Protein AF-A0A7H0K205-F1 (afdb_monomer_lite)

pLDDT: mean 85.15, std 19.37, range [22.88, 98.81]

Structure (mmCIF, N/CA/C/O backbone):
data_AF-A0A7H0K205-F1
#
_entry.id   AF-A0A7H0K205-F1
#
loop_
_atom_site.group_PDB
_atom_site.id
_atom_site.type_symbol
_atom_site.label_atom_id
_atom_site.label_alt_id
_atom_site.label_comp_id
_atom_site.label_asym_id
_atom_site.label_entity_id
_atom_site.label_seq_id
_atom_site.pdbx_PDB_ins_code
_atom_site.Cartn_x
_atom_site.Cartn_y
_atom_site.Cartn_z
_atom_site.occupancy
_atom_site.B_iso_or_equiv
_atom_site.auth_seq_id
_atom_site.auth_comp_id
_atom_site.auth_asym_id
_atom_site.auth_atom_id
_atom_site.pdbx_PDB_model_num
ATOM 1 N N . MET A 1 1 ? 5.383 70.609 30.234 1.00 31.00 1 MET A N 1
ATOM 2 C CA . MET A 1 1 ? 5.704 71.966 30.725 1.00 31.00 1 MET A CA 1
ATOM 3 C C . MET A 1 1 ? 6.898 72.506 29.946 1.00 31.00 1 MET A C 1
ATOM 5 O O . MET A 1 1 ? 7.881 71.790 29.865 1.00 31.00 1 MET A O 1
ATOM 9 N N . ALA A 1 2 ? 6.727 73.705 29.364 1.00 25.27 2 ALA A N 1
ATOM 10 C CA . ALA A 1 2 ? 7.704 74.736 28.944 1.00 25.27 2 ALA A CA 1
ATOM 11 C C . ALA A 1 2 ? 8.981 74.319 28.163 1.00 25.27 2 ALA A C 1
ATOM 13 O O . ALA A 1 2 ? 9.799 73.559 28.653 1.00 25.27 2 ALA A O 1
ATOM 14 N N . HIS A 1 3 ? 9.130 74.701 26.884 1.00 22.88 3 HIS A N 1
ATOM 15 C CA . HIS A 1 3 ? 9.681 75.979 26.354 1.00 22.88 3 HIS A CA 1
ATOM 16 C C . HIS A 1 3 ? 11.215 76.125 26.492 1.00 22.88 3 HIS A C 1
ATOM 18 O O . HIS A 1 3 ? 11.739 76.021 27.587 1.00 22.88 3 HIS A O 1
ATOM 24 N N . ARG A 1 4 ? 11.956 76.183 25.360 1.00 24.59 4 ARG A N 1
ATOM 25 C CA . ARG A 1 4 ? 12.512 77.397 24.676 1.00 24.59 4 ARG A CA 1
ATOM 26 C C . ARG A 1 4 ? 13.567 78.126 25.541 1.00 24.59 4 ARG A C 1
ATOM 28 O O . ARG A 1 4 ? 13.317 78.345 26.707 1.00 24.59 4 ARG A O 1
ATOM 35 N N . ALA A 1 5 ? 14.711 78.628 25.070 1.00 27.34 5 ALA A N 1
ATOM 36 C CA . ALA A 1 5 ? 15.261 78.869 23.738 1.00 27.34 5 ALA A CA 1
ATOM 37 C C . ALA A 1 5 ? 16.717 79.399 23.864 1.00 27.34 5 ALA A C 1
ATOM 39 O O . ALA A 1 5 ? 17.088 79.887 24.927 1.00 27.34 5 ALA A O 1
ATOM 40 N N . THR A 1 6 ? 17.421 79.483 22.717 1.00 27.11 6 THR A N 1
ATOM 41 C CA . THR A 1 6 ? 18.475 80.479 22.352 1.00 27.11 6 THR A CA 1
ATOM 42 C C . THR A 1 6 ? 19.825 80.425 23.105 1.00 27.11 6 THR A C 1
ATOM 44 O O . THR A 1 6 ? 19.856 80.122 24.281 1.00 27.11 6 THR A O 1
ATOM 47 N N . ARG A 1 7 ? 21.008 80.720 22.534 1.00 27.50 7 ARG A N 1
ATOM 48 C CA . ARG A 1 7 ? 21.400 81.690 21.490 1.00 27.50 7 ARG A CA 1
ATOM 49 C C . ARG A 1 7 ? 22.877 81.465 21.064 1.00 27.50 7 ARG A C 1
ATOM 51 O O . ARG A 1 7 ? 23.662 80.964 21.853 1.00 27.50 7 ARG A O 1
ATOM 58 N N . ALA A 1 8 ? 23.205 81.997 19.878 1.00 27.36 8 ALA A N 1
ATOM 59 C CA . ALA A 1 8 ? 24.456 82.670 19.464 1.00 27.36 8 ALA A CA 1
ATOM 60 C C . ALA A 1 8 ? 25.789 81.895 19.259 1.00 27.36 8 ALA A C 1
ATOM 62 O O . ALA A 1 8 ? 26.460 81.520 20.206 1.00 27.36 8 ALA A O 1
ATOM 63 N N . GLY A 1 9 ? 26.234 81.840 17.990 1.00 24.59 9 GLY A N 1
ATOM 64 C CA . GLY A 1 9 ? 27.295 82.729 17.471 1.00 24.59 9 GLY A CA 1
ATOM 65 C C . GLY A 1 9 ? 28.778 82.333 17.622 1.00 24.59 9 GLY A C 1
ATOM 66 O O . GLY A 1 9 ? 29.315 82.375 18.717 1.00 24.59 9 GLY A O 1
ATOM 67 N N . GLY A 1 10 ? 29.468 82.164 16.480 1.00 25.58 10 GLY A N 1
ATOM 68 C CA . GLY A 1 10 ? 30.888 82.538 16.314 1.00 25.58 10 GLY A CA 1
ATOM 69 C C . GLY A 1 10 ? 31.918 81.405 16.175 1.00 25.58 10 GLY A C 1
ATOM 70 O O . GLY A 1 10 ? 32.102 80.609 17.080 1.00 25.58 10 GLY A O 1
ATOM 71 N N . ALA A 1 11 ? 32.613 81.383 15.029 1.00 24.55 11 ALA A N 1
ATOM 72 C CA . ALA A 1 11 ? 33.748 80.528 14.616 1.00 24.55 11 ALA A CA 1
ATOM 73 C C . ALA A 1 11 ? 35.008 80.689 15.529 1.00 24.55 11 ALA A C 1
ATOM 75 O O . ALA A 1 11 ? 34.927 81.516 16.435 1.00 24.55 11 ALA A O 1
ATOM 76 N N . PRO A 1 12 ? 36.202 80.056 15.309 1.00 39.25 12 PRO A N 1
ATOM 77 C CA . PRO A 1 12 ? 36.698 79.307 14.130 1.00 39.25 12 PRO A CA 1
ATOM 78 C C . PRO A 1 12 ? 37.604 78.069 14.420 1.00 39.25 12 PRO A C 1
ATOM 80 O O . PRO A 1 12 ? 38.065 77.884 15.539 1.00 39.25 12 PRO A O 1
ATOM 83 N N . ARG A 1 13 ? 37.955 77.265 13.392 1.00 28.44 13 ARG A N 1
ATOM 84 C CA . ARG A 1 13 ? 39.332 76.777 13.064 1.00 28.44 13 ARG A CA 1
ATOM 85 C C . ARG A 1 13 ? 39.370 75.563 12.109 1.00 28.44 13 ARG A C 1
ATOM 87 O O . ARG A 1 13 ? 38.405 74.847 11.897 1.00 28.44 13 ARG A O 1
ATOM 94 N N . ARG A 1 14 ? 40.559 75.428 11.514 1.00 29.14 14 ARG A N 1
ATOM 95 C CA . ARG A 1 14 ? 41.078 74.562 10.440 1.00 29.14 14 ARG A CA 1
ATOM 96 C C . ARG A 1 14 ? 40.995 73.024 10.618 1.00 29.14 14 ARG A C 1
ATOM 98 O O . ARG A 1 14 ? 41.239 72.514 11.699 1.00 29.14 14 ARG A O 1
ATOM 105 N N . ARG A 1 15 ? 40.950 72.378 9.435 1.00 28.77 15 ARG A N 1
ATOM 106 C CA . ARG A 1 15 ? 41.541 71.097 8.946 1.00 28.77 15 ARG A CA 1
ATOM 107 C C . ARG A 1 15 ? 40.988 69.717 9.385 1.00 28.77 15 ARG A C 1
ATOM 109 O O . ARG A 1 15 ? 41.144 69.299 10.520 1.00 28.77 15 ARG A O 1
ATOM 116 N N . ALA A 1 16 ? 40.594 68.984 8.327 1.00 34.00 16 ALA A N 1
ATOM 117 C CA . ALA A 1 16 ? 40.727 67.549 8.011 1.00 34.00 16 ALA A CA 1
ATOM 118 C C . ALA A 1 16 ? 39.996 66.489 8.862 1.00 34.00 16 ALA A C 1
ATOM 120 O O . ALA A 1 16 ? 40.245 66.385 10.056 1.00 34.00 16 ALA A O 1
ATOM 121 N N . ARG A 1 17 ? 39.215 65.619 8.188 1.00 30.89 17 ARG A N 1
ATOM 122 C CA . ARG A 1 17 ? 39.112 64.146 8.372 1.00 30.89 17 ARG A CA 1
ATOM 123 C C . ARG A 1 17 ? 37.973 63.566 7.517 1.00 30.89 17 ARG A C 1
ATOM 125 O O . ARG A 1 17 ? 36.906 64.163 7.430 1.00 30.89 17 ARG A O 1
ATOM 132 N N . GLY A 1 18 ? 38.210 62.406 6.904 1.00 31.91 18 GLY A N 1
ATOM 133 C CA . GLY A 1 18 ? 37.165 61.548 6.340 1.00 31.91 18 GLY A CA 1
ATOM 134 C C . GLY A 1 18 ? 36.639 60.542 7.366 1.00 31.91 18 GLY A C 1
ATOM 135 O O . GLY A 1 18 ? 37.301 60.315 8.376 1.00 31.91 18 GLY A O 1
ATOM 136 N N . ALA A 1 19 ? 35.472 59.953 7.078 1.00 28.02 19 ALA A N 1
ATOM 137 C CA . ALA A 1 19 ? 35.035 58.613 7.493 1.00 28.02 19 ALA A CA 1
ATOM 138 C C . ALA A 1 19 ? 33.616 58.314 6.942 1.00 28.02 19 ALA A C 1
ATOM 140 O O . ALA A 1 19 ? 32.691 59.099 7.138 1.00 28.02 19 ALA A O 1
ATOM 141 N N . GLN A 1 20 ? 33.449 57.160 6.284 1.00 34.19 20 GLN A N 1
ATOM 142 C CA . GLN A 1 20 ? 32.201 56.361 6.265 1.00 34.19 20 GLN A CA 1
ATOM 143 C C . GLN A 1 20 ? 31.821 55.960 7.717 1.00 34.19 20 GLN A C 1
ATOM 145 O O . GLN A 1 20 ? 32.730 56.018 8.547 1.00 34.19 20 GLN A O 1
ATOM 150 N N . PRO A 1 21 ? 30.589 55.503 8.085 1.00 42.19 21 PRO A N 1
ATOM 151 C CA . PRO A 1 21 ? 29.745 54.528 7.356 1.00 42.19 21 PRO A CA 1
ATOM 152 C C . PRO A 1 21 ? 28.211 54.645 7.586 1.00 42.19 21 PRO A C 1
ATOM 154 O O . PRO A 1 21 ? 27.751 55.512 8.324 1.00 42.19 21 PRO A O 1
ATOM 157 N N . ARG A 1 22 ? 27.406 53.726 7.015 1.00 26.64 22 ARG A N 1
ATOM 158 C CA . ARG A 1 22 ? 26.206 53.155 7.680 1.00 26.64 22 ARG A CA 1
ATOM 159 C C . ARG A 1 22 ? 25.623 51.923 6.950 1.00 26.64 22 ARG A C 1
ATOM 161 O O . ARG A 1 22 ? 25.545 51.960 5.724 1.00 26.64 22 ARG A O 1
ATOM 168 N N . PRO A 1 23 ? 25.169 50.881 7.683 1.00 41.97 23 PRO A N 1
ATOM 169 C CA . PRO A 1 23 ? 24.489 49.709 7.120 1.00 41.97 23 PRO A CA 1
ATOM 170 C C . PRO A 1 23 ? 23.021 49.503 7.597 1.00 41.97 23 PRO A C 1
ATOM 172 O O . PRO A 1 23 ? 22.573 50.132 8.552 1.00 41.97 23 PRO A O 1
ATOM 175 N N . VAL A 1 24 ? 22.371 48.519 6.946 1.00 32.59 24 VAL A N 1
ATOM 176 C CA . VAL A 1 24 ? 21.216 47.649 7.320 1.00 32.59 24 VAL A CA 1
ATOM 177 C C . VAL A 1 24 ? 19.762 48.146 7.158 1.00 32.59 24 VAL A C 1
ATOM 179 O O . VAL A 1 24 ? 19.327 49.052 7.859 1.00 32.59 24 VAL A O 1
ATOM 182 N N . LEU A 1 25 ? 18.984 47.418 6.323 1.00 23.67 25 LEU A N 1
ATOM 183 C CA . LEU A 1 25 ? 17.699 46.740 6.652 1.00 23.67 25 LEU A CA 1
ATOM 184 C C . LEU A 1 25 ? 17.193 45.841 5.483 1.00 23.67 25 LEU A C 1
ATOM 186 O O . LEU A 1 25 ? 17.202 46.257 4.329 1.00 23.67 25 LEU A O 1
ATOM 190 N N . GLN A 1 26 ? 16.751 44.610 5.794 1.00 30.89 26 GLN A N 1
ATOM 191 C CA . GLN A 1 26 ? 15.925 43.698 4.955 1.00 30.89 26 GLN A CA 1
ATOM 192 C C . GLN A 1 26 ? 14.400 43.978 5.185 1.00 30.89 26 GLN A C 1
ATOM 194 O O . GLN A 1 26 ? 14.090 44.784 6.061 1.00 30.89 26 GLN A O 1
ATOM 199 N N . PRO A 1 27 ? 13.417 43.202 4.651 1.00 48.78 27 PRO A N 1
ATOM 200 C CA . PRO A 1 27 ? 13.060 42.882 3.248 1.00 48.78 27 PRO A CA 1
ATOM 201 C C . PRO A 1 27 ? 11.530 43.035 2.963 1.00 48.78 27 PRO A C 1
ATOM 203 O O . PRO A 1 27 ? 10.739 42.909 3.891 1.00 48.78 27 PRO A O 1
ATOM 206 N N . ARG A 1 28 ? 11.064 43.161 1.699 1.00 28.88 28 ARG A N 1
ATOM 207 C CA . ARG A 1 28 ? 9.721 42.682 1.235 1.00 28.88 28 ARG A CA 1
ATOM 208 C C . ARG A 1 28 ? 9.616 42.537 -0.302 1.00 28.88 28 ARG A C 1
ATOM 210 O O . ARG A 1 28 ? 9.891 43.493 -1.013 1.00 28.88 28 ARG A O 1
ATOM 217 N N . GLY A 1 29 ? 9.071 41.395 -0.757 1.00 28.36 29 GLY A N 1
ATOM 218 C CA . GLY A 1 29 ? 8.181 41.263 -1.934 1.00 28.36 29 GLY A CA 1
ATOM 219 C C . GLY A 1 29 ? 8.787 40.913 -3.309 1.00 28.36 29 GLY A C 1
ATOM 220 O O . GLY A 1 29 ? 9.472 41.729 -3.910 1.00 28.36 29 GLY A O 1
ATOM 221 N N . LEU A 1 30 ? 8.431 39.741 -3.856 1.00 36.94 30 LEU A N 1
ATOM 222 C CA . LEU A 1 30 ? 8.627 39.340 -5.265 1.00 36.94 30 LEU A CA 1
ATOM 223 C C . LEU A 1 30 ? 7.372 39.649 -6.117 1.00 36.94 30 LEU A C 1
ATOM 225 O O . LEU A 1 30 ? 6.274 39.295 -5.678 1.00 36.94 30 LEU A O 1
ATOM 229 N N . PRO A 1 31 ? 7.503 40.197 -7.348 1.00 33.19 31 PRO A N 1
ATOM 230 C CA . PRO A 1 31 ? 6.440 40.198 -8.362 1.00 33.19 31 PRO A CA 1
ATOM 231 C C . PRO A 1 31 ? 6.787 39.443 -9.675 1.00 33.19 31 PRO A C 1
ATOM 233 O O . PRO A 1 31 ? 7.948 39.213 -9.999 1.00 33.19 31 PRO A O 1
ATOM 236 N N . ARG A 1 32 ? 5.725 39.070 -10.420 1.00 34.16 32 ARG A N 1
ATOM 237 C CA . ARG A 1 32 ? 5.664 38.363 -11.731 1.00 34.16 32 ARG A CA 1
ATOM 238 C C . ARG A 1 32 ? 6.345 39.112 -12.910 1.00 34.16 32 ARG A C 1
ATOM 240 O O . ARG A 1 32 ? 6.443 40.336 -12.846 1.00 34.16 32 ARG A O 1
ATOM 247 N N . PRO A 1 33 ? 6.719 38.419 -14.016 1.00 35.59 33 PRO A N 1
ATOM 248 C CA . PRO A 1 33 ? 7.497 39.000 -15.117 1.00 35.59 33 PRO A CA 1
ATOM 249 C C . PRO A 1 33 ? 6.641 39.816 -16.107 1.00 35.59 33 PRO A C 1
ATOM 251 O O . PRO A 1 33 ? 5.503 39.457 -16.416 1.00 35.59 33 PRO A O 1
ATOM 254 N N . GLN A 1 34 ? 7.206 40.916 -16.622 1.00 35.16 34 GLN A N 1
ATOM 255 C CA . GLN A 1 34 ? 6.629 41.776 -17.666 1.00 35.16 34 GLN A CA 1
ATOM 256 C C . GLN A 1 34 ? 7.487 41.758 -18.944 1.00 35.16 34 GLN A C 1
ATOM 258 O O . GLN A 1 34 ? 8.685 41.500 -18.902 1.00 35.16 34 GLN A O 1
ATOM 263 N N . ARG A 1 35 ? 6.834 42.086 -20.070 1.00 39.31 35 ARG A N 1
ATOM 264 C CA . ARG A 1 35 ? 7.201 42.012 -21.507 1.00 39.31 35 ARG A CA 1
ATOM 265 C C . ARG A 1 35 ? 8.558 42.604 -21.979 1.00 39.31 35 ARG A C 1
ATOM 267 O O . ARG A 1 35 ? 8.748 42.785 -23.176 1.00 39.31 35 ARG A O 1
ATOM 274 N N . GLY A 1 36 ? 9.512 42.886 -21.093 1.00 36.38 36 GLY A N 1
ATOM 275 C CA . GLY A 1 36 ? 10.894 43.260 -21.438 1.00 36.38 36 GLY A CA 1
ATOM 276 C C . GLY A 1 36 ? 11.868 42.076 -21.550 1.00 36.38 36 GLY A C 1
ATOM 277 O O . GLY A 1 36 ? 12.950 42.231 -22.123 1.00 36.38 36 GLY A O 1
ATOM 278 N N . ASP A 1 37 ? 11.494 40.898 -21.037 1.00 37.09 37 ASP A N 1
ATOM 279 C CA . ASP A 1 37 ? 12.397 39.743 -20.949 1.00 37.09 37 ASP A CA 1
ATOM 280 C C . ASP A 1 37 ? 12.667 39.055 -22.295 1.00 37.09 37 ASP A C 1
ATOM 282 O O . ASP A 1 37 ? 13.781 38.593 -22.505 1.00 37.09 37 ASP A O 1
ATOM 286 N N . GLU A 1 38 ? 11.757 39.093 -23.276 1.00 38.19 38 GLU A N 1
ATOM 287 C CA . GLU A 1 38 ? 11.985 38.458 -24.592 1.00 38.19 38 GLU A CA 1
ATOM 288 C C . GLU A 1 38 ? 13.127 39.111 -25.399 1.00 38.19 38 GLU A C 1
ATOM 290 O O . GLU A 1 38 ? 13.866 38.442 -26.130 1.00 38.19 38 GLU A O 1
ATOM 295 N N . ALA A 1 39 ? 13.328 40.427 -25.256 1.00 36.97 39 ALA A N 1
ATOM 296 C CA . ALA A 1 39 ? 14.446 41.131 -25.887 1.00 36.97 39 ALA A CA 1
ATOM 297 C C . ALA A 1 39 ? 15.772 40.861 -25.156 1.00 36.97 39 ALA A C 1
ATOM 299 O O . ALA A 1 39 ? 16.835 40.817 -25.787 1.00 36.97 39 ALA A O 1
ATOM 300 N N . ARG A 1 40 ? 15.715 40.638 -23.836 1.00 38.09 40 ARG A N 1
ATOM 301 C CA . ARG A 1 40 ? 16.862 40.231 -23.020 1.00 38.09 40 ARG A CA 1
ATOM 302 C C . ARG A 1 40 ? 17.246 38.782 -23.310 1.00 38.09 40 ARG A C 1
ATOM 304 O O . ARG A 1 40 ? 18.437 38.525 -23.456 1.00 38.09 40 ARG A O 1
ATOM 311 N N . ASP A 1 41 ? 16.273 37.904 -23.538 1.00 45.28 41 ASP A N 1
ATOM 312 C CA . ASP A 1 41 ? 16.463 36.496 -23.891 1.00 45.28 41 ASP A CA 1
ATOM 313 C C . ASP A 1 41 ? 17.027 36.314 -25.295 1.00 45.28 41 ASP A C 1
ATOM 315 O O . ASP A 1 41 ? 17.966 35.550 -25.486 1.00 45.28 41 ASP A O 1
ATOM 319 N N . ARG A 1 42 ? 16.590 37.096 -26.291 1.00 41.94 42 ARG A N 1
ATOM 320 C CA . ARG A 1 42 ? 17.245 37.082 -27.615 1.00 41.94 42 ARG A CA 1
ATOM 321 C C . ARG A 1 42 ? 18.681 37.615 -27.558 1.00 41.94 42 ARG A C 1
ATOM 323 O O . ARG A 1 42 ? 19.533 37.171 -28.331 1.00 41.94 42 ARG A O 1
ATOM 330 N N . ARG A 1 43 ? 18.986 38.548 -26.646 1.00 44.47 43 ARG A N 1
ATOM 331 C CA . ARG A 1 43 ? 20.353 39.057 -26.407 1.00 44.47 43 ARG A CA 1
ATOM 332 C C . ARG A 1 43 ? 21.195 38.072 -25.590 1.00 44.47 43 ARG A C 1
ATOM 334 O O . ARG A 1 43 ? 22.394 37.978 -25.845 1.00 44.47 43 ARG A O 1
ATOM 341 N N . ALA A 1 44 ? 20.581 37.326 -24.672 1.00 47.03 44 ALA A N 1
ATOM 342 C CA . ALA A 1 44 ? 21.184 36.250 -23.893 1.00 47.03 44 ALA A CA 1
ATOM 343 C C . ALA A 1 44 ? 21.457 35.024 -24.768 1.00 47.03 44 ALA A C 1
ATOM 345 O O . ALA A 1 44 ? 22.568 34.527 -24.733 1.00 47.03 44 ALA A O 1
ATOM 346 N N . ALA A 1 45 ? 20.542 34.637 -25.657 1.00 42.00 45 ALA A N 1
ATOM 347 C CA . ALA A 1 45 ? 20.724 33.580 -26.650 1.00 42.00 45 ALA A CA 1
ATOM 348 C C . ALA A 1 45 ? 21.775 33.950 -27.709 1.00 42.00 45 ALA A C 1
ATOM 350 O O . ALA A 1 45 ? 22.580 33.112 -28.097 1.00 42.00 45 ALA A O 1
ATOM 351 N N . ARG A 1 46 ? 21.863 35.222 -28.135 1.00 47.75 46 ARG A N 1
ATOM 352 C CA . ARG A 1 46 ? 22.982 35.698 -28.978 1.00 47.75 46 ARG A CA 1
ATOM 353 C C . ARG A 1 46 ? 24.305 35.790 -28.212 1.00 47.75 46 ARG A C 1
ATOM 355 O O . ARG A 1 46 ? 25.348 35.591 -28.825 1.00 47.75 46 ARG A O 1
ATOM 362 N N . ARG A 1 47 ? 24.289 36.090 -26.905 1.00 48.56 47 ARG A N 1
ATOM 363 C CA . ARG A 1 47 ? 25.470 36.016 -26.021 1.00 48.56 47 ARG A CA 1
ATOM 364 C C . ARG A 1 47 ? 25.886 34.574 -25.758 1.00 48.56 47 ARG A C 1
ATOM 366 O O . ARG A 1 47 ? 27.077 34.322 -25.776 1.00 48.56 47 ARG A O 1
ATOM 373 N N . PHE A 1 48 ? 24.947 33.649 -25.601 1.00 46.47 48 PHE A N 1
ATOM 374 C CA . PHE A 1 48 ? 25.182 32.223 -25.415 1.00 46.47 48 PHE A CA 1
ATOM 375 C C . PHE A 1 48 ? 25.667 31.591 -26.717 1.00 46.47 48 PHE A C 1
ATOM 377 O O . PHE A 1 48 ? 26.680 30.926 -26.706 1.00 46.47 48 PHE A O 1
ATOM 384 N N . GLY A 1 49 ? 25.076 31.936 -27.863 1.00 46.09 49 GLY A N 1
ATOM 385 C CA . GLY A 1 49 ? 25.553 31.559 -29.200 1.00 46.09 49 GLY A CA 1
ATOM 386 C C . GLY A 1 49 ? 26.885 32.204 -29.620 1.00 46.09 49 GLY A C 1
ATOM 387 O O . GLY A 1 49 ? 27.481 31.821 -30.628 1.00 46.09 49 GLY A O 1
ATOM 388 N N . ARG A 1 50 ? 27.341 33.236 -28.898 1.00 47.78 50 ARG A N 1
ATOM 389 C CA . ARG A 1 50 ? 28.675 33.838 -29.049 1.00 47.78 50 ARG A CA 1
ATOM 390 C C . ARG A 1 50 ? 29.647 33.238 -28.031 1.00 47.78 50 ARG A C 1
ATOM 392 O O . ARG A 1 50 ? 30.777 32.984 -28.402 1.00 47.78 50 ARG A O 1
ATOM 399 N N . LEU A 1 51 ? 29.181 32.921 -26.821 1.00 51.22 51 LEU A N 1
ATOM 400 C CA . LEU A 1 51 ? 29.888 32.144 -25.807 1.00 51.22 51 LEU A CA 1
ATOM 401 C C . LEU A 1 51 ? 30.173 30.728 -26.307 1.00 51.22 51 LEU A C 1
ATOM 403 O O . LEU A 1 51 ? 31.297 30.297 -26.169 1.00 51.22 51 LEU A O 1
ATOM 407 N N . THR A 1 52 ? 29.238 30.038 -26.957 1.00 45.97 52 THR A N 1
ATOM 408 C CA . THR A 1 52 ? 29.468 28.715 -27.547 1.00 45.97 52 THR A CA 1
ATOM 409 C C . THR A 1 52 ? 30.448 28.784 -28.708 1.00 45.97 52 THR A C 1
ATOM 411 O O . THR A 1 52 ? 31.352 27.974 -28.729 1.00 45.97 52 THR A O 1
ATOM 414 N N . ARG A 1 53 ? 30.386 29.797 -29.588 1.00 44.56 53 ARG A N 1
ATOM 415 C CA . ARG A 1 53 ? 31.426 30.035 -30.619 1.00 44.56 53 ARG A CA 1
ATOM 416 C C . ARG A 1 53 ? 32.788 30.455 -30.046 1.00 44.56 53 ARG A C 1
ATOM 418 O O . ARG A 1 53 ? 33.820 30.206 -30.659 1.00 44.56 53 ARG A O 1
ATOM 425 N N . THR A 1 54 ? 32.810 31.103 -28.881 1.00 47.38 54 THR A N 1
ATOM 426 C CA . THR A 1 54 ? 34.032 31.380 -28.111 1.00 47.38 54 THR A CA 1
ATOM 427 C C . THR A 1 54 ? 34.554 30.105 -27.445 1.00 47.38 54 THR A C 1
ATOM 429 O O . THR A 1 54 ? 35.752 29.864 -27.486 1.00 47.38 54 THR A O 1
ATOM 432 N N . LEU A 1 55 ? 33.676 29.259 -26.908 1.00 41.47 55 LEU A N 1
ATOM 433 C CA . LEU A 1 55 ? 34.013 27.973 -26.302 1.00 41.47 55 LEU A CA 1
ATOM 434 C C . LEU A 1 55 ? 34.434 26.943 -27.356 1.00 41.47 55 LEU A C 1
ATOM 436 O O . LEU A 1 55 ? 35.302 26.137 -27.081 1.00 41.47 55 LEU A O 1
ATOM 440 N N . GLU A 1 56 ? 33.918 27.026 -28.581 1.00 38.88 56 GLU A N 1
ATOM 441 C CA . GLU A 1 56 ? 34.292 26.198 -29.736 1.00 38.88 56 GLU A CA 1
ATOM 442 C C . GLU A 1 56 ? 35.725 26.501 -30.218 1.00 38.88 56 GLU A C 1
ATOM 444 O O . GLU A 1 56 ? 36.420 25.606 -30.678 1.00 38.88 56 GLU A O 1
ATOM 449 N N . ARG A 1 57 ? 36.225 27.733 -30.016 1.00 40.00 57 ARG A N 1
ATOM 450 C CA . ARG A 1 57 ? 37.645 28.099 -30.223 1.00 40.00 57 ARG A CA 1
ATOM 451 C C . ARG A 1 57 ? 38.554 27.749 -29.039 1.00 40.00 57 ARG A C 1
ATOM 453 O O . ARG A 1 57 ? 39.760 27.663 -29.219 1.00 40.00 57 ARG A O 1
ATOM 460 N N . VAL A 1 58 ? 37.977 27.576 -27.849 1.00 41.16 58 VAL A N 1
ATOM 461 C CA . VAL A 1 58 ? 38.648 27.104 -26.621 1.00 41.16 58 VAL A CA 1
ATOM 462 C C . VAL A 1 58 ? 38.644 25.567 -26.537 1.00 41.16 58 VAL A C 1
ATOM 464 O O . VAL A 1 58 ? 39.444 24.988 -25.815 1.00 41.16 58 VAL A O 1
ATOM 467 N N . ALA A 1 59 ? 37.769 24.890 -27.286 1.00 39.56 59 ALA A N 1
ATOM 468 C CA . ALA A 1 59 ? 37.613 23.437 -27.267 1.00 39.56 59 ALA A CA 1
ATOM 469 C C . ALA A 1 59 ? 38.645 22.689 -28.132 1.00 39.56 59 ALA A C 1
ATOM 471 O O . ALA A 1 59 ? 38.839 21.500 -27.931 1.00 39.56 59 ALA A O 1
ATOM 472 N N . PHE A 1 60 ? 39.327 23.351 -29.071 1.00 52.31 60 PHE A N 1
ATOM 473 C CA . PHE A 1 60 ? 40.230 22.676 -30.022 1.00 52.31 60 PHE A CA 1
ATOM 474 C C . PHE A 1 60 ? 41.593 23.379 -30.169 1.00 52.31 60 PHE A C 1
ATOM 476 O O . PHE A 1 60 ? 42.258 23.293 -31.197 1.00 52.31 60 PHE A O 1
ATOM 483 N N . GLY A 1 61 ? 42.006 24.082 -29.111 1.00 48.81 61 GLY A N 1
ATOM 484 C CA . GLY A 1 61 ? 43.307 24.726 -28.928 1.00 48.81 61 GLY A CA 1
ATOM 485 C C . GLY A 1 61 ? 43.344 25.453 -27.576 1.00 48.81 61 GLY A C 1
ATOM 486 O O . GLY A 1 61 ? 42.278 25.764 -27.035 1.00 48.81 61 GLY A O 1
ATOM 487 N N . PRO A 1 62 ? 44.530 25.715 -26.990 1.00 45.22 62 PRO A N 1
ATOM 488 C CA . PRO A 1 62 ? 44.615 26.382 -25.693 1.00 45.22 62 PRO A CA 1
ATOM 489 C C . PRO A 1 62 ? 43.929 27.766 -25.741 1.00 45.22 62 PRO A C 1
ATOM 491 O O . PRO A 1 62 ? 43.964 28.424 -26.785 1.00 45.22 62 PRO A O 1
ATOM 494 N N . PRO A 1 63 ? 43.308 28.239 -24.638 1.00 47.53 63 PRO A N 1
ATOM 495 C CA . PRO A 1 63 ? 42.657 29.551 -24.575 1.00 47.53 63 PRO A CA 1
ATOM 496 C C . PRO A 1 63 ? 43.548 30.666 -25.135 1.00 47.53 63 PRO A C 1
ATOM 498 O O . PRO A 1 63 ? 44.756 30.614 -24.955 1.00 47.53 63 PRO A O 1
ATOM 501 N N . ALA A 1 64 ? 42.988 31.710 -25.756 1.00 50.22 64 ALA A N 1
ATOM 502 C CA . ALA A 1 64 ? 43.785 32.747 -26.431 1.00 50.22 64 ALA A CA 1
ATOM 503 C C . ALA A 1 64 ? 44.839 33.434 -25.537 1.00 50.22 64 ALA A C 1
ATOM 505 O O . ALA A 1 64 ? 45.832 33.933 -26.057 1.00 50.22 64 ALA A O 1
ATOM 506 N N . ASP A 1 65 ? 44.634 33.470 -24.220 1.00 50.28 65 ASP A N 1
ATOM 507 C CA . ASP A 1 65 ? 45.624 33.981 -23.268 1.00 50.28 65 ASP A CA 1
ATOM 508 C C . ASP A 1 65 ? 46.706 32.933 -22.961 1.00 50.28 65 ASP A C 1
ATOM 510 O O . ASP A 1 65 ? 47.881 33.265 -23.016 1.00 50.28 65 ASP A O 1
ATOM 514 N N . THR A 1 66 ? 46.345 31.657 -22.792 1.00 50.41 66 THR A N 1
ATOM 515 C CA . THR A 1 66 ? 47.295 30.535 -22.672 1.00 50.41 66 THR A CA 1
ATOM 516 C C . THR A 1 66 ? 48.110 30.334 -23.948 1.00 50.41 66 THR A C 1
ATOM 518 O O . THR A 1 66 ? 49.313 30.134 -23.882 1.00 50.41 66 THR A O 1
ATOM 521 N N . ALA A 1 67 ? 47.493 30.431 -25.127 1.00 56.72 67 ALA A N 1
ATOM 522 C CA . ALA A 1 67 ? 48.187 30.400 -26.407 1.00 56.72 67 ALA A CA 1
ATOM 523 C C . ALA A 1 67 ? 49.141 31.592 -26.533 1.00 56.72 67 ALA A C 1
ATOM 525 O O . ALA A 1 67 ? 50.261 31.422 -26.992 1.00 56.72 67 ALA A O 1
ATOM 526 N N . ARG A 1 68 ? 48.735 32.786 -26.077 1.00 67.19 68 ARG A N 1
ATOM 527 C CA . ARG A 1 68 ? 49.603 33.971 -26.050 1.00 67.19 68 ARG A CA 1
ATOM 528 C C . ARG A 1 68 ? 50.748 33.820 -25.053 1.00 67.19 68 ARG A C 1
ATOM 530 O O . ARG A 1 68 ? 51.838 34.279 -25.348 1.00 67.19 68 ARG A O 1
ATOM 537 N N . GLU A 1 69 ? 50.530 33.171 -23.916 1.00 65.31 69 GLU A N 1
ATOM 538 C CA . GLU A 1 69 ? 51.576 32.844 -22.944 1.00 65.31 69 GLU A CA 1
ATOM 539 C C . GLU A 1 69 ? 52.537 31.788 -23.487 1.00 65.31 69 GLU A C 1
ATOM 541 O O . GLU A 1 69 ? 53.740 31.995 -23.426 1.00 65.31 69 GLU A O 1
ATOM 546 N N . VAL A 1 70 ? 52.039 30.703 -24.084 1.00 65.44 70 VAL A N 1
ATOM 547 C CA . VAL A 1 70 ? 52.873 29.675 -24.727 1.00 65.44 70 VAL A CA 1
ATOM 548 C C . VAL A 1 70 ? 53.661 30.277 -25.887 1.00 65.44 70 VAL A C 1
ATOM 550 O O . VAL A 1 70 ? 54.865 30.063 -25.966 1.00 65.44 70 VAL A O 1
ATOM 553 N N . LEU A 1 71 ? 53.031 31.094 -26.735 1.00 76.69 71 LEU A N 1
ATOM 554 C CA . LEU A 1 71 ? 53.717 31.832 -27.797 1.00 76.69 71 LEU A CA 1
ATOM 555 C C . LEU A 1 71 ? 54.731 32.823 -27.220 1.00 76.69 71 LEU A C 1
ATOM 557 O O . LEU A 1 71 ? 55.852 32.850 -27.692 1.00 76.69 71 LEU A O 1
ATOM 561 N N . ALA A 1 72 ? 54.423 33.550 -26.142 1.00 80.69 72 ALA A N 1
ATOM 562 C CA . ALA A 1 72 ? 55.394 34.422 -25.479 1.00 80.69 72 ALA A CA 1
ATOM 563 C C . ALA A 1 72 ? 56.550 33.638 -24.831 1.00 80.69 72 ALA A C 1
ATOM 565 O O . ALA A 1 72 ? 57.675 34.132 -24.751 1.00 80.69 72 ALA A O 1
ATOM 566 N N . LEU A 1 73 ? 56.312 32.411 -24.365 1.00 73.75 73 LEU A N 1
ATOM 567 C CA . LEU A 1 73 ? 57.348 31.504 -23.874 1.00 73.75 73 LEU A CA 1
ATOM 568 C C . LEU A 1 73 ? 58.213 30.971 -25.027 1.00 73.75 73 LEU A C 1
ATOM 570 O O . LEU A 1 73 ? 59.427 30.884 -24.855 1.00 73.75 73 LEU A O 1
ATOM 574 N N . ILE A 1 74 ? 57.626 30.691 -26.195 1.00 78.12 74 ILE A N 1
ATOM 575 C CA . ILE A 1 74 ? 58.348 30.335 -27.428 1.00 78.12 74 ILE A CA 1
ATOM 576 C C . ILE A 1 74 ? 59.177 31.526 -27.926 1.00 78.12 74 ILE A C 1
ATOM 578 O O . ILE A 1 74 ? 60.391 31.413 -28.079 1.00 78.12 74 ILE A O 1
ATOM 582 N N . ASP A 1 75 ? 58.555 32.694 -28.075 1.00 83.00 75 ASP A N 1
ATOM 583 C CA . ASP A 1 75 ? 59.181 33.932 -28.549 1.00 83.00 75 ASP A CA 1
ATOM 584 C C . ASP A 1 75 ? 60.281 34.419 -27.595 1.00 83.00 75 ASP A C 1
ATOM 586 O O . ASP A 1 75 ? 61.279 34.996 -28.025 1.00 83.00 75 ASP A O 1
ATOM 590 N N . SER A 1 76 ? 60.138 34.163 -26.288 1.00 81.19 76 SER A N 1
ATOM 591 C CA . SER A 1 76 ? 61.180 34.455 -25.294 1.00 81.19 76 SER A CA 1
ATOM 592 C C . SER A 1 76 ? 62.258 33.373 -25.178 1.00 81.19 76 SER A C 1
ATOM 594 O O . SER A 1 76 ? 63.146 33.495 -24.334 1.00 81.19 76 SER A O 1
ATOM 596 N N . GLY A 1 77 ? 62.191 32.317 -25.995 1.00 77.50 77 GLY A N 1
ATOM 597 C CA . GLY A 1 77 ? 63.163 31.223 -26.033 1.00 77.50 77 GLY A CA 1
ATOM 598 C C . GLY A 1 77 ? 63.099 30.261 -24.843 1.00 77.50 77 GLY A C 1
ATOM 599 O O . GLY A 1 77 ? 63.977 29.413 -24.701 1.00 77.50 77 GLY A O 1
ATOM 600 N N . ARG A 1 78 ? 62.077 30.378 -23.984 1.00 75.69 78 ARG A N 1
ATOM 601 C CA . ARG A 1 78 ? 61.843 29.487 -22.833 1.00 75.69 78 ARG A CA 1
ATOM 602 C C . ARG A 1 78 ? 61.219 28.152 -23.236 1.00 75.69 78 ARG A C 1
ATOM 604 O O . ARG A 1 78 ? 61.371 27.179 -22.506 1.00 75.69 78 ARG A O 1
ATOM 611 N N . ILE A 1 79 ? 60.541 28.103 -24.382 1.00 73.94 79 ILE A N 1
ATOM 612 C CA . ILE A 1 79 ? 60.100 26.873 -25.048 1.00 73.94 79 ILE A CA 1
ATOM 613 C C . ILE A 1 79 ? 60.764 26.836 -26.427 1.00 73.94 79 ILE A C 1
ATOM 615 O O . ILE A 1 79 ? 60.586 27.746 -27.230 1.00 73.94 79 ILE A O 1
ATOM 619 N N . ARG A 1 80 ? 61.547 25.792 -26.700 1.00 73.62 80 ARG A N 1
ATOM 620 C CA . ARG A 1 80 ? 62.292 25.619 -27.955 1.00 73.62 80 ARG A CA 1
ATOM 621 C C . ARG A 1 80 ? 61.548 24.642 -28.860 1.00 73.62 80 ARG A C 1
ATOM 623 O O . ARG A 1 80 ? 61.458 23.461 -28.543 1.00 73.62 80 ARG A O 1
ATOM 630 N N . THR A 1 81 ? 60.986 25.132 -29.963 1.00 72.19 81 THR A N 1
ATOM 631 C CA . THR A 1 81 ? 60.220 24.314 -30.925 1.00 72.19 81 THR A CA 1
ATOM 632 C C . THR A 1 81 ? 61.056 23.829 -32.109 1.00 72.19 81 THR A C 1
ATOM 634 O O . THR A 1 81 ? 60.634 22.933 -32.833 1.00 72.19 81 THR A O 1
ATOM 637 N N . ASP A 1 82 ? 62.266 24.358 -32.283 1.00 76.94 82 ASP A N 1
ATOM 638 C CA . ASP A 1 82 ? 63.230 23.955 -33.314 1.00 76.94 82 ASP A CA 1
ATOM 639 C C . ASP A 1 82 ? 63.773 22.528 -33.126 1.00 76.94 82 ASP A C 1
ATOM 641 O O . ASP A 1 82 ? 64.408 21.980 -34.023 1.00 76.94 82 ASP A O 1
ATOM 645 N N . LEU A 1 83 ? 63.491 21.912 -31.976 1.00 73.38 83 LEU A N 1
ATOM 646 C CA . LEU A 1 83 ? 63.967 20.584 -31.589 1.00 73.38 83 LEU A CA 1
ATOM 647 C C . LEU A 1 83 ? 62.888 19.494 -31.683 1.00 73.38 83 LEU A C 1
ATOM 649 O O . LEU A 1 83 ? 63.176 18.335 -31.403 1.00 73.38 83 LEU A O 1
ATOM 653 N N . LEU A 1 84 ? 61.659 19.836 -32.094 1.00 65.56 84 LEU A N 1
ATOM 654 C CA . LEU A 1 84 ? 60.516 18.908 -32.116 1.00 65.56 84 LEU A CA 1
ATOM 655 C C . LEU A 1 84 ? 60.739 17.653 -32.987 1.00 65.56 84 LEU A C 1
ATOM 657 O O . LEU A 1 84 ? 60.064 16.654 -32.779 1.00 65.56 84 LEU A O 1
ATOM 661 N N . GLY A 1 85 ? 61.684 17.679 -33.935 1.00 66.56 85 GLY A N 1
ATOM 662 C CA . GLY A 1 85 ? 62.026 16.535 -34.794 1.00 66.56 85 GLY A CA 1
ATOM 663 C C . GLY A 1 85 ? 63.102 15.589 -34.244 1.00 66.56 85 GLY A C 1
ATOM 664 O O . GLY A 1 85 ? 63.463 14.644 -34.932 1.00 66.56 85 GLY A O 1
ATOM 665 N N . ARG A 1 86 ? 63.639 15.845 -33.044 1.00 77.62 86 ARG A N 1
ATOM 666 C CA . ARG A 1 86 ? 64.727 15.060 -32.421 1.00 77.62 86 ARG A CA 1
ATOM 667 C C . ARG A 1 86 ? 64.233 14.152 -31.284 1.00 77.62 86 ARG A C 1
ATOM 669 O O . ARG A 1 86 ? 65.014 13.753 -30.427 1.00 77.62 86 ARG A O 1
ATOM 676 N N . GLY A 1 87 ? 62.931 13.858 -31.251 1.00 67.56 87 GLY A N 1
ATOM 677 C CA . GLY A 1 87 ? 62.283 13.102 -30.169 1.00 67.56 87 GLY A CA 1
ATOM 678 C C . GLY A 1 87 ? 62.771 11.657 -30.009 1.00 67.56 87 GLY A C 1
ATOM 679 O O . GLY A 1 87 ? 62.668 11.111 -28.918 1.00 67.56 87 GLY A O 1
ATOM 680 N N . ASP A 1 88 ? 63.348 11.075 -31.064 1.00 66.19 88 ASP A N 1
ATOM 681 C CA . ASP A 1 88 ? 63.864 9.697 -31.071 1.00 66.19 88 ASP A CA 1
ATOM 682 C C . ASP A 1 88 ? 65.314 9.580 -30.550 1.00 66.19 88 ASP A C 1
ATOM 684 O O . ASP A 1 88 ? 65.882 8.487 -30.492 1.00 66.19 88 ASP A O 1
ATOM 688 N N . GLU A 1 89 ? 65.946 10.701 -30.195 1.00 81.12 89 GLU A N 1
ATOM 689 C CA . GLU A 1 89 ? 67.280 10.729 -29.593 1.00 81.12 89 GLU A CA 1
ATOM 690 C C . GLU A 1 89 ? 67.222 10.501 -28.071 1.00 81.12 89 GLU A C 1
ATOM 692 O O . GLU A 1 89 ? 66.165 10.582 -27.447 1.00 81.12 89 GLU A O 1
ATOM 697 N N . ASP A 1 90 ? 68.371 10.261 -27.428 1.00 80.44 90 ASP A N 1
ATOM 698 C CA . ASP A 1 90 ? 68.437 10.242 -25.960 1.00 80.44 90 ASP A CA 1
ATOM 699 C C . ASP A 1 90 ? 68.089 11.635 -25.414 1.00 80.44 90 ASP A C 1
ATOM 701 O O . ASP A 1 90 ? 68.914 12.554 -25.384 1.00 80.44 90 ASP A O 1
ATOM 705 N N . LEU A 1 91 ? 66.849 11.773 -24.950 1.00 72.62 91 LEU A N 1
ATOM 706 C CA . LEU A 1 91 ? 66.279 13.029 -24.479 1.00 72.62 91 LEU A CA 1
ATOM 707 C C . LEU A 1 91 ? 67.049 13.628 -23.295 1.00 72.62 91 LEU A C 1
ATOM 709 O O . LEU A 1 91 ? 67.089 14.850 -23.151 1.00 72.62 91 LEU A O 1
ATOM 713 N N . ALA A 1 92 ? 67.703 12.810 -22.463 1.00 72.38 92 ALA A N 1
ATOM 714 C CA . ALA A 1 92 ? 68.508 13.304 -21.350 1.00 72.38 92 ALA A CA 1
ATOM 715 C C . ALA A 1 92 ? 69.840 13.887 -21.840 1.00 72.38 92 ALA A C 1
ATOM 717 O O . ALA A 1 92 ? 70.337 14.869 -21.280 1.00 72.38 92 ALA A O 1
ATOM 718 N N . GLN A 1 93 ? 70.431 13.297 -22.879 1.00 79.44 93 GLN A N 1
ATOM 719 C CA . GLN A 1 93 ? 71.610 13.847 -23.542 1.00 79.44 93 GLN A CA 1
ATOM 720 C C . GLN A 1 93 ? 71.271 15.105 -24.343 1.00 79.44 93 GLN A C 1
ATOM 722 O O . GLN A 1 93 ? 71.971 16.107 -24.199 1.00 79.44 93 GLN A O 1
ATOM 727 N N . LEU A 1 94 ? 70.171 15.083 -25.094 1.00 80.75 94 LEU A N 1
ATOM 728 C CA . LEU A 1 94 ? 69.671 16.223 -25.855 1.00 80.75 94 LEU A CA 1
ATOM 729 C C . LEU A 1 94 ? 69.361 17.413 -24.937 1.00 80.75 94 LEU A C 1
ATOM 731 O O . LEU A 1 94 ? 69.764 18.537 -25.227 1.00 80.75 94 LEU A O 1
ATOM 735 N N . ALA A 1 95 ? 68.741 17.168 -23.777 1.00 77.88 95 ALA A N 1
ATOM 736 C CA . ALA A 1 95 ? 68.503 18.196 -22.763 1.00 77.88 95 ALA A CA 1
ATOM 737 C C . ALA A 1 95 ? 69.797 18.865 -22.288 1.00 77.88 95 ALA A C 1
ATOM 739 O O . ALA A 1 95 ? 69.840 20.086 -22.145 1.00 77.88 95 ALA A O 1
ATOM 740 N N . ARG A 1 96 ? 70.862 18.079 -22.059 1.00 83.88 96 ARG A N 1
ATOM 741 C CA . ARG A 1 96 ? 72.181 18.603 -21.669 1.00 83.88 96 ARG A CA 1
ATOM 742 C C . ARG A 1 96 ? 72.841 19.385 -22.803 1.00 83.88 96 ARG A C 1
ATOM 744 O O . ARG A 1 96 ? 73.406 20.439 -22.535 1.00 83.88 96 ARG A O 1
ATOM 751 N N . GLU A 1 97 ? 72.753 18.887 -24.037 1.00 83.06 97 GLU A N 1
ATOM 752 C CA . GLU A 1 97 ? 73.293 19.530 -25.245 1.00 83.06 97 GLU A CA 1
ATOM 753 C C . GLU A 1 97 ? 72.718 20.938 -25.433 1.00 83.06 97 GLU A C 1
ATOM 755 O O . GLU A 1 97 ? 73.462 21.892 -25.658 1.00 83.06 97 GLU A O 1
ATOM 760 N N . VAL A 1 98 ? 71.399 21.082 -25.288 1.00 79.56 98 VAL A N 1
ATOM 761 C CA . VAL A 1 98 ? 70.696 22.353 -25.530 1.00 79.56 98 VAL A CA 1
ATOM 762 C C . VAL A 1 98 ? 70.484 23.178 -24.256 1.00 79.56 98 VAL A C 1
ATOM 764 O O . VAL A 1 98 ? 69.882 24.250 -24.305 1.00 79.56 98 VAL A O 1
ATOM 767 N N . GLY A 1 99 ? 70.972 22.685 -23.113 1.00 80.31 99 GLY A N 1
ATOM 768 C CA . GLY A 1 99 ? 70.862 23.343 -21.811 1.00 80.31 99 GLY A CA 1
ATOM 769 C C . GLY A 1 99 ? 69.429 23.467 -21.278 1.00 80.31 99 GLY A C 1
ATOM 770 O O . GLY A 1 99 ? 69.130 24.413 -20.550 1.00 80.31 99 GLY A O 1
ATOM 771 N N . ALA A 1 100 ? 68.528 22.549 -21.639 1.00 76.94 100 ALA A N 1
ATOM 772 C CA . ALA A 1 100 ? 67.144 22.548 -21.173 1.00 76.94 100 ALA A CA 1
ATOM 773 C C . ALA A 1 100 ? 67.045 22.136 -19.694 1.00 76.94 100 ALA A C 1
ATOM 775 O O . ALA A 1 100 ? 67.658 21.163 -19.258 1.00 76.94 100 ALA A O 1
ATOM 776 N N . SER A 1 101 ? 66.234 22.856 -18.913 1.00 75.31 101 SER A N 1
ATOM 777 C CA . SER A 1 101 ? 66.047 22.567 -17.481 1.00 75.31 101 SER A CA 1
ATOM 778 C C . SER A 1 101 ? 65.106 21.386 -17.205 1.00 75.31 101 SER A C 1
ATOM 780 O O . SER A 1 101 ? 65.178 20.794 -16.132 1.00 75.31 101 SER A O 1
ATOM 782 N N . ALA A 1 102 ? 64.220 21.054 -18.147 1.00 62.81 102 ALA A N 1
ATOM 783 C CA . ALA A 1 102 ? 63.322 19.900 -18.102 1.00 62.81 102 ALA A CA 1
ATOM 784 C C . ALA A 1 102 ? 62.889 19.521 -19.529 1.00 62.81 102 ALA A C 1
ATOM 786 O O . ALA A 1 102 ? 62.761 20.402 -20.381 1.00 62.81 102 ALA A O 1
ATOM 787 N N . VAL A 1 103 ? 62.635 18.232 -19.769 1.00 66.69 103 VAL A N 1
ATOM 788 C CA . VAL A 1 103 ? 62.064 17.713 -21.024 1.00 66.69 103 VAL A CA 1
ATOM 789 C C . VAL A 1 103 ? 60.690 17.127 -20.734 1.00 66.69 103 VAL A C 1
ATOM 791 O O . VAL A 1 103 ? 60.525 16.393 -19.760 1.00 66.69 103 VAL A O 1
ATOM 794 N N . ILE A 1 104 ? 59.709 17.469 -21.568 1.00 58.19 104 ILE A N 1
ATOM 795 C CA . ILE A 1 104 ? 58.360 16.905 -21.523 1.00 58.19 104 ILE A CA 1
ATOM 796 C C . ILE A 1 104 ? 58.191 16.072 -22.788 1.00 58.19 104 ILE A C 1
ATOM 798 O O . ILE A 1 104 ? 58.102 16.629 -23.880 1.00 58.19 104 ILE A O 1
ATOM 802 N N . ASP A 1 105 ? 58.156 14.755 -22.619 1.00 60.25 105 ASP A N 1
ATOM 803 C CA . ASP A 1 105 ? 57.805 13.808 -23.672 1.00 60.25 105 ASP A CA 1
ATOM 804 C C . ASP A 1 105 ? 56.297 13.532 -23.591 1.00 60.25 105 ASP A C 1
ATOM 806 O O . ASP A 1 105 ? 55.803 12.997 -22.597 1.00 60.25 105 ASP A O 1
ATOM 810 N N . ALA A 1 106 ? 55.542 14.000 -24.582 1.00 54.56 106 ALA A N 1
ATOM 811 C CA . ALA A 1 106 ? 54.085 13.924 -24.595 1.00 54.56 106 ALA A CA 1
ATOM 812 C C . ALA A 1 106 ? 53.614 13.177 -25.845 1.00 54.56 106 ALA A C 1
ATOM 814 O O . ALA A 1 106 ? 53.242 13.787 -26.847 1.00 54.56 106 ALA A O 1
ATOM 815 N N . VAL A 1 107 ? 53.607 11.846 -25.776 1.00 55.88 107 VAL A N 1
ATOM 816 C CA . VAL A 1 107 ? 53.080 10.996 -26.848 1.00 55.88 107 VAL A CA 1
ATOM 817 C C . VAL A 1 107 ? 51.591 10.744 -26.610 1.00 55.88 107 VAL A C 1
ATOM 819 O O . VAL A 1 107 ? 51.208 9.851 -25.858 1.00 55.88 107 VAL A O 1
ATOM 822 N N . ASN A 1 108 ? 50.720 11.499 -27.279 1.00 54.84 108 ASN A N 1
ATOM 823 C CA . ASN A 1 108 ? 49.416 10.939 -27.631 1.00 54.84 108 ASN A CA 1
ATOM 824 C C . ASN A 1 108 ? 49.638 10.098 -28.891 1.00 54.84 108 ASN A C 1
ATOM 826 O O . ASN A 1 108 ? 49.955 10.661 -29.939 1.00 54.84 108 ASN A O 1
ATOM 830 N N . ALA A 1 109 ? 49.493 8.772 -28.792 1.00 55.91 109 ALA A N 1
ATOM 831 C CA . ALA A 1 109 ? 49.615 7.876 -29.944 1.00 55.91 109 ALA A CA 1
ATOM 832 C C . ALA A 1 109 ? 48.719 8.365 -31.101 1.00 55.91 109 ALA A C 1
ATOM 834 O O . ALA A 1 109 ? 47.595 8.809 -30.828 1.00 55.91 109 ALA A O 1
ATOM 835 N N . PRO A 1 110 ? 49.197 8.344 -32.361 1.00 61.25 110 PRO A N 1
ATOM 836 C CA . PRO A 1 110 ? 48.392 8.732 -33.517 1.00 61.25 110 PRO A CA 1
ATOM 837 C C . PRO A 1 110 ? 47.127 7.859 -33.626 1.00 61.25 110 PRO A C 1
ATOM 839 O O . PRO A 1 110 ? 47.104 6.751 -33.091 1.00 61.25 110 PRO A O 1
ATOM 842 N N . PRO A 1 111 ? 46.055 8.347 -34.277 1.00 62.84 111 PRO A N 1
ATOM 843 C CA . PRO A 1 111 ? 44.855 7.541 -34.487 1.00 62.84 111 PRO A CA 1
ATOM 844 C C . PRO A 1 111 ? 45.189 6.317 -35.355 1.00 62.84 111 PRO A C 1
ATOM 846 O O . PRO A 1 111 ? 45.936 6.443 -36.326 1.00 62.84 111 PRO A O 1
ATOM 849 N N . GLY A 1 112 ? 44.623 5.155 -35.019 1.00 70.31 112 GLY A N 1
ATOM 850 C CA . GLY A 1 112 ? 44.848 3.897 -35.743 1.00 70.31 112 GLY A CA 1
ATOM 851 C C . GLY A 1 112 ? 45.781 2.899 -35.044 1.00 70.31 112 GLY A C 1
ATOM 852 O O . GLY A 1 112 ? 46.122 3.061 -33.873 1.00 70.31 112 GLY A O 1
ATOM 853 N N . LEU A 1 113 ? 46.143 1.821 -35.748 1.00 78.69 113 LEU A N 1
ATOM 854 C CA . LEU A 1 113 ? 47.054 0.784 -35.254 1.00 78.69 113 LEU A CA 1
ATOM 855 C C . LEU A 1 113 ? 48.509 1.254 -35.332 1.00 78.69 113 LEU A C 1
ATOM 857 O O . LEU A 1 113 ? 48.998 1.627 -36.397 1.00 78.69 113 LEU A O 1
ATOM 861 N N . VAL A 1 114 ? 49.218 1.192 -34.206 1.00 81.25 114 VAL A N 1
ATOM 862 C CA . VAL A 1 114 ? 50.627 1.592 -34.113 1.00 81.25 114 VAL A CA 1
ATOM 863 C C . VAL A 1 114 ? 51.484 0.370 -33.803 1.00 81.25 114 VAL A C 1
ATOM 865 O O . VAL A 1 114 ? 51.238 -0.327 -32.821 1.00 81.25 114 VAL A O 1
ATOM 868 N N . GLU A 1 115 ? 52.498 0.095 -34.622 1.00 80.50 115 GLU A N 1
ATOM 869 C CA . GLU A 1 115 ? 53.426 -1.023 -34.398 1.00 80.50 115 GLU A CA 1
ATOM 870 C C . GLU A 1 115 ? 54.053 -0.983 -32.993 1.00 80.50 115 GLU A C 1
ATOM 872 O O . GLU A 1 115 ? 54.433 0.073 -32.488 1.00 80.50 115 GLU A O 1
ATOM 877 N N . GLY A 1 116 ? 54.139 -2.147 -32.344 1.00 77.56 116 GLY A N 1
ATOM 878 C CA . GLY A 1 116 ? 54.613 -2.280 -30.959 1.00 77.56 116 GLY A CA 1
ATOM 879 C C . GLY A 1 116 ? 53.563 -2.035 -29.864 1.00 77.56 116 GLY A C 1
ATOM 880 O O . GLY A 1 116 ? 53.870 -2.222 -28.686 1.00 77.56 116 GLY A O 1
ATOM 881 N N . THR A 1 117 ? 52.328 -1.665 -30.216 1.00 80.19 117 THR A N 1
ATOM 882 C CA . THR A 1 117 ? 51.209 -1.558 -29.262 1.00 80.19 117 THR A CA 1
ATOM 883 C C . THR A 1 117 ? 50.441 -2.874 -29.103 1.00 80.19 117 THR A C 1
ATOM 885 O O . THR A 1 117 ? 50.537 -3.787 -29.928 1.00 80.19 117 THR A O 1
ATOM 888 N N . LEU A 1 118 ? 49.640 -2.974 -28.034 1.00 80.50 118 LEU A N 1
ATOM 889 C CA . LEU A 1 118 ? 48.798 -4.145 -27.771 1.00 80.50 118 LEU A CA 1
ATOM 890 C C . LEU A 1 118 ? 47.783 -4.375 -28.903 1.00 80.50 118 LEU A C 1
ATOM 892 O O . LEU A 1 118 ? 47.514 -5.509 -29.279 1.00 80.50 118 LEU A O 1
ATOM 896 N N . GLU A 1 119 ? 47.219 -3.310 -29.458 1.00 83.56 119 GLU A N 1
ATOM 897 C CA . GLU A 1 119 ? 46.240 -3.360 -30.537 1.00 83.56 119 GLU A CA 1
ATOM 898 C C . GLU A 1 119 ? 46.825 -3.854 -31.865 1.00 83.56 119 GLU A C 1
ATOM 900 O O . GLU A 1 119 ? 46.181 -4.666 -32.535 1.00 83.56 119 GLU A O 1
ATOM 905 N N . ALA A 1 120 ? 48.052 -3.452 -32.216 1.00 86.06 120 ALA A N 1
ATOM 906 C CA . ALA A 1 120 ? 48.758 -3.997 -33.376 1.00 86.06 120 ALA A CA 1
ATOM 907 C C . ALA A 1 120 ? 49.077 -5.488 -33.179 1.00 86.06 120 ALA A C 1
ATOM 909 O O . ALA A 1 120 ? 48.889 -6.297 -34.092 1.00 86.06 120 ALA A O 1
ATOM 910 N N . GLU A 1 121 ? 49.451 -5.883 -31.958 1.00 88.31 121 GLU A N 1
ATOM 911 C CA . GLU A 1 121 ? 49.661 -7.289 -31.608 1.00 88.31 121 GLU A CA 1
ATOM 912 C C . GLU A 1 121 ? 48.382 -8.123 -31.764 1.00 88.31 121 GLU A C 1
ATOM 914 O O . GLU A 1 121 ? 48.417 -9.227 -32.309 1.00 88.31 121 GLU A O 1
ATOM 919 N N . LEU A 1 122 ? 47.230 -7.590 -31.340 1.00 88.69 122 LEU A N 1
ATOM 920 C CA . LEU A 1 122 ? 45.941 -8.270 -31.484 1.00 88.69 122 LEU A CA 1
ATOM 921 C C . LEU A 1 122 ? 45.622 -8.570 -32.952 1.00 88.69 122 LEU A C 1
ATOM 923 O O . LEU A 1 122 ? 45.122 -9.658 -33.251 1.00 88.69 122 LEU A O 1
ATOM 927 N N . VAL A 1 123 ? 45.917 -7.648 -33.872 1.00 90.31 123 VAL A N 1
ATOM 928 C CA . VAL A 1 123 ? 45.746 -7.885 -35.314 1.00 90.31 123 VAL A CA 1
ATOM 929 C C . VAL A 1 123 ? 46.762 -8.903 -35.830 1.00 90.31 123 VAL A C 1
ATOM 931 O O . VAL A 1 123 ? 46.375 -9.847 -36.519 1.00 90.31 123 VAL A O 1
ATOM 934 N N . ARG A 1 124 ? 48.036 -8.791 -35.434 1.00 92.38 124 ARG A N 1
ATOM 935 C CA . ARG A 1 124 ? 49.104 -9.725 -35.832 1.00 92.38 124 ARG A CA 1
ATOM 936 C C . ARG A 1 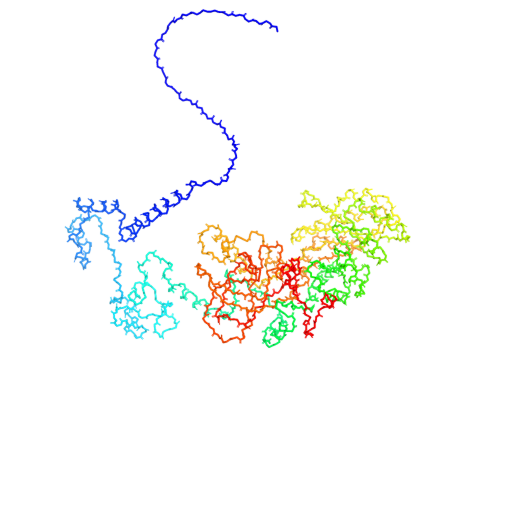124 ? 48.822 -11.169 -35.412 1.00 92.38 124 ARG A C 1
ATOM 938 O O . ARG A 1 124 ? 49.066 -12.096 -36.181 1.00 92.38 124 ARG A O 1
ATOM 945 N N . CYS A 1 125 ? 48.269 -11.368 -34.218 1.00 91.56 125 CYS A N 1
ATOM 946 C CA . CYS A 1 125 ? 47.859 -12.680 -33.717 1.00 91.56 125 CYS A CA 1
ATOM 947 C C . CYS A 1 125 ? 46.542 -13.197 -34.328 1.00 91.56 125 CYS A C 1
ATOM 949 O O . CYS A 1 125 ? 46.082 -14.274 -33.949 1.00 91.56 125 CYS A O 1
ATOM 951 N N . GLY A 1 126 ? 45.906 -12.449 -35.236 1.00 90.50 126 GLY A N 1
ATOM 952 C CA . GLY A 1 126 ? 44.635 -12.819 -35.865 1.00 90.50 126 GLY A CA 1
ATOM 953 C C . GLY A 1 126 ? 43.411 -12.701 -34.948 1.00 90.50 126 GLY A C 1
ATOM 954 O O . GLY A 1 126 ? 42.348 -13.234 -35.268 1.00 90.50 126 GLY A O 1
ATOM 955 N N . ILE A 1 127 ? 43.546 -12.028 -33.802 1.00 89.06 127 ILE A N 1
ATOM 956 C CA . ILE A 1 127 ? 42.464 -11.811 -32.832 1.00 89.06 127 ILE A CA 1
ATOM 957 C C . ILE A 1 127 ? 41.632 -10.582 -33.223 1.00 89.06 127 ILE A C 1
ATOM 959 O O . ILE A 1 127 ? 40.403 -10.618 -33.129 1.00 89.06 127 ILE A O 1
ATOM 963 N N . GLY A 1 128 ? 42.295 -9.511 -33.663 1.00 88.44 128 GLY A N 1
ATOM 964 C CA . GLY A 1 128 ? 41.696 -8.290 -34.198 1.00 88.44 128 GLY A CA 1
ATOM 965 C C . GLY A 1 128 ? 41.793 -8.207 -35.720 1.00 88.44 128 GLY A C 1
ATOM 966 O O . GLY A 1 128 ? 42.433 -9.033 -36.369 1.00 88.44 128 GLY A O 1
ATOM 967 N N . ARG A 1 129 ? 41.157 -7.186 -36.299 1.00 91.50 129 ARG A N 1
ATOM 968 C CA . ARG A 1 129 ? 41.258 -6.866 -37.728 1.00 91.50 129 ARG A CA 1
ATOM 969 C C . ARG A 1 129 ? 41.507 -5.380 -37.902 1.00 91.50 129 ARG A C 1
ATOM 971 O O . ARG A 1 129 ? 40.928 -4.579 -37.175 1.00 91.50 129 ARG A O 1
ATOM 978 N N . GLU A 1 130 ? 42.338 -5.030 -38.866 1.00 91.69 130 GLU A N 1
ATOM 979 C CA . GLU A 1 130 ? 42.548 -3.649 -39.285 1.00 91.69 130 GLU A CA 1
ATOM 980 C C . GLU A 1 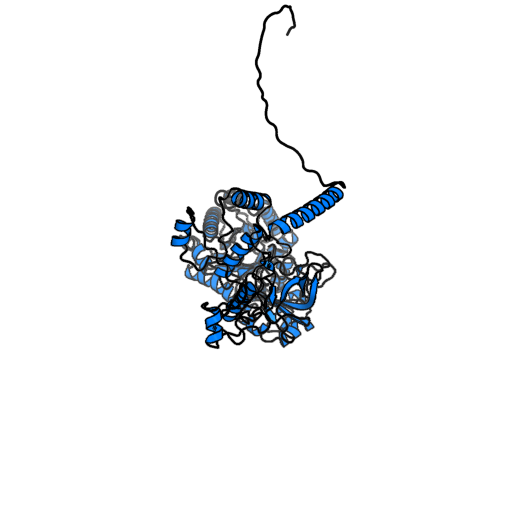130 ? 41.467 -3.225 -40.282 1.00 91.69 130 GLU A C 1
ATOM 982 O O . GLU A 1 130 ? 41.071 -3.999 -41.157 1.00 91.69 130 GLU A O 1
ATOM 987 N N . HIS A 1 131 ? 40.970 -2.000 -40.138 1.00 88.12 131 HIS A N 1
ATOM 988 C CA . HIS A 1 131 ? 40.009 -1.423 -41.058 1.00 88.12 131 HIS A CA 1
ATOM 989 C C . HIS A 1 131 ? 40.741 -0.932 -42.317 1.00 88.12 131 HIS A C 1
ATOM 991 O O . HIS A 1 131 ? 41.614 -0.068 -42.213 1.00 88.12 131 HIS A O 1
ATOM 997 N N . PRO A 1 132 ? 40.380 -1.426 -43.513 1.00 83.81 132 PRO A N 1
ATOM 998 C CA . PRO A 1 132 ? 41.191 -1.267 -44.721 1.00 83.81 132 PRO A CA 1
ATOM 999 C C . PRO A 1 132 ? 41.316 0.178 -45.217 1.00 83.81 132 PRO A C 1
ATOM 1001 O O . PRO A 1 132 ? 42.264 0.495 -45.927 1.00 83.81 132 PRO A O 1
ATOM 1004 N N . GLU A 1 133 ? 40.371 1.053 -44.869 1.00 82.38 133 GLU A N 1
ATOM 1005 C CA . GLU A 1 133 ? 40.381 2.451 -45.326 1.00 82.38 133 GLU A CA 1
ATOM 1006 C C . GLU A 1 133 ? 41.003 3.414 -44.310 1.00 82.38 133 GLU A C 1
ATOM 1008 O O . GLU A 1 133 ? 41.457 4.492 -44.683 1.00 82.38 133 GLU A O 1
ATOM 1013 N N . THR A 1 134 ? 41.004 3.055 -43.025 1.00 82.44 134 THR A N 1
ATOM 1014 C CA . THR A 1 134 ? 41.322 3.991 -41.930 1.00 82.44 134 THR A CA 1
ATOM 1015 C C . THR A 1 134 ? 42.510 3.546 -41.087 1.00 82.44 134 THR A C 1
ATOM 1017 O O . THR A 1 134 ? 42.972 4.326 -40.263 1.00 82.44 134 THR A O 1
ATOM 1020 N N . GLY A 1 135 ? 42.991 2.308 -41.248 1.00 86.00 135 GLY A N 1
ATOM 1021 C CA . GLY A 1 135 ? 44.084 1.744 -40.448 1.00 86.00 135 GLY A CA 1
ATOM 1022 C C . GLY A 1 135 ? 43.739 1.544 -38.968 1.00 86.00 135 GLY A C 1
ATOM 1023 O O . GLY A 1 135 ? 44.610 1.290 -38.142 1.00 86.00 135 GLY A O 1
ATOM 1024 N N . SER A 1 136 ? 42.465 1.694 -38.599 1.00 87.44 136 SER A N 1
ATOM 1025 C CA . SER A 1 136 ? 41.986 1.571 -37.223 1.00 87.44 136 SER A CA 1
ATOM 1026 C C . SER A 1 136 ? 41.586 0.142 -36.892 1.00 87.44 136 SER A C 1
ATOM 1028 O O . SER A 1 136 ? 41.206 -0.626 -37.773 1.00 87.44 136 SER A O 1
ATOM 1030 N N . LEU A 1 137 ? 41.572 -0.215 -35.612 1.00 89.38 137 LEU A N 1
ATOM 1031 C CA . LEU A 1 137 ? 41.052 -1.507 -35.181 1.00 89.38 137 LEU A CA 1
ATOM 1032 C C . LEU A 1 137 ? 39.547 -1.609 -35.486 1.00 89.38 137 LEU A C 1
ATOM 1034 O O . LEU A 1 137 ? 38.755 -0.752 -35.087 1.00 89.38 137 LEU A O 1
ATOM 1038 N N . MET A 1 138 ? 39.144 -2.674 -36.180 1.00 90.19 138 MET A N 1
ATOM 1039 C CA . MET A 1 138 ? 37.743 -2.963 -36.474 1.00 90.19 138 MET A CA 1
ATOM 1040 C C . MET A 1 138 ? 37.013 -3.420 -35.214 1.00 90.19 138 MET A C 1
ATOM 1042 O O . MET A 1 138 ? 37.312 -4.469 -34.631 1.00 90.19 138 MET A O 1
ATOM 1046 N N . VAL A 1 139 ? 35.999 -2.653 -34.842 1.00 88.50 139 VAL A N 1
ATOM 1047 C CA . VAL A 1 139 ? 35.137 -2.910 -33.689 1.00 88.50 139 VAL A CA 1
ATOM 1048 C C . VAL A 1 139 ? 33.665 -2.791 -34.085 1.00 88.50 139 VAL A C 1
ATOM 1050 O O . VAL A 1 139 ? 33.320 -2.102 -35.035 1.00 88.50 139 VAL A O 1
ATOM 1053 N N . GLU A 1 140 ? 32.767 -3.440 -33.367 1.00 88.00 140 GLU A N 1
ATOM 1054 C CA . GLU A 1 140 ? 31.330 -3.195 -33.457 1.00 88.00 140 GLU A CA 1
ATOM 1055 C C . GLU A 1 140 ? 30.983 -1.839 -32.817 1.00 88.00 140 GLU A C 1
ATOM 1057 O O . GLU A 1 140 ? 31.802 -1.238 -32.120 1.00 88.00 140 GLU A O 1
ATOM 1062 N N . ARG A 1 141 ? 29.746 -1.347 -32.989 1.00 82.94 141 ARG A N 1
ATOM 1063 C CA . ARG A 1 141 ? 29.303 -0.063 -32.393 1.00 82.94 141 ARG A CA 1
ATOM 1064 C C . ARG A 1 141 ? 29.424 0.009 -30.866 1.00 82.94 141 ARG A C 1
ATOM 1066 O O . ARG A 1 141 ? 29.418 1.099 -30.305 1.00 82.94 141 ARG A O 1
ATOM 1073 N N . ASP A 1 142 ? 29.518 -1.133 -30.197 1.00 81.31 142 ASP A N 1
ATOM 1074 C CA . ASP A 1 142 ? 29.741 -1.238 -28.756 1.00 81.31 142 ASP A CA 1
ATOM 1075 C C . ASP A 1 142 ? 31.215 -1.454 -28.377 1.00 81.31 142 ASP A C 1
ATOM 1077 O O . ASP A 1 142 ? 31.516 -1.820 -27.245 1.00 81.31 142 ASP A O 1
ATOM 1081 N N . GLY A 1 143 ? 32.140 -1.265 -29.321 1.00 85.12 143 GLY A N 1
ATOM 1082 C CA . GLY A 1 143 ? 33.578 -1.400 -29.108 1.00 85.12 143 GLY A CA 1
ATOM 1083 C C . GLY A 1 143 ? 34.076 -2.842 -29.101 1.00 85.12 143 GLY A C 1
ATOM 1084 O O . GLY A 1 143 ? 35.277 -3.061 -28.986 1.00 85.12 143 GLY A O 1
ATOM 1085 N N . THR A 1 144 ? 33.211 -3.851 -29.217 1.00 88.31 144 THR A N 1
ATOM 1086 C CA . THR A 1 144 ? 33.648 -5.255 -29.285 1.00 88.31 144 THR A CA 1
ATOM 1087 C C . THR A 1 144 ? 34.473 -5.485 -30.546 1.00 88.31 144 THR A C 1
ATOM 1089 O O . THR A 1 144 ? 34.049 -5.086 -31.621 1.00 88.31 144 THR A O 1
ATOM 1092 N N . LEU A 1 145 ? 35.636 -6.135 -30.456 1.00 90.31 145 LEU A N 1
ATOM 1093 C CA . LEU A 1 145 ? 36.427 -6.451 -31.653 1.00 90.31 145 LEU A CA 1
ATOM 1094 C C . LEU A 1 145 ? 35.593 -7.287 -32.634 1.00 90.31 145 LEU A C 1
ATOM 1096 O O . LEU A 1 145 ? 34.930 -8.243 -32.224 1.00 90.31 145 LEU A O 1
ATOM 1100 N N . ALA A 1 146 ? 35.647 -6.949 -33.924 1.00 85.94 146 ALA A N 1
ATOM 1101 C CA . ALA A 1 146 ? 34.863 -7.630 -34.951 1.00 85.94 146 ALA A CA 1
ATOM 1102 C C . ALA A 1 146 ? 35.128 -9.150 -34.940 1.00 85.94 146 ALA A C 1
ATOM 1104 O O . ALA A 1 146 ? 36.261 -9.607 -35.105 1.00 85.94 146 ALA A O 1
ATOM 1105 N N . GLY A 1 147 ? 34.074 -9.948 -34.739 1.00 82.69 147 GLY A N 1
ATOM 1106 C CA . GLY A 1 147 ? 34.161 -11.412 -34.642 1.00 82.69 147 GLY A CA 1
ATOM 1107 C C . GLY A 1 147 ? 34.580 -11.968 -33.272 1.00 82.69 147 GLY A C 1
ATOM 1108 O O . GLY A 1 147 ? 34.655 -13.187 -33.120 1.00 82.69 147 GLY A O 1
ATOM 1109 N N . GLN A 1 148 ? 34.807 -11.118 -32.267 1.00 84.00 148 GLN A N 1
ATOM 1110 C CA . GLN A 1 148 ? 35.129 -11.517 -30.894 1.00 84.00 148 GLN A CA 1
ATOM 1111 C C . GLN A 1 148 ? 33.936 -11.324 -29.950 1.00 84.00 148 GLN A C 1
ATOM 1113 O O . GLN A 1 148 ? 32.981 -10.612 -30.244 1.00 84.00 148 GLN A O 1
ATOM 1118 N N . ARG A 1 149 ? 33.978 -11.977 -28.780 1.00 77.25 149 ARG A N 1
ATOM 1119 C CA . ARG A 1 149 ? 32.928 -11.857 -27.741 1.00 77.25 149 ARG A CA 1
ATOM 1120 C C . ARG A 1 149 ? 33.418 -11.262 -26.423 1.00 77.25 149 ARG A C 1
ATOM 1122 O O . ARG A 1 149 ? 32.615 -10.734 -25.653 1.00 77.25 149 ARG A O 1
ATOM 1129 N N . HIS A 1 150 ? 34.721 -11.338 -26.159 1.00 79.88 150 HIS A N 1
ATOM 1130 C CA . HIS A 1 150 ? 35.298 -11.053 -24.840 1.00 79.88 150 HIS A CA 1
ATOM 1131 C C . HIS A 1 150 ? 36.301 -9.900 -24.834 1.00 79.88 150 HIS A C 1
ATOM 1133 O O . HIS A 1 150 ? 36.740 -9.494 -23.764 1.00 79.88 150 HIS A O 1
ATOM 1139 N N . ILE A 1 151 ? 36.637 -9.355 -26.003 1.00 85.00 151 ILE A N 1
ATOM 1140 C CA . ILE A 1 151 ? 37.609 -8.273 -26.142 1.00 85.00 151 ILE A CA 1
ATOM 1141 C C . ILE A 1 151 ? 36.884 -7.080 -26.753 1.00 85.00 151 ILE A C 1
ATOM 1143 O O . ILE A 1 151 ? 36.178 -7.227 -27.752 1.00 85.00 151 ILE A O 1
ATOM 1147 N N . ALA A 1 152 ? 37.032 -5.919 -26.126 1.00 85.88 152 ALA A N 1
ATOM 1148 C CA . ALA A 1 152 ? 36.514 -4.656 -26.621 1.00 85.88 152 ALA A CA 1
ATOM 1149 C C . ALA A 1 152 ? 37.607 -3.591 -26.546 1.00 85.88 152 ALA A C 1
ATOM 1151 O O . ALA A 1 152 ? 38.442 -3.623 -25.643 1.00 85.88 152 ALA A O 1
ATOM 1152 N N . ALA A 1 153 ? 37.578 -2.660 -27.488 1.00 83.75 153 ALA A N 1
ATOM 1153 C CA . ALA A 1 153 ? 38.458 -1.513 -27.568 1.00 83.75 153 ALA A CA 1
ATOM 1154 C C . ALA A 1 153 ? 37.619 -0.257 -27.827 1.00 83.75 153 ALA A C 1
ATOM 1156 O O . ALA A 1 153 ? 36.645 -0.278 -28.578 1.00 83.75 153 ALA A O 1
ATOM 1157 N N . ALA A 1 154 ? 37.991 0.836 -27.172 1.00 79.19 154 ALA A N 1
ATOM 1158 C CA . ALA A 1 154 ? 37.362 2.140 -27.320 1.00 79.19 154 ALA A CA 1
ATOM 1159 C C . ALA A 1 154 ? 38.441 3.215 -27.198 1.00 79.19 154 ALA A C 1
ATOM 1161 O O . ALA A 1 154 ? 39.380 3.056 -26.417 1.00 79.19 154 ALA A O 1
ATOM 1162 N N . GLY A 1 155 ? 38.302 4.312 -27.938 1.00 75.81 155 GLY A N 1
ATOM 1163 C CA . GLY A 1 155 ? 39.291 5.388 -27.951 1.00 75.81 155 GLY A CA 1
ATOM 1164 C C . GLY A 1 155 ? 39.977 5.533 -29.311 1.00 75.81 155 GLY A C 1
ATOM 1165 O O . GLY A 1 155 ? 39.433 5.136 -30.338 1.00 75.81 155 GLY A O 1
ATOM 1166 N N . ARG A 1 156 ? 41.187 6.103 -29.318 1.00 74.75 156 ARG A N 1
ATOM 1167 C CA . ARG A 1 156 ? 41.934 6.430 -30.551 1.00 74.75 156 ARG A CA 1
ATOM 1168 C C . ARG A 1 156 ? 42.261 5.229 -31.444 1.00 74.75 156 ARG A C 1
ATOM 1170 O O . ARG A 1 156 ? 42.403 5.365 -32.652 1.00 74.75 156 ARG A O 1
ATOM 1177 N N . VAL A 1 157 ? 42.326 4.041 -30.854 1.00 78.88 157 VAL A N 1
ATOM 1178 C CA . VAL A 1 157 ? 42.568 2.773 -31.554 1.00 78.88 157 VAL A CA 1
ATOM 1179 C C . VAL A 1 157 ? 41.470 2.419 -32.574 1.00 78.88 157 VAL A C 1
ATOM 1181 O O . VAL A 1 157 ? 41.751 1.772 -33.579 1.00 78.88 157 VAL A O 1
ATOM 1184 N N . SER A 1 158 ? 40.227 2.862 -32.356 1.00 81.81 158 SER A N 1
ATOM 1185 C CA . SER A 1 158 ? 39.083 2.675 -33.267 1.00 81.81 158 SER A CA 1
ATOM 1186 C C . SER A 1 158 ? 38.704 3.953 -34.030 1.00 81.81 158 SER A C 1
ATOM 1188 O O . SER A 1 158 ? 37.677 3.996 -34.713 1.00 81.81 158 SER A O 1
ATOM 1190 N N . GLU A 1 159 ? 39.511 5.008 -33.905 1.00 76.50 159 GLU A N 1
ATOM 1191 C CA . GLU A 1 159 ? 39.262 6.318 -34.499 1.00 76.50 159 GLU A CA 1
ATOM 1192 C C . GLU A 1 159 ? 39.445 6.278 -36.023 1.00 76.50 159 GLU A C 1
ATOM 1194 O O . GLU A 1 159 ? 40.410 5.719 -36.532 1.00 76.50 159 GLU A O 1
ATOM 1199 N N . GLY A 1 160 ? 38.479 6.836 -36.756 1.00 73.94 160 GLY A N 1
ATOM 1200 C CA . GLY A 1 160 ? 38.362 6.704 -38.214 1.00 73.94 160 GLY A CA 1
ATOM 1201 C C . GLY A 1 160 ? 37.276 5.708 -38.630 1.00 73.94 160 GLY A C 1
ATOM 1202 O O . GLY A 1 160 ? 36.527 5.993 -39.559 1.00 73.94 160 GLY A O 1
ATOM 1203 N N . TRP A 1 161 ? 37.112 4.607 -37.890 1.00 79.44 161 TRP A N 1
ATOM 1204 C CA . TRP A 1 161 ? 35.994 3.670 -38.065 1.00 79.44 161 TRP A CA 1
ATOM 1205 C C . TRP A 1 161 ? 34.779 4.054 -37.210 1.00 79.44 161 TRP A C 1
ATOM 1207 O O . TRP A 1 161 ? 33.663 4.172 -37.717 1.00 79.44 161 TRP A O 1
ATOM 1217 N N . ILE A 1 162 ? 34.999 4.318 -35.919 1.00 72.62 162 ILE A N 1
ATOM 1218 C CA . ILE A 1 162 ? 34.004 4.940 -35.043 1.00 72.62 162 ILE A CA 1
ATOM 1219 C C . ILE A 1 162 ? 34.430 6.383 -34.792 1.00 72.62 162 ILE A C 1
ATOM 1221 O O . ILE A 1 162 ? 35.427 6.662 -34.124 1.00 72.62 162 ILE A O 1
ATOM 1225 N N . LEU A 1 163 ? 33.661 7.316 -35.351 1.00 64.12 163 LEU A N 1
ATOM 1226 C CA . LEU A 1 163 ? 33.844 8.744 -35.119 1.00 64.12 163 LEU A CA 1
ATOM 1227 C C . LEU A 1 163 ? 33.509 9.084 -33.666 1.00 64.12 163 LEU A C 1
ATOM 1229 O O . LEU A 1 163 ? 32.509 8.613 -33.129 1.00 64.12 163 LEU A O 1
ATOM 1233 N N . GLY A 1 164 ? 34.318 9.947 -33.055 1.00 59.25 164 GLY A N 1
ATOM 1234 C CA . GLY A 1 164 ? 33.976 10.557 -31.775 1.00 59.25 164 GLY A CA 1
ATOM 1235 C C . GLY A 1 164 ? 35.059 10.461 -30.716 1.00 59.25 164 GLY A C 1
ATOM 1236 O O . GLY A 1 164 ? 35.084 11.336 -29.870 1.00 59.25 164 GLY A O 1
ATOM 1237 N N . HIS A 1 165 ? 35.981 9.498 -30.764 1.00 59.59 165 HIS A N 1
ATOM 1238 C CA . HIS A 1 165 ? 36.856 9.169 -29.629 1.00 59.59 165 HIS A CA 1
ATOM 1239 C C . HIS A 1 165 ? 37.812 10.271 -29.128 1.00 59.59 165 HIS A C 1
ATOM 1241 O O . HIS A 1 165 ? 38.101 10.294 -27.932 1.00 59.59 165 HIS A O 1
ATOM 1247 N N . ASP A 1 166 ? 38.210 11.217 -29.980 1.00 55.91 166 ASP A N 1
ATOM 1248 C CA . ASP A 1 166 ? 38.984 12.418 -29.611 1.00 55.91 166 ASP A CA 1
ATOM 1249 C C . ASP A 1 166 ? 38.108 13.695 -29.541 1.00 55.91 166 ASP A C 1
ATOM 1251 O O . ASP A 1 166 ? 38.580 14.830 -29.503 1.00 55.91 166 ASP A O 1
ATOM 1255 N N . THR A 1 167 ? 36.777 13.545 -29.530 1.00 50.47 167 THR A N 1
ATOM 1256 C CA . THR A 1 167 ? 35.839 14.674 -29.424 1.00 50.47 167 THR A CA 1
ATOM 1257 C C . THR A 1 167 ? 35.512 14.982 -27.959 1.00 50.47 167 THR A C 1
ATOM 1259 O O . THR A 1 167 ? 35.131 14.107 -27.176 1.00 50.47 167 THR A O 1
ATOM 1262 N N . LEU A 1 168 ? 35.575 16.263 -27.572 1.00 45.38 168 LEU A N 1
ATOM 1263 C CA . LEU A 1 168 ? 35.213 16.730 -26.220 1.00 45.38 168 LEU A CA 1
ATOM 1264 C C . LEU A 1 168 ? 33.714 16.591 -25.878 1.00 45.38 168 LEU A C 1
ATOM 1266 O O . LEU A 1 168 ? 33.297 16.939 -24.771 1.00 45.38 168 LEU A O 1
ATOM 1270 N N . ARG A 1 169 ? 32.878 16.075 -26.786 1.00 48.41 169 ARG A N 1
ATOM 1271 C CA . ARG A 1 169 ? 31.467 15.780 -26.515 1.00 48.41 169 ARG A CA 1
ATOM 1272 C C . ARG A 1 169 ? 31.307 14.330 -26.091 1.00 48.41 169 ARG A C 1
ATOM 1274 O O . ARG A 1 169 ? 30.898 13.504 -26.888 1.00 48.41 169 ARG A O 1
ATOM 1281 N N . ARG A 1 170 ? 31.544 14.032 -24.808 1.00 47.53 170 ARG A N 1
ATOM 1282 C CA . ARG A 1 170 ? 31.363 12.681 -24.223 1.00 47.53 170 ARG A CA 1
ATOM 1283 C C . ARG A 1 170 ? 30.009 12.027 -24.558 1.00 47.53 170 ARG A C 1
ATOM 1285 O O . ARG A 1 170 ? 29.942 10.810 -24.629 1.00 47.53 170 ARG A O 1
ATOM 1292 N N . GLY A 1 171 ? 28.961 12.824 -24.795 1.00 51.22 171 GLY A N 1
ATOM 1293 C CA . GLY A 1 171 ? 27.628 12.349 -25.190 1.00 51.22 171 GLY A CA 1
ATOM 1294 C C . GLY A 1 171 ? 27.495 11.848 -26.636 1.00 51.22 171 GLY A C 1
ATOM 1295 O O . GLY A 1 171 ? 26.482 11.245 -26.957 1.00 51.22 171 GLY A O 1
ATOM 1296 N N . GLU A 1 172 ? 28.491 12.062 -27.500 1.00 54.38 172 GLU A N 1
ATOM 1297 C CA . GLU A 1 172 ? 28.534 11.497 -28.863 1.00 54.38 172 GLU A CA 1
ATOM 1298 C C . GLU A 1 172 ? 29.291 10.149 -28.901 1.00 54.38 172 GLU A C 1
ATOM 1300 O O . GLU A 1 172 ? 29.368 9.501 -29.941 1.00 54.38 172 GLU A O 1
ATOM 1305 N N . HIS A 1 173 ? 29.816 9.686 -27.756 1.00 67.81 173 HIS A N 1
ATOM 1306 C CA . HIS A 1 173 ? 30.534 8.413 -27.628 1.00 67.81 173 HIS A CA 1
ATOM 1307 C C . HIS A 1 173 ? 29.603 7.332 -27.094 1.00 67.81 173 HIS A C 1
ATOM 1309 O O . HIS A 1 173 ? 29.587 7.031 -25.900 1.00 67.81 173 HIS A O 1
ATOM 1315 N N . GLU A 1 174 ? 28.842 6.699 -27.979 1.00 70.81 174 GLU A N 1
ATOM 1316 C CA . GLU A 1 174 ? 27.943 5.618 -27.564 1.00 70.81 174 GLU A CA 1
ATOM 1317 C C . GLU A 1 174 ? 28.675 4.312 -27.240 1.00 70.81 174 GLU A C 1
ATOM 1319 O O . GLU A 1 174 ? 28.088 3.450 -26.594 1.00 70.81 174 GLU A O 1
ATOM 1324 N N . VAL A 1 175 ? 29.953 4.176 -27.614 1.00 77.00 175 VAL A N 1
ATOM 1325 C CA . VAL A 1 175 ? 30.736 2.938 -27.465 1.00 77.00 175 VAL A CA 1
ATOM 1326 C C . VAL A 1 175 ? 30.832 2.474 -26.014 1.00 77.00 175 VAL A C 1
ATOM 1328 O O . VAL A 1 175 ? 30.510 1.328 -25.730 1.00 77.00 175 VAL A O 1
ATOM 1331 N N . ILE A 1 176 ? 31.238 3.340 -25.077 1.00 71.38 176 ILE A N 1
ATOM 1332 C CA . ILE A 1 176 ? 31.376 2.952 -23.660 1.00 71.38 176 ILE A CA 1
ATOM 1333 C C . ILE A 1 176 ? 30.002 2.640 -23.038 1.00 71.38 176 ILE A C 1
ATOM 1335 O O . ILE A 1 176 ? 29.866 1.580 -22.425 1.00 71.38 176 ILE A O 1
ATOM 1339 N N . PRO A 1 177 ? 28.959 3.478 -23.215 1.00 68.44 177 PRO A N 1
ATOM 1340 C CA . PRO A 1 177 ? 27.602 3.131 -22.799 1.00 68.44 177 PRO A CA 1
ATOM 1341 C C . PRO A 1 177 ? 27.076 1.835 -23.433 1.00 68.44 177 PRO A C 1
ATOM 1343 O O . PRO A 1 177 ? 26.440 1.039 -22.749 1.00 68.44 177 PRO A O 1
ATOM 1346 N N . ALA A 1 178 ? 27.337 1.587 -24.717 1.00 75.94 178 ALA A N 1
ATOM 1347 C CA . ALA A 1 178 ? 26.899 0.388 -25.427 1.00 75.94 178 ALA A CA 1
ATOM 1348 C C . ALA A 1 178 ? 27.654 -0.864 -24.961 1.00 75.94 178 ALA A C 1
ATOM 1350 O O . ALA A 1 178 ? 27.018 -1.884 -24.691 1.00 75.94 178 ALA A O 1
ATOM 1351 N N . TRP A 1 179 ? 28.971 -0.767 -24.764 1.00 79.56 179 TRP A N 1
ATOM 1352 C CA . TRP A 1 179 ? 29.796 -1.807 -24.155 1.00 79.56 179 TRP A CA 1
ATOM 1353 C C . TRP A 1 179 ? 29.296 -2.149 -22.754 1.00 79.56 179 TRP A C 1
ATOM 1355 O O . TRP A 1 179 ? 29.038 -3.314 -22.455 1.00 79.56 179 TRP A O 1
ATOM 1365 N N . ALA A 1 180 ? 29.103 -1.132 -21.909 1.00 69.38 180 ALA A N 1
ATOM 1366 C CA . ALA A 1 180 ? 28.600 -1.305 -20.555 1.00 69.38 180 ALA A CA 1
ATOM 1367 C C . ALA A 1 180 ? 27.221 -1.973 -20.583 1.00 69.38 180 ALA A C 1
ATOM 1369 O O . ALA A 1 180 ? 27.022 -2.980 -19.909 1.00 69.38 180 ALA A O 1
ATOM 1370 N N . ARG A 1 181 ? 26.300 -1.510 -21.444 1.00 70.75 181 ARG A N 1
ATOM 1371 C CA . ARG A 1 181 ? 24.996 -2.157 -21.661 1.00 70.75 181 ARG A CA 1
ATOM 1372 C C . ARG A 1 181 ? 25.145 -3.624 -22.059 1.00 70.75 181 ARG A C 1
ATOM 1374 O O . ARG A 1 181 ? 24.415 -4.445 -21.511 1.00 70.75 181 ARG A O 1
ATOM 1381 N N . ARG A 1 182 ? 26.068 -3.971 -22.962 1.00 73.69 182 ARG A N 1
ATOM 1382 C CA . ARG A 1 182 ? 26.323 -5.360 -23.377 1.00 73.69 182 ARG A CA 1
ATOM 1383 C C . ARG A 1 182 ? 26.862 -6.207 -22.229 1.00 73.69 182 ARG A C 1
ATOM 1385 O O . ARG A 1 182 ? 26.334 -7.289 -21.991 1.00 73.69 182 ARG A O 1
ATOM 1392 N N . VAL A 1 183 ? 27.894 -5.739 -21.530 1.00 66.81 183 VAL A N 1
ATOM 1393 C CA . VAL A 1 183 ? 28.514 -6.463 -20.409 1.00 66.81 183 VAL A CA 1
ATOM 1394 C C . VAL A 1 183 ? 27.505 -6.659 -19.285 1.00 66.81 183 VAL A C 1
ATOM 1396 O O . VAL A 1 183 ? 27.346 -7.775 -18.795 1.00 66.81 183 VAL A O 1
ATOM 1399 N N . THR A 1 184 ? 26.754 -5.613 -18.935 1.00 67.81 184 THR A N 1
ATOM 1400 C CA . THR A 1 184 ? 25.651 -5.712 -17.979 1.00 67.81 184 THR A CA 1
ATOM 1401 C C . THR A 1 184 ? 24.606 -6.706 -18.470 1.00 67.81 184 THR A C 1
ATOM 1403 O O . THR A 1 184 ? 24.246 -7.597 -17.714 1.00 67.81 184 THR A O 1
ATOM 1406 N N . ARG A 1 185 ? 24.165 -6.638 -19.735 1.00 67.56 185 ARG A N 1
ATOM 1407 C CA . ARG A 1 185 ? 23.200 -7.593 -20.306 1.00 67.56 185 ARG A CA 1
ATOM 1408 C C . ARG A 1 185 ? 23.702 -9.037 -20.206 1.00 67.56 185 ARG A C 1
ATOM 1410 O O . ARG A 1 185 ? 22.953 -9.898 -19.771 1.00 67.56 185 ARG A O 1
ATOM 1417 N N . ALA A 1 186 ? 24.964 -9.297 -20.533 1.00 60.50 186 ALA A N 1
ATOM 1418 C CA . ALA A 1 186 ? 25.562 -10.627 -20.426 1.00 60.50 186 ALA A CA 1
ATOM 1419 C C . ALA A 1 186 ? 25.674 -11.129 -18.973 1.00 60.50 186 ALA A C 1
ATOM 1421 O O . ALA A 1 186 ? 25.626 -12.334 -18.740 1.00 60.50 186 ALA A O 1
ATOM 1422 N N . ALA A 1 187 ? 25.814 -10.219 -18.005 1.00 60.59 187 ALA A N 1
ATOM 1423 C CA . ALA A 1 187 ? 25.868 -10.535 -16.578 1.00 60.59 187 ALA A CA 1
ATOM 1424 C C . ALA A 1 187 ? 24.478 -10.618 -15.912 1.00 60.59 187 ALA A C 1
ATOM 1426 O O . ALA A 1 187 ? 24.350 -11.156 -14.811 1.00 60.59 187 ALA A O 1
ATOM 1427 N N . LEU A 1 188 ? 23.431 -10.082 -16.548 1.00 68.75 188 LEU A N 1
ATOM 1428 C CA . LEU A 1 188 ? 22.068 -10.129 -16.034 1.00 68.75 188 LEU A CA 1
ATOM 1429 C C . LEU A 1 188 ? 21.503 -11.545 -16.155 1.00 68.75 188 LEU A C 1
ATOM 1431 O O . LEU A 1 188 ? 21.501 -12.148 -17.222 1.00 68.75 188 LEU A O 1
ATOM 1435 N N . ALA A 1 189 ? 20.911 -12.036 -15.066 1.00 71.12 189 ALA A N 1
ATOM 1436 C CA . ALA A 1 189 ? 20.190 -13.310 -15.067 1.00 71.12 189 ALA A CA 1
ATOM 1437 C C . ALA A 1 189 ? 18.952 -13.311 -15.989 1.00 71.12 189 ALA A C 1
ATOM 1439 O O . ALA A 1 189 ? 18.444 -14.373 -16.331 1.00 71.12 189 ALA A O 1
ATOM 1440 N N . ASP A 1 190 ? 18.438 -12.127 -16.338 1.00 79.19 190 ASP A N 1
ATOM 1441 C CA . ASP A 1 190 ? 17.256 -11.938 -17.183 1.00 79.19 190 ASP A CA 1
ATOM 1442 C C . ASP A 1 190 ? 17.446 -10.677 -18.056 1.00 79.19 190 ASP A C 1
ATOM 1444 O O . ASP A 1 190 ? 16.969 -9.594 -17.699 1.00 79.19 190 ASP A O 1
ATOM 1448 N N . PRO A 1 191 ? 18.246 -10.775 -19.138 1.00 77.88 191 PRO A N 1
ATOM 1449 C CA . PRO A 1 191 ? 18.640 -9.631 -19.964 1.00 77.88 191 PRO A CA 1
ATOM 1450 C C . PRO A 1 191 ? 17.485 -9.002 -20.743 1.00 77.88 191 PRO A C 1
ATOM 1452 O O . PRO A 1 191 ? 17.533 -7.811 -21.046 1.00 77.88 191 PRO A O 1
ATOM 1455 N N . GLU A 1 192 ? 16.453 -9.792 -21.039 1.00 84.12 192 GLU A N 1
ATOM 1456 C CA . GLU A 1 192 ? 15.277 -9.371 -21.806 1.00 84.12 192 GLU A CA 1
ATOM 1457 C C . GLU A 1 192 ? 14.183 -8.751 -20.921 1.00 84.12 192 GLU A C 1
ATOM 1459 O O . GLU A 1 192 ? 13.154 -8.274 -21.406 1.00 84.12 192 GLU A O 1
ATOM 1464 N N . ARG A 1 193 ? 14.400 -8.726 -19.601 1.00 90.44 193 ARG A N 1
ATOM 1465 C CA . ARG A 1 193 ? 13.433 -8.217 -18.633 1.00 90.44 193 ARG A CA 1
ATOM 1466 C C . ARG A 1 193 ? 13.164 -6.733 -18.835 1.00 90.44 193 ARG A C 1
ATOM 1468 O O . ARG A 1 193 ? 14.072 -5.904 -18.757 1.00 90.44 193 ARG A O 1
ATOM 1475 N N . VAL A 1 194 ? 11.886 -6.383 -18.923 1.00 95.12 194 VAL A N 1
ATOM 1476 C CA . VAL A 1 194 ? 11.442 -4.991 -18.814 1.00 95.12 194 VAL A CA 1
ATOM 1477 C C . VAL A 1 194 ? 11.714 -4.457 -17.409 1.00 95.12 194 VAL A C 1
ATOM 1479 O O . VAL A 1 194 ? 11.429 -5.104 -16.397 1.00 95.12 194 VAL A O 1
ATOM 1482 N N . HIS A 1 195 ? 12.323 -3.280 -17.349 1.00 94.75 195 HIS A N 1
ATOM 1483 C CA . HIS A 1 195 ? 12.698 -2.629 -16.101 1.00 94.75 195 HIS A CA 1
ATOM 1484 C C . HIS A 1 195 ? 12.748 -1.124 -16.286 1.00 94.75 195 HIS A C 1
ATOM 1486 O O . HIS A 1 195 ? 13.039 -0.648 -17.376 1.00 94.75 195 HIS A O 1
ATOM 1492 N N . GLY A 1 196 ? 12.474 -0.359 -15.237 1.00 93.94 196 GLY A N 1
ATOM 1493 C CA . GLY A 1 196 ? 12.770 1.067 -15.291 1.00 93.94 196 GLY A CA 1
ATOM 1494 C C . GLY A 1 196 ? 14.225 1.371 -14.970 1.00 93.94 196 GLY A C 1
ATOM 1495 O O . GLY A 1 196 ? 14.999 0.491 -14.603 1.00 93.94 196 GLY A O 1
ATOM 1496 N N . LEU A 1 197 ? 14.587 2.639 -15.099 1.00 89.38 197 LEU A N 1
ATOM 1497 C CA . LEU A 1 197 ? 15.951 3.118 -14.915 1.00 89.38 197 LEU A CA 1
ATOM 1498 C C . LEU A 1 197 ? 15.997 4.035 -13.688 1.00 89.38 197 LEU A C 1
ATOM 1500 O O . LEU A 1 197 ? 15.318 5.056 -13.726 1.00 89.38 197 LEU A O 1
ATOM 1504 N N . PRO A 1 198 ? 16.722 3.695 -12.603 1.00 90.12 198 PRO A N 1
ATOM 1505 C CA . PRO A 1 198 ? 17.400 2.415 -12.328 1.00 90.12 198 PRO A CA 1
ATOM 1506 C C . PRO A 1 198 ? 16.406 1.289 -11.980 1.00 90.12 198 PRO A C 1
ATOM 1508 O O . PRO A 1 198 ? 15.303 1.612 -11.548 1.00 90.12 198 PRO A O 1
ATOM 1511 N N . PRO A 1 199 ? 16.749 -0.007 -12.140 1.00 92.19 199 PRO A N 1
ATOM 1512 C CA . PRO A 1 199 ? 15.813 -1.130 -11.987 1.00 92.19 199 PRO A CA 1
ATOM 1513 C C . PRO A 1 199 ? 15.297 -1.301 -10.555 1.00 92.19 199 PRO A C 1
ATOM 1515 O O . PRO A 1 199 ? 16.063 -1.216 -9.603 1.00 92.19 199 PRO A O 1
ATOM 1518 N N . LEU A 1 200 ? 14.005 -1.616 -10.427 1.00 95.12 200 LEU A N 1
ATOM 1519 C CA . LEU A 1 200 ? 13.299 -1.834 -9.161 1.00 95.12 200 LEU A CA 1
ATOM 1520 C C . LEU A 1 200 ? 12.416 -3.082 -9.277 1.00 95.12 200 LEU A C 1
ATOM 1522 O O . LEU A 1 200 ? 11.216 -3.016 -9.563 1.00 95.12 200 LEU A O 1
ATOM 1526 N N . ARG A 1 201 ? 13.033 -4.251 -9.109 1.00 94.62 201 ARG A N 1
ATOM 1527 C CA . ARG A 1 201 ? 12.412 -5.550 -9.363 1.00 94.62 201 ARG A CA 1
ATOM 1528 C C . ARG A 1 201 ? 11.363 -5.871 -8.287 1.00 94.62 201 ARG A C 1
ATOM 1530 O O . ARG A 1 201 ? 11.716 -5.947 -7.106 1.00 94.62 201 ARG A O 1
ATOM 1537 N N . PRO A 1 202 ? 10.104 -6.155 -8.670 1.00 95.44 202 PRO A N 1
ATOM 1538 C CA . PRO A 1 202 ? 9.086 -6.615 -7.726 1.00 95.44 202 PRO A CA 1
ATOM 1539 C C . PRO A 1 202 ? 9.479 -7.923 -7.035 1.00 95.44 202 PRO A C 1
ATOM 1541 O O . PRO A 1 202 ? 10.156 -8.777 -7.623 1.00 95.44 202 PRO A O 1
ATOM 1544 N N . ARG A 1 203 ? 8.959 -8.138 -5.820 1.00 94.44 203 ARG A N 1
ATOM 1545 C CA . ARG A 1 203 ? 8.937 -9.471 -5.200 1.00 94.44 203 ARG A CA 1
ATOM 1546 C C . ARG A 1 203 ? 8.235 -10.479 -6.108 1.00 94.44 203 ARG A C 1
ATOM 1548 O O . ARG A 1 203 ? 7.312 -10.155 -6.850 1.00 94.44 203 ARG A O 1
ATOM 1555 N N . LYS A 1 204 ? 8.664 -11.736 -6.025 1.00 90.06 204 LYS A N 1
ATOM 1556 C CA . LYS A 1 204 ? 8.058 -12.831 -6.787 1.00 90.06 204 LYS A CA 1
ATOM 1557 C C . LYS A 1 204 ? 6.767 -13.283 -6.109 1.00 90.06 204 LYS A C 1
ATOM 1559 O O . LYS A 1 204 ? 6.782 -13.623 -4.930 1.00 90.06 204 LYS A O 1
ATOM 1564 N N . VAL A 1 205 ? 5.688 -13.357 -6.880 1.00 95.44 205 VAL A N 1
ATOM 1565 C CA . VAL A 1 205 ? 4.421 -13.972 -6.471 1.00 95.44 205 VAL A CA 1
ATOM 1566 C C . VAL A 1 205 ? 4.038 -14.998 -7.530 1.00 95.44 205 VAL A C 1
ATOM 1568 O O . VAL A 1 205 ? 4.080 -14.714 -8.728 1.00 95.44 205 VAL A O 1
ATOM 1571 N N . SER A 1 206 ? 3.725 -16.216 -7.089 1.00 95.00 206 SER A N 1
ATOM 1572 C CA . SER A 1 206 ? 3.546 -17.384 -7.961 1.00 95.00 206 SER A CA 1
ATOM 1573 C C . SER A 1 206 ? 2.452 -17.174 -9.005 1.00 95.00 206 SER A C 1
ATOM 1575 O O . SER A 1 206 ? 2.712 -17.363 -10.193 1.00 95.00 206 SER A O 1
ATOM 1577 N N . TRP A 1 207 ? 1.274 -16.715 -8.577 1.00 96.62 207 TRP A N 1
ATOM 1578 C CA . TRP A 1 207 ? 0.121 -16.559 -9.464 1.00 96.62 207 TRP A CA 1
ATOM 1579 C C . TRP A 1 207 ? 0.311 -15.446 -10.504 1.00 96.62 207 TRP A C 1
ATOM 1581 O O . TRP A 1 207 ? -0.232 -15.553 -11.597 1.00 96.62 207 TRP A O 1
ATOM 1591 N N . TRP A 1 208 ? 1.119 -14.410 -10.223 1.00 96.38 208 TRP A N 1
ATOM 1592 C CA . TRP A 1 208 ? 1.479 -13.413 -11.242 1.00 96.38 208 TRP A CA 1
ATOM 1593 C C . TRP A 1 208 ? 2.244 -14.069 -12.379 1.00 96.38 208 TRP A C 1
ATOM 1595 O O . TRP A 1 208 ? 1.934 -13.850 -13.540 1.00 96.38 208 TRP A O 1
ATOM 1605 N N . ARG A 1 209 ? 3.239 -14.894 -12.043 1.00 93.31 209 ARG A N 1
ATOM 1606 C CA . ARG A 1 209 ? 4.065 -15.573 -13.041 1.00 93.31 209 ARG A CA 1
ATOM 1607 C C . ARG A 1 209 ? 3.252 -16.584 -13.847 1.00 93.31 209 ARG A C 1
ATOM 1609 O O . ARG A 1 209 ? 3.463 -16.689 -15.044 1.00 93.31 209 ARG A O 1
ATOM 1616 N N . GLU A 1 210 ? 2.349 -17.307 -13.191 1.00 95.38 210 GLU A N 1
ATOM 1617 C CA . GLU A 1 210 ? 1.416 -18.232 -13.842 1.00 95.38 210 GLU A CA 1
ATOM 1618 C C . GLU A 1 210 ? 0.501 -17.498 -14.829 1.00 95.38 210 GLU A C 1
ATOM 1620 O O . GLU A 1 210 ? 0.492 -17.826 -16.010 1.00 95.38 210 GLU A O 1
ATOM 1625 N N . MET A 1 211 ? -0.192 -16.451 -14.375 1.00 95.69 211 MET A N 1
ATOM 1626 C CA . MET A 1 211 ? -1.120 -15.686 -15.209 1.00 95.69 211 MET A CA 1
ATOM 1627 C C . MET A 1 211 ? -0.403 -14.974 -16.367 1.00 95.69 211 MET A C 1
ATOM 1629 O O . MET A 1 211 ? -0.866 -15.020 -17.499 1.00 95.69 211 MET A O 1
ATOM 1633 N N . LEU A 1 212 ? 0.744 -14.333 -16.108 1.00 96.62 212 LEU A N 1
ATOM 1634 C CA . LEU A 1 212 ? 1.499 -13.592 -17.128 1.00 96.62 212 LEU A CA 1
ATOM 1635 C C . LEU A 1 212 ? 2.205 -14.501 -18.144 1.00 96.62 212 LEU A C 1
ATOM 1637 O O . LEU A 1 212 ? 2.576 -14.020 -19.213 1.00 96.62 212 LEU A O 1
ATOM 1641 N N . ALA A 1 213 ? 2.403 -15.786 -17.829 1.00 95.12 213 ALA A N 1
ATOM 1642 C CA . ALA A 1 213 ? 2.908 -16.763 -18.790 1.00 95.12 213 ALA A CA 1
ATOM 1643 C C . ALA A 1 213 ? 1.849 -17.137 -19.842 1.00 95.12 213 ALA A C 1
ATOM 1645 O O . ALA A 1 213 ? 2.210 -17.494 -20.963 1.00 95.12 213 ALA A O 1
ATOM 1646 N N . ASP A 1 214 ? 0.560 -17.012 -19.513 1.00 95.75 214 ASP A N 1
ATOM 1647 C CA . ASP A 1 214 ? -0.541 -17.192 -20.457 1.00 95.75 214 ASP A CA 1
ATOM 1648 C C . ASP A 1 214 ? -0.944 -15.847 -21.084 1.00 95.75 214 ASP A C 1
ATOM 1650 O O . ASP A 1 214 ? -1.856 -15.135 -20.647 1.00 95.75 214 ASP A O 1
ATOM 1654 N N . GLY A 1 215 ? -0.227 -15.479 -22.148 1.00 95.69 215 GLY A N 1
ATOM 1655 C CA . GLY A 1 215 ? -0.496 -14.247 -22.885 1.00 95.69 215 GLY A CA 1
ATOM 1656 C C . GLY A 1 215 ? -1.877 -14.210 -23.551 1.00 95.69 215 GLY A C 1
ATOM 1657 O O . GLY A 1 215 ? -2.417 -13.119 -23.758 1.00 95.69 215 GLY A O 1
ATOM 1658 N N . GLN A 1 216 ? -2.465 -15.372 -23.859 1.00 96.38 216 GLN A N 1
ATOM 1659 C CA . GLN A 1 216 ? -3.795 -15.458 -24.459 1.00 96.38 216 GLN A CA 1
ATOM 1660 C C . GLN A 1 216 ? -4.877 -15.169 -23.420 1.00 96.38 216 GLN A C 1
ATOM 1662 O O . GLN A 1 216 ? -5.807 -14.414 -23.703 1.00 96.38 216 GLN A O 1
ATOM 1667 N N . GLU A 1 217 ? -4.730 -15.695 -22.208 1.00 96.62 217 GLU A N 1
ATOM 1668 C CA . GLU A 1 217 ? -5.629 -15.385 -21.101 1.00 96.62 217 GLU A CA 1
ATOM 1669 C C . GLU A 1 217 ? -5.538 -13.908 -20.695 1.00 96.62 217 GLU A C 1
ATOM 1671 O O . GLU A 1 217 ? -6.564 -13.242 -20.543 1.00 96.62 217 GLU A O 1
ATOM 1676 N N . CYS A 1 218 ? -4.328 -13.342 -20.625 1.00 97.94 218 CYS A N 1
ATOM 1677 C CA . CYS A 1 218 ? -4.150 -11.906 -20.389 1.00 97.94 218 CYS A CA 1
ATOM 1678 C C . CYS A 1 218 ? -4.884 -11.055 -21.441 1.00 97.94 218 CYS A C 1
ATOM 1680 O O . CYS A 1 218 ? -5.551 -10.075 -21.100 1.00 97.94 218 CYS A O 1
ATOM 1682 N N . ALA A 1 219 ? -4.783 -11.434 -22.720 1.00 97.38 219 ALA A N 1
ATOM 1683 C CA . ALA A 1 219 ? -5.491 -10.762 -23.804 1.00 97.38 219 ALA A CA 1
ATOM 1684 C C . ALA A 1 219 ? -7.010 -10.900 -23.663 1.00 97.38 219 ALA A C 1
ATOM 1686 O O . ALA A 1 219 ? -7.717 -9.897 -23.748 1.00 97.38 219 ALA A O 1
ATOM 1687 N N . ARG A 1 220 ? -7.502 -12.107 -23.360 1.00 97.56 220 ARG A N 1
ATOM 1688 C CA . ARG A 1 220 ? -8.928 -12.378 -23.149 1.00 97.56 220 ARG A CA 1
ATOM 1689 C C . ARG A 1 220 ? -9.508 -11.506 -22.037 1.00 97.56 220 ARG A C 1
ATOM 1691 O O . ARG A 1 220 ? -10.598 -10.961 -22.208 1.00 97.56 220 ARG A O 1
ATOM 1698 N N . LEU A 1 221 ? -8.799 -11.342 -20.918 1.00 97.94 221 LEU A N 1
ATOM 1699 C CA . LEU A 1 221 ? -9.232 -10.483 -19.810 1.00 97.94 221 LEU A CA 1
ATOM 1700 C C . LEU A 1 221 ? -9.389 -9.023 -20.248 1.00 97.94 221 LEU A C 1
ATOM 1702 O O . LEU A 1 221 ? -10.420 -8.408 -19.975 1.00 97.94 221 LEU A O 1
ATOM 1706 N N . VAL A 1 222 ? -8.401 -8.485 -20.965 1.00 97.94 222 VAL A N 1
ATOM 1707 C CA . VAL A 1 222 ? -8.431 -7.105 -21.473 1.00 97.94 222 VAL A CA 1
ATOM 1708 C C . VAL A 1 222 ? -9.521 -6.915 -22.535 1.00 97.94 222 VAL A C 1
ATOM 1710 O O . VAL A 1 222 ? -10.198 -5.890 -22.545 1.00 97.94 222 VAL A O 1
ATOM 1713 N N . GLU A 1 223 ? -9.725 -7.892 -23.419 1.00 97.12 223 GLU A N 1
ATOM 1714 C CA . GLU A 1 223 ? -10.764 -7.853 -24.458 1.00 97.12 223 GLU A CA 1
ATOM 1715 C C . GLU A 1 223 ? -12.177 -7.960 -23.866 1.00 97.12 223 GLU A C 1
ATOM 1717 O O . GLU A 1 223 ? -13.090 -7.280 -24.328 1.00 97.12 223 GLU A O 1
ATOM 1722 N N . THR A 1 224 ? -12.352 -8.766 -22.815 1.00 97.50 224 THR A N 1
ATOM 1723 C CA . THR A 1 224 ? -13.656 -8.993 -22.172 1.00 97.50 224 THR A CA 1
ATOM 1724 C C . THR A 1 224 ? -14.058 -7.837 -21.256 1.00 97.50 224 THR A C 1
ATOM 1726 O O . THR A 1 224 ? -15.215 -7.422 -21.255 1.00 97.50 224 THR A O 1
ATOM 1729 N N . PHE A 1 225 ? -13.123 -7.326 -20.449 1.00 97.38 225 PHE A N 1
ATOM 1730 C CA . PHE A 1 225 ? -13.425 -6.380 -19.364 1.00 97.38 225 PHE A CA 1
ATOM 1731 C C . PHE A 1 225 ? -12.914 -4.956 -19.612 1.00 97.38 225 PHE A C 1
ATOM 1733 O O . PHE A 1 225 ? -13.226 -4.053 -18.834 1.00 97.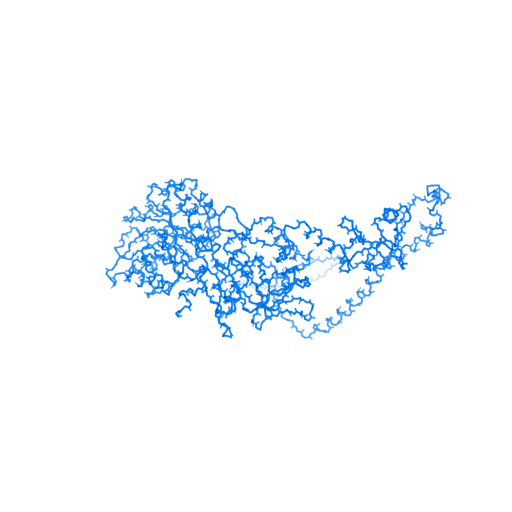38 225 PHE A O 1
ATOM 1740 N N . GLY A 1 226 ? -12.181 -4.745 -20.706 1.00 96.50 226 GLY A N 1
ATOM 1741 C CA . GLY A 1 226 ? -11.608 -3.461 -21.088 1.00 96.50 226 GLY A CA 1
ATOM 1742 C C . GLY A 1 226 ? -10.174 -3.261 -20.599 1.00 96.50 226 GLY A C 1
ATOM 1743 O O . GLY A 1 226 ? -9.637 -4.023 -19.797 1.00 96.50 226 GLY A O 1
ATOM 1744 N N . SER A 1 227 ? -9.546 -2.199 -21.108 1.00 97.25 227 SER A N 1
ATOM 1745 C CA . SER A 1 227 ? -8.227 -1.747 -20.669 1.00 97.25 227 SER A CA 1
ATOM 1746 C C . SER A 1 227 ? -8.361 -0.439 -19.872 1.00 97.25 227 SER A C 1
ATOM 1748 O O . SER A 1 227 ? -9.055 0.471 -20.337 1.00 97.25 227 SER A O 1
ATOM 1750 N N . PRO A 1 228 ? -7.696 -0.314 -18.712 1.00 97.75 228 PRO A N 1
ATOM 1751 C CA . PRO A 1 228 ? -7.020 -1.386 -17.999 1.00 97.75 228 PRO A CA 1
ATOM 1752 C C . PRO A 1 228 ? -8.038 -2.295 -17.287 1.00 97.75 228 PRO A C 1
ATOM 1754 O O . PRO A 1 228 ? -9.156 -1.876 -16.976 1.00 97.75 228 PRO A O 1
ATOM 1757 N N . VAL A 1 229 ? -7.614 -3.513 -16.957 1.00 98.00 229 VAL A N 1
ATOM 1758 C CA . VAL A 1 229 ? -8.342 -4.431 -16.073 1.00 98.00 229 VAL A CA 1
ATOM 1759 C C . VAL A 1 229 ? -7.502 -4.715 -14.832 1.00 98.00 229 VAL A C 1
ATOM 1761 O O . VAL A 1 229 ? -6.306 -4.998 -14.909 1.00 98.00 229 VAL A O 1
ATOM 1764 N N . ASN A 1 230 ? -8.129 -4.623 -13.665 1.00 98.25 230 ASN A N 1
ATOM 1765 C CA . ASN A 1 230 ? -7.525 -4.998 -12.397 1.00 98.25 230 ASN A CA 1
ATOM 1766 C C . ASN A 1 230 ? -7.755 -6.489 -12.176 1.00 98.25 230 ASN A C 1
ATOM 1768 O O . ASN A 1 230 ? -8.897 -6.935 -12.115 1.00 98.25 230 ASN A O 1
ATOM 1772 N N . VAL A 1 231 ? -6.689 -7.264 -12.025 1.00 98.38 231 VAL A N 1
ATOM 1773 C CA . VAL A 1 231 ? -6.788 -8.683 -11.682 1.00 98.38 231 VAL A CA 1
ATOM 1774 C C . VAL A 1 231 ? -6.437 -8.846 -10.213 1.00 98.38 231 VAL A C 1
ATOM 1776 O O . VAL A 1 231 ? -5.372 -8.405 -9.774 1.00 98.38 231 VAL A O 1
ATOM 1779 N N . VAL A 1 232 ? -7.336 -9.457 -9.445 1.00 98.31 232 VAL A N 1
ATOM 1780 C CA . VAL A 1 232 ? -7.183 -9.672 -8.004 1.00 98.31 232 VAL A CA 1
ATOM 1781 C C . VAL A 1 232 ? -7.216 -11.156 -7.665 1.00 98.31 232 VAL A C 1
ATOM 1783 O O . VAL A 1 232 ? -7.976 -11.927 -8.245 1.00 98.31 232 VAL A O 1
ATOM 1786 N N . ASN A 1 233 ? -6.399 -11.557 -6.698 1.00 98.25 233 ASN A N 1
ATOM 1787 C CA . ASN A 1 233 ? -6.375 -12.902 -6.142 1.00 98.25 233 ASN A CA 1
ATOM 1788 C C . ASN A 1 233 ? -6.271 -12.790 -4.613 1.00 98.25 233 ASN A C 1
ATOM 1790 O O . ASN A 1 233 ? -5.263 -12.274 -4.126 1.00 98.25 233 ASN A O 1
ATOM 1794 N N . PRO A 1 234 ? -7.273 -13.251 -3.842 1.00 97.69 234 PRO A N 1
ATOM 1795 C CA . PRO A 1 234 ? -7.245 -13.183 -2.382 1.00 97.69 234 PRO A CA 1
ATOM 1796 C C . PRO A 1 234 ? -6.296 -14.205 -1.743 1.00 97.69 234 PRO A C 1
ATOM 1798 O O . PRO A 1 234 ? -5.968 -14.063 -0.571 1.00 97.69 234 PRO A O 1
ATOM 1801 N N . ALA A 1 235 ? -5.822 -15.223 -2.470 1.00 97.56 235 ALA A N 1
ATOM 1802 C CA . ALA A 1 235 ? -5.052 -16.318 -1.877 1.00 97.56 235 ALA A CA 1
ATOM 1803 C C . ALA A 1 235 ? -3.803 -15.865 -1.083 1.00 97.56 235 ALA A C 1
ATOM 1805 O O . ALA A 1 235 ? -3.631 -16.359 0.033 1.00 97.56 235 ALA A O 1
ATOM 1806 N N . PRO A 1 236 ? -2.972 -14.906 -1.553 1.00 98.06 236 PRO A N 1
ATOM 1807 C CA . PRO A 1 236 ? -1.807 -14.438 -0.790 1.00 98.06 236 PRO A CA 1
ATOM 1808 C C . PRO A 1 236 ? -2.167 -13.734 0.528 1.00 98.06 236 PRO A C 1
ATOM 1810 O O . PRO A 1 236 ? -1.364 -13.715 1.459 1.00 98.06 236 PRO A O 1
ATOM 1813 N N . MET A 1 237 ? -3.389 -13.201 0.647 1.00 98.25 237 MET A N 1
ATOM 1814 C CA . MET A 1 237 ? -3.888 -12.573 1.874 1.00 98.25 237 MET A CA 1
ATOM 1815 C C . MET A 1 237 ? -3.862 -13.547 3.059 1.00 98.25 237 MET A C 1
ATOM 1817 O O . MET A 1 237 ? -3.659 -13.121 4.195 1.00 98.25 237 MET A O 1
ATOM 1821 N N . ARG A 1 238 ? -4.011 -14.855 2.798 1.00 98.25 238 ARG A N 1
ATOM 1822 C CA . ARG A 1 238 ? -3.973 -15.904 3.826 1.00 98.25 238 ARG A CA 1
ATOM 1823 C C . ARG A 1 238 ? -2.632 -15.972 4.534 1.00 98.25 238 ARG A C 1
ATOM 1825 O O . ARG A 1 238 ? -2.589 -16.022 5.762 1.00 98.25 238 ARG A O 1
ATOM 1832 N N . ASP A 1 239 ? -1.549 -15.923 3.768 1.00 97.88 239 ASP A N 1
ATOM 1833 C CA . ASP A 1 239 ? -0.199 -15.942 4.321 1.00 97.88 239 ASP A CA 1
ATOM 1834 C C . ASP A 1 239 ? 0.096 -14.633 5.057 1.00 97.88 239 ASP A C 1
ATOM 1836 O O . ASP A 1 239 ? 0.590 -14.671 6.185 1.00 97.88 239 ASP A O 1
ATOM 1840 N N . ASN A 1 240 ? -0.322 -13.494 4.489 1.00 98.31 240 ASN A N 1
ATOM 1841 C CA . ASN A 1 240 ? -0.169 -12.176 5.111 1.00 98.31 240 ASN A CA 1
ATOM 1842 C C . ASN A 1 240 ? -0.872 -12.093 6.483 1.00 98.31 240 ASN A C 1
ATOM 1844 O O . ASN A 1 240 ? -0.292 -11.587 7.445 1.00 98.31 240 ASN A O 1
ATOM 1848 N N . ILE A 1 241 ? -2.106 -12.606 6.590 1.00 98.62 241 ILE A N 1
ATOM 1849 C CA . ILE A 1 241 ? -2.839 -12.741 7.861 1.00 98.62 241 ILE A CA 1
ATOM 1850 C C . ILE A 1 241 ? -2.113 -13.719 8.786 1.00 98.62 241 ILE A C 1
ATOM 1852 O O . ILE A 1 241 ? -1.873 -13.417 9.957 1.00 98.62 241 ILE A O 1
ATOM 1856 N N . GLY A 1 242 ? -1.757 -14.893 8.262 1.00 98.62 242 GLY A N 1
ATOM 1857 C CA . GLY A 1 242 ? -1.146 -15.971 9.027 1.00 98.62 242 GLY A CA 1
ATOM 1858 C C . GLY A 1 242 ? 0.172 -15.566 9.685 1.00 98.62 242 GLY A C 1
ATOM 1859 O O . GLY A 1 242 ? 0.416 -15.961 10.820 1.00 98.62 242 GLY A O 1
ATOM 1860 N N . GLU A 1 243 ? 1.004 -14.758 9.024 1.00 98.50 243 GLU A N 1
ATOM 1861 C CA . GLU A 1 243 ? 2.245 -14.220 9.598 1.00 98.50 243 GLU A CA 1
ATOM 1862 C C . GLU A 1 243 ? 1.989 -13.403 10.872 1.00 98.50 243 GLU A C 1
ATOM 1864 O O . GLU A 1 243 ? 2.658 -13.617 11.883 1.00 98.50 243 GLU A O 1
ATOM 1869 N N . LEU A 1 244 ? 0.999 -12.506 10.845 1.00 98.69 244 LEU A N 1
ATOM 1870 C CA . LEU A 1 244 ? 0.640 -11.660 11.988 1.00 98.69 244 LEU A CA 1
ATOM 1871 C C . LEU A 1 244 ? 0.031 -12.487 13.124 1.00 98.69 244 LEU A C 1
ATOM 1873 O O . LEU A 1 244 ? 0.423 -12.351 14.281 1.00 98.69 244 LEU A O 1
ATOM 1877 N N . VAL A 1 245 ? -0.891 -13.394 12.797 1.00 98.69 245 VAL A N 1
ATOM 1878 C CA . VAL A 1 245 ? -1.536 -14.258 13.796 1.00 98.69 245 VAL A CA 1
ATOM 1879 C C . VAL A 1 245 ? -0.519 -15.182 14.467 1.00 98.69 245 VAL A C 1
ATOM 1881 O O . VAL A 1 245 ? -0.548 -15.327 15.688 1.00 98.69 245 VAL A O 1
ATOM 1884 N N . ARG A 1 246 ? 0.410 -15.774 13.702 1.00 98.81 246 ARG A N 1
ATOM 1885 C CA . ARG A 1 246 ? 1.475 -16.628 14.252 1.00 98.81 246 ARG A CA 1
ATOM 1886 C C . ARG A 1 246 ? 2.422 -15.852 15.164 1.00 98.81 246 ARG A C 1
ATOM 1888 O O . ARG A 1 246 ? 2.775 -16.379 16.212 1.00 98.81 246 ARG A O 1
ATOM 1895 N N . ALA A 1 247 ? 2.805 -14.626 14.802 1.00 98.69 247 ALA A N 1
ATOM 1896 C CA . ALA A 1 247 ? 3.664 -13.791 15.644 1.00 98.69 247 ALA A CA 1
ATOM 1897 C C . ALA A 1 247 ? 2.995 -13.449 16.989 1.00 98.69 247 ALA A C 1
ATOM 1899 O O . ALA A 1 247 ? 3.612 -13.605 18.041 1.00 98.69 247 ALA A O 1
ATOM 1900 N N . GLY A 1 248 ? 1.708 -13.090 16.973 1.00 98.62 248 GLY A N 1
ATOM 1901 C CA . GLY A 1 248 ? 0.929 -12.900 18.199 1.00 98.62 248 GLY A CA 1
ATOM 1902 C C . GLY A 1 248 ? 0.819 -14.168 19.046 1.00 98.62 248 GLY A C 1
ATOM 1903 O O . GLY A 1 248 ? 1.111 -14.150 20.242 1.00 98.62 248 GLY A O 1
ATOM 1904 N N . ALA A 1 249 ? 0.467 -15.294 18.418 1.00 98.62 249 ALA A N 1
ATOM 1905 C CA . ALA A 1 249 ? 0.337 -16.582 19.096 1.00 98.62 249 ALA A CA 1
ATOM 1906 C C . ALA A 1 249 ? 1.659 -17.052 19.727 1.00 98.62 249 ALA A C 1
ATOM 1908 O O . ALA A 1 249 ? 1.647 -17.552 20.850 1.00 98.62 249 ALA A O 1
ATOM 1909 N N . ALA A 1 250 ? 2.796 -16.841 19.055 1.00 98.69 250 ALA A N 1
ATOM 1910 C CA . ALA A 1 250 ? 4.123 -17.139 19.595 1.00 98.69 250 ALA A CA 1
ATOM 1911 C C . ALA A 1 250 ? 4.442 -16.320 20.859 1.00 98.69 250 ALA A C 1
ATOM 1913 O O . ALA A 1 250 ? 5.152 -16.798 21.740 1.00 98.69 250 ALA A O 1
ATOM 1914 N N . ALA A 1 251 ? 3.869 -15.120 20.979 1.00 98.38 251 ALA A N 1
ATOM 1915 C CA . ALA A 1 251 ? 3.944 -14.282 22.170 1.00 98.38 251 ALA A CA 1
ATOM 1916 C C . ALA A 1 251 ? 2.789 -14.531 23.167 1.00 98.38 251 ALA A C 1
ATOM 1918 O O . ALA A 1 251 ? 2.649 -13.794 24.141 1.00 98.38 251 ALA A O 1
ATOM 1919 N N . GLY A 1 252 ? 1.930 -15.534 22.950 1.00 98.44 252 GLY A N 1
ATOM 1920 C CA . GLY A 1 252 ? 0.767 -15.816 23.801 1.00 98.44 252 GLY A CA 1
ATOM 1921 C C . GLY A 1 252 ? -0.320 -14.731 23.779 1.00 98.44 252 GLY A C 1
ATOM 1922 O O . GLY A 1 252 ? -1.113 -14.655 24.714 1.00 98.44 252 GLY A O 1
ATOM 1923 N N . VAL A 1 253 ? -0.350 -13.883 22.746 1.00 98.62 253 VAL A N 1
ATOM 1924 C CA . VAL A 1 253 ? -1.330 -12.802 22.567 1.00 98.62 253 VAL A CA 1
ATOM 1925 C C . VAL A 1 253 ? -2.274 -13.163 21.422 1.00 98.62 253 VAL A C 1
ATOM 1927 O O . VAL A 1 253 ? -1.854 -13.302 20.270 1.00 98.62 253 VAL A O 1
ATOM 1930 N N . GLU A 1 254 ? -3.573 -13.280 21.705 1.00 98.44 254 GLU A N 1
ATOM 1931 C CA . GLU A 1 254 ? -4.567 -13.453 20.642 1.00 98.44 254 GLU A CA 1
ATOM 1932 C C . GLU A 1 254 ? -4.561 -12.216 19.736 1.00 98.44 254 GLU A C 1
ATOM 1934 O O . GLU A 1 254 ? -4.821 -11.099 20.185 1.00 98.44 254 GLU A O 1
ATOM 1939 N N . THR A 1 255 ? -4.271 -12.431 18.452 1.00 98.50 255 THR A N 1
ATOM 1940 C CA . THR A 1 255 ? -4.194 -11.364 17.451 1.00 98.50 255 THR A CA 1
ATOM 1941 C C . THR A 1 255 ? -5.316 -11.495 16.429 1.00 98.50 255 THR A C 1
ATOM 1943 O O . THR A 1 255 ? -5.495 -12.549 15.811 1.00 98.50 255 THR A O 1
ATOM 1946 N N . LYS A 1 256 ? -6.071 -10.413 16.220 1.00 98.25 256 LYS A N 1
ATOM 1947 C CA . LYS A 1 256 ? -7.112 -10.315 15.191 1.00 98.25 256 LYS A CA 1
ATOM 1948 C C . LYS A 1 256 ? -6.751 -9.250 14.170 1.00 98.25 256 LYS A C 1
ATOM 1950 O O . LYS A 1 256 ? -6.396 -8.133 14.511 1.00 98.25 256 LYS A O 1
ATOM 1955 N N . VAL A 1 257 ? -6.876 -9.607 12.902 1.00 98.56 257 VAL A N 1
ATOM 1956 C CA . VAL A 1 257 ? -6.706 -8.677 11.792 1.00 98.56 257 VAL A CA 1
ATOM 1957 C C . VAL A 1 257 ? -8.065 -8.112 11.380 1.00 98.56 257 VAL A C 1
ATOM 1959 O O . VAL A 1 257 ? -9.042 -8.854 11.286 1.00 98.56 257 VAL A O 1
ATOM 1962 N N . PHE A 1 258 ? -8.114 -6.814 11.113 1.00 98.62 258 PHE A N 1
ATOM 1963 C CA . PHE A 1 258 ? -9.237 -6.097 10.530 1.00 98.62 258 PHE A CA 1
ATOM 1964 C C . PHE A 1 258 ? -8.767 -5.505 9.203 1.00 98.62 258 PHE A C 1
ATOM 1966 O O . PHE A 1 258 ? -7.965 -4.578 9.168 1.00 98.62 258 PHE A O 1
ATOM 1973 N N . PHE A 1 259 ? -9.201 -6.074 8.078 1.00 98.62 259 PHE A N 1
ATOM 1974 C CA . PHE A 1 259 ? -8.777 -5.572 6.771 1.00 98.62 259 PHE A CA 1
ATOM 1975 C C . PHE A 1 259 ? -9.229 -4.119 6.590 1.00 98.62 259 PHE A C 1
ATOM 1977 O O . PHE A 1 259 ? -10.429 -3.853 6.534 1.00 98.62 259 PHE A O 1
ATOM 1984 N N . ALA A 1 260 ? -8.281 -3.187 6.469 1.00 97.38 260 ALA A N 1
ATOM 1985 C CA . ALA A 1 260 ? -8.600 -1.779 6.257 1.00 97.38 260 ALA A CA 1
ATOM 1986 C C . ALA A 1 260 ? -9.059 -1.550 4.814 1.00 97.38 260 ALA A C 1
ATOM 1988 O O . ALA A 1 260 ? -8.243 -1.376 3.898 1.00 97.38 260 ALA A O 1
ATOM 1989 N N . ARG A 1 261 ? -10.380 -1.531 4.611 1.00 95.19 261 ARG A N 1
ATOM 1990 C CA . ARG A 1 261 ? -11.004 -1.578 3.282 1.00 95.19 261 ARG A CA 1
ATOM 1991 C C . ARG A 1 261 ? -10.673 -0.376 2.397 1.00 95.19 261 ARG A C 1
ATOM 1993 O O . ARG A 1 261 ? -10.642 -0.494 1.174 1.00 95.19 261 ARG A O 1
ATOM 2000 N N . LYS A 1 262 ? -10.294 0.754 2.997 1.00 92.38 262 LYS A N 1
ATOM 2001 C CA . LYS A 1 262 ? -9.734 1.920 2.291 1.00 92.38 262 LYS A CA 1
ATOM 2002 C C . LYS A 1 262 ? -8.544 1.579 1.378 1.00 92.38 262 LYS A C 1
ATOM 2004 O O . LYS A 1 262 ? -8.283 2.311 0.428 1.00 92.38 262 LYS A O 1
ATOM 2009 N N . ALA A 1 263 ? -7.819 0.487 1.645 1.00 95.38 263 ALA A N 1
ATOM 2010 C CA . ALA A 1 263 ? -6.732 0.025 0.785 1.00 95.38 263 ALA A CA 1
ATOM 2011 C C . ALA A 1 263 ? -7.226 -0.580 -0.534 1.00 95.38 263 ALA A C 1
ATOM 2013 O O . ALA A 1 263 ? -6.600 -0.353 -1.570 1.00 95.38 263 ALA A O 1
ATOM 2014 N N . ASN A 1 264 ? -8.329 -1.336 -0.497 1.00 96.25 264 ASN A N 1
ATOM 2015 C CA . ASN A 1 264 ? -8.968 -1.919 -1.669 1.00 96.25 264 ASN A CA 1
ATOM 2016 C C . ASN A 1 264 ? -10.435 -2.266 -1.376 1.00 96.25 264 ASN A C 1
ATOM 2018 O O . ASN A 1 264 ? -10.741 -2.938 -0.393 1.00 96.25 264 ASN A O 1
ATOM 2022 N N . LYS A 1 265 ? -11.345 -1.858 -2.263 1.00 94.38 265 LYS A N 1
ATOM 2023 C CA . LYS A 1 265 ? -12.785 -2.067 -2.075 1.00 94.38 265 LYS A CA 1
ATOM 2024 C C . LYS A 1 265 ? -13.340 -3.373 -2.645 1.00 94.38 265 LYS A C 1
ATOM 2026 O O . LYS A 1 265 ? -14.530 -3.611 -2.430 1.00 94.38 265 LYS A O 1
ATOM 2031 N N . ALA A 1 266 ? -12.538 -4.183 -3.342 1.00 96.06 266 ALA A N 1
ATOM 2032 C CA . ALA A 1 266 ? -12.973 -5.485 -3.847 1.00 96.06 266 ALA A CA 1
ATOM 2033 C C . ALA A 1 266 ? -13.534 -6.342 -2.701 1.00 96.06 266 ALA A C 1
ATOM 2035 O O . ALA A 1 266 ? -12.935 -6.432 -1.623 1.00 96.06 266 ALA A O 1
ATOM 2036 N N . LEU A 1 267 ? -14.715 -6.920 -2.916 1.00 97.38 267 LEU A N 1
ATOM 2037 C CA . LEU A 1 267 ? -15.453 -7.626 -1.870 1.00 97.38 267 LEU A CA 1
ATOM 2038 C C . LEU A 1 267 ? -14.821 -8.978 -1.547 1.00 97.38 267 LEU A C 1
ATOM 2040 O O . LEU A 1 267 ? -14.873 -9.397 -0.391 1.00 97.38 267 LEU A O 1
ATOM 2044 N N . VAL A 1 268 ? -14.117 -9.585 -2.508 1.00 97.88 268 VAL A N 1
ATOM 2045 C CA . VAL A 1 268 ? -13.391 -10.841 -2.297 1.00 97.88 268 VAL A CA 1
ATOM 2046 C C . VAL A 1 268 ? -12.391 -10.775 -1.131 1.00 97.88 268 VAL A C 1
ATOM 2048 O O . VAL A 1 268 ? -12.224 -11.758 -0.417 1.00 97.88 268 VAL A O 1
ATOM 2051 N N . PHE A 1 269 ? -11.765 -9.621 -0.866 1.00 98.38 269 PHE A N 1
ATOM 2052 C CA . PHE A 1 269 ? -10.843 -9.475 0.271 1.00 98.38 269 PHE A CA 1
ATOM 2053 C C . PHE A 1 269 ? -11.574 -9.418 1.617 1.00 98.38 269 PHE A C 1
ATOM 2055 O O . PHE A 1 269 ? -11.089 -9.958 2.610 1.00 98.38 269 PHE A O 1
ATOM 2062 N N . ALA A 1 270 ? -12.762 -8.805 1.659 1.00 98.19 270 ALA A N 1
ATOM 2063 C CA . ALA A 1 270 ? -13.610 -8.833 2.849 1.00 98.19 270 ALA A CA 1
ATOM 2064 C C . ALA A 1 270 ? -14.137 -10.252 3.120 1.00 98.19 270 ALA A C 1
ATOM 2066 O O . ALA A 1 270 ? -14.179 -10.685 4.273 1.00 98.19 270 ALA A O 1
ATOM 2067 N N . ASP A 1 271 ? -14.488 -10.993 2.065 1.00 98.31 271 ASP A N 1
ATOM 2068 C CA . ASP A 1 271 ? -14.907 -12.391 2.173 1.00 98.31 271 ASP A CA 1
ATOM 2069 C C . ASP A 1 271 ? -13.781 -13.297 2.662 1.00 98.31 271 ASP A C 1
ATOM 2071 O O . ASP A 1 271 ? -14.021 -14.149 3.516 1.00 98.31 271 ASP A O 1
ATOM 2075 N N . GLU A 1 272 ? -12.562 -13.101 2.159 1.00 98.44 272 GLU A N 1
ATOM 2076 C CA . GLU A 1 272 ? -11.394 -13.875 2.574 1.00 98.44 272 GLU A CA 1
ATOM 2077 C C . GLU A 1 272 ? -11.066 -13.615 4.052 1.00 98.44 272 GLU A C 1
ATOM 2079 O O . GLU A 1 272 ? -10.954 -14.561 4.833 1.00 98.44 272 GLU A O 1
ATOM 2084 N N . ALA A 1 273 ? -11.031 -12.346 4.483 1.00 98.38 273 ALA A N 1
ATOM 2085 C CA . ALA A 1 273 ? -10.860 -11.998 5.896 1.00 98.38 273 ALA A CA 1
ATOM 2086 C C . ALA A 1 273 ? -11.946 -12.642 6.779 1.00 98.38 273 ALA A C 1
ATOM 2088 O O . ALA A 1 273 ? -11.637 -13.243 7.811 1.00 98.38 273 ALA A O 1
ATOM 2089 N N . ARG A 1 274 ? -13.217 -12.587 6.352 1.00 98.31 274 ARG A N 1
ATOM 2090 C CA . ARG A 1 274 ? -14.339 -13.229 7.056 1.00 98.31 274 ARG A CA 1
ATOM 2091 C C . ARG A 1 274 ? -14.161 -14.744 7.148 1.00 98.31 274 ARG A C 1
ATOM 2093 O O . ARG A 1 274 ? -14.345 -15.310 8.227 1.00 98.31 274 ARG A O 1
ATOM 2100 N N . GLY A 1 275 ? -13.812 -15.389 6.035 1.00 98.12 275 GLY A N 1
ATOM 2101 C CA . GLY A 1 275 ? -13.604 -16.834 5.929 1.00 98.12 275 GLY A CA 1
ATOM 2102 C C . GLY A 1 275 ? -12.475 -17.336 6.827 1.00 98.12 275 GLY A C 1
ATOM 2103 O O . GLY A 1 275 ? -12.581 -18.415 7.402 1.00 98.12 275 GLY A O 1
ATOM 2104 N N . MET A 1 276 ? -11.450 -16.510 7.038 1.00 98.06 276 MET A N 1
ATOM 2105 C CA . MET A 1 276 ? -10.355 -16.786 7.971 1.00 98.06 276 MET A CA 1
ATOM 2106 C C . MET A 1 276 ? -10.672 -16.453 9.439 1.00 98.06 276 MET A C 1
ATOM 2108 O O . MET A 1 276 ? -9.814 -16.600 10.305 1.00 98.06 276 MET A O 1
ATOM 2112 N N . GLY A 1 277 ? -11.889 -16.001 9.755 1.00 97.81 277 GLY A N 1
ATOM 2113 C CA . GLY A 1 277 ? -12.286 -15.678 11.129 1.00 97.81 277 GLY A CA 1
ATOM 2114 C C . GLY A 1 277 ? -11.818 -14.305 11.628 1.00 97.81 277 GLY A C 1
ATOM 2115 O O . GLY A 1 277 ? -11.796 -14.065 12.842 1.00 97.81 277 GLY A O 1
ATOM 2116 N N . HIS A 1 278 ? -11.459 -13.417 10.703 1.00 98.50 278 HIS A N 1
ATOM 2117 C CA . HIS A 1 278 ? -10.993 -12.053 10.934 1.00 98.50 278 HIS A CA 1
ATOM 2118 C C . HIS A 1 278 ? -12.065 -11.016 10.568 1.00 98.50 278 HIS A C 1
ATOM 2120 O O . HIS A 1 278 ? -13.191 -11.372 10.209 1.00 98.50 278 HIS A O 1
ATOM 2126 N N . GLY A 1 279 ? -11.744 -9.738 10.763 1.00 98.38 279 GLY A N 1
ATOM 2127 C CA . GLY A 1 279 ? -12.668 -8.623 10.608 1.00 98.38 279 GLY A CA 1
ATOM 2128 C C . GLY A 1 279 ? -12.334 -7.686 9.454 1.00 98.38 279 GLY A C 1
ATOM 2129 O O . GLY A 1 279 ? -11.398 -7.912 8.684 1.00 98.38 279 GLY A O 1
ATOM 2130 N N . VAL A 1 280 ? -13.104 -6.606 9.351 1.00 98.69 280 VAL A N 1
ATOM 2131 C CA . VAL A 1 280 ? -12.910 -5.526 8.373 1.00 98.69 280 VAL A CA 1
ATOM 2132 C C . VAL A 1 280 ? -13.042 -4.179 9.080 1.00 98.69 280 VAL A C 1
ATOM 2134 O O . VAL A 1 280 ? -13.971 -3.968 9.858 1.00 98.69 280 VAL A O 1
ATOM 2137 N N . ASP A 1 281 ? -12.126 -3.266 8.786 1.00 98.50 281 ASP A N 1
ATOM 2138 C CA . ASP A 1 281 ? -12.250 -1.854 9.138 1.00 98.50 281 ASP A CA 1
ATOM 2139 C C . ASP A 1 281 ? -12.914 -1.095 7.974 1.00 98.50 281 ASP A C 1
ATOM 2141 O O . ASP A 1 281 ? -12.514 -1.231 6.810 1.00 98.50 281 ASP A O 1
ATOM 2145 N N . VAL A 1 282 ? -13.958 -0.325 8.296 1.00 98.25 282 VAL A N 1
ATOM 2146 C CA . VAL A 1 282 ? -14.772 0.450 7.354 1.00 98.25 282 VAL A CA 1
ATOM 2147 C C . VAL A 1 282 ? -14.739 1.942 7.676 1.00 98.25 282 VAL A C 1
ATOM 2149 O O . VAL A 1 282 ? -14.865 2.381 8.822 1.00 98.25 282 VAL A O 1
ATOM 2152 N N . ALA A 1 283 ? -14.658 2.749 6.623 1.00 96.12 283 ALA A N 1
ATOM 2153 C CA . ALA A 1 283 ? -14.525 4.197 6.699 1.00 96.12 283 ALA A CA 1
ATOM 2154 C C . ALA A 1 283 ? -15.751 4.965 6.162 1.00 96.12 283 ALA A C 1
ATOM 2156 O O . ALA A 1 283 ? -15.719 6.195 6.097 1.00 96.12 283 ALA A O 1
ATOM 2157 N N . SER A 1 284 ? -16.841 4.285 5.779 1.00 96.62 284 SER A N 1
ATOM 2158 C CA . SER A 1 284 ? -18.071 4.938 5.294 1.00 96.62 284 SER A CA 1
ATOM 2159 C C . SER A 1 284 ? -19.342 4.088 5.449 1.00 96.62 284 SER A C 1
ATOM 2161 O O . SER A 1 284 ? -19.273 2.877 5.652 1.00 96.62 284 SER A O 1
ATOM 2163 N N . GLU A 1 285 ? -20.522 4.714 5.297 1.00 97.69 285 GLU A N 1
ATOM 2164 C CA . GLU A 1 285 ? -21.835 4.029 5.305 1.00 97.69 285 GLU A CA 1
ATOM 2165 C C . GLU A 1 285 ? -21.932 2.957 4.214 1.00 97.69 285 GLU A C 1
ATOM 2167 O O . GLU A 1 285 ? -22.392 1.848 4.480 1.00 97.69 285 GLU A O 1
ATOM 2172 N N . ASN A 1 286 ? -21.464 3.260 2.999 1.00 96.12 286 ASN A N 1
ATOM 2173 C CA . ASN A 1 286 ? -21.481 2.299 1.896 1.00 96.12 286 ASN A CA 1
ATOM 2174 C C . ASN A 1 286 ? -20.527 1.137 2.161 1.00 96.12 286 ASN A C 1
ATOM 2176 O O . ASN A 1 286 ? -20.853 -0.004 1.836 1.00 96.12 286 ASN A O 1
ATOM 2180 N N . GLU A 1 287 ? -19.371 1.412 2.773 1.00 97.44 287 GLU A N 1
ATOM 2181 C CA . GLU A 1 287 ? -18.449 0.344 3.121 1.00 97.44 287 GLU A CA 1
ATOM 2182 C C . GLU A 1 287 ? -19.036 -0.604 4.160 1.00 97.44 287 GLU A C 1
ATOM 2184 O O . GLU A 1 287 ? -18.998 -1.818 3.954 1.00 97.44 287 GLU A O 1
ATOM 2189 N N . LEU A 1 288 ? -19.624 -0.043 5.220 1.00 98.50 288 LEU A N 1
ATOM 2190 C CA . LEU A 1 288 ? -20.292 -0.801 6.269 1.00 98.50 288 LEU A CA 1
ATOM 2191 C C . LEU A 1 288 ? -21.429 -1.656 5.702 1.00 98.50 288 LEU A C 1
ATOM 2193 O O . LEU A 1 288 ? -21.473 -2.859 5.945 1.00 98.50 288 LEU A O 1
ATOM 2197 N N . ARG A 1 289 ? -22.319 -1.053 4.907 1.00 98.12 289 ARG A N 1
ATOM 2198 C CA . ARG A 1 289 ? -23.460 -1.759 4.315 1.00 98.12 289 ARG A CA 1
ATOM 2199 C C . ARG A 1 289 ? -23.011 -2.950 3.473 1.00 98.12 289 ARG A C 1
ATOM 2201 O O . ARG A 1 289 ? -23.509 -4.051 3.663 1.00 98.12 289 ARG A O 1
ATOM 2208 N N . GLN A 1 290 ? -22.041 -2.742 2.586 1.00 97.62 290 GLN A N 1
ATOM 2209 C CA . GLN A 1 290 ? -21.535 -3.804 1.719 1.00 97.62 290 GLN A CA 1
ATOM 2210 C C . GLN A 1 290 ? -20.916 -4.952 2.524 1.00 97.62 290 GLN A C 1
ATOM 2212 O O . GLN A 1 290 ? -21.155 -6.110 2.207 1.00 97.62 290 GLN A O 1
ATOM 2217 N N . VAL A 1 291 ? -20.158 -4.655 3.581 1.00 98.06 291 VAL A N 1
ATOM 2218 C CA . VAL A 1 291 ? -19.530 -5.681 4.431 1.00 98.06 291 VAL A CA 1
ATOM 2219 C C . VAL A 1 291 ? -20.575 -6.463 5.242 1.00 98.06 291 VAL A C 1
ATOM 2221 O O . VAL A 1 291 ? -20.477 -7.687 5.339 1.00 98.06 291 VAL A O 1
ATOM 2224 N N . LEU A 1 292 ? -21.617 -5.794 5.749 1.00 98.50 292 LEU A N 1
ATOM 2225 C CA . LEU A 1 292 ? -22.765 -6.447 6.393 1.00 98.50 292 LEU A CA 1
ATOM 2226 C C . LEU A 1 292 ? -23.530 -7.355 5.417 1.00 98.50 292 LEU A C 1
ATOM 2228 O O . LEU A 1 292 ? -23.855 -8.487 5.761 1.00 98.50 292 LEU A O 1
ATOM 2232 N N . GLU A 1 293 ? -23.755 -6.910 4.178 1.00 97.75 293 GLU A N 1
ATOM 2233 C CA . GLU A 1 293 ? -24.400 -7.711 3.124 1.00 97.75 293 GLU A CA 1
ATOM 2234 C C . GLU A 1 293 ? -23.588 -8.957 2.727 1.00 97.75 293 GLU A C 1
ATOM 2236 O O . GLU A 1 293 ? -24.159 -9.931 2.239 1.00 97.75 293 GLU A O 1
ATOM 2241 N N . ARG A 1 294 ? -22.268 -8.968 2.967 1.00 97.12 294 ARG A N 1
ATOM 2242 C CA . ARG A 1 294 ? -21.414 -10.168 2.842 1.00 97.12 294 ARG A CA 1
ATOM 2243 C C . ARG A 1 294 ? -21.484 -11.102 4.054 1.00 97.12 294 ARG A C 1
ATOM 2245 O O . ARG A 1 294 ? -20.757 -12.094 4.111 1.00 97.12 294 ARG A O 1
ATOM 2252 N N . GLY A 1 295 ? -22.339 -10.803 5.031 1.00 97.94 295 GLY A N 1
ATOM 2253 C CA . GLY A 1 295 ? -22.522 -11.607 6.236 1.00 97.94 295 GLY A CA 1
ATOM 2254 C C . GLY A 1 295 ? -21.382 -11.470 7.244 1.00 97.94 295 GLY A C 1
ATOM 2255 O O . GLY A 1 295 ? -21.157 -12.389 8.032 1.00 97.94 295 GLY A O 1
ATOM 2256 N N . MET A 1 296 ? -20.623 -10.368 7.217 1.00 98.50 296 MET A N 1
ATOM 2257 C CA . MET A 1 296 ? -19.641 -10.093 8.265 1.00 98.50 296 MET A CA 1
ATOM 2258 C C . MET A 1 296 ? -20.365 -9.781 9.586 1.00 98.50 296 MET A C 1
ATOM 2260 O O . MET A 1 296 ? -21.165 -8.843 9.620 1.00 98.50 296 MET A O 1
ATOM 2264 N N . PRO A 1 297 ? -20.088 -10.510 10.685 1.00 98.19 297 PRO A N 1
ATOM 2265 C CA . PRO A 1 297 ? -20.666 -10.192 11.986 1.00 98.19 297 PRO A CA 1
ATOM 2266 C C . PRO A 1 297 ? -20.254 -8.790 12.434 1.00 98.19 297 PRO A C 1
ATOM 2268 O O . PRO A 1 297 ? -19.074 -8.452 12.358 1.00 98.19 297 PRO A O 1
ATOM 2271 N N . GLY A 1 298 ? -21.189 -7.989 12.951 1.00 97.88 298 GLY A N 1
ATOM 2272 C CA . GLY A 1 298 ? -20.897 -6.598 13.311 1.00 97.88 298 GLY A CA 1
ATOM 2273 C C . GLY A 1 298 ? -19.780 -6.437 14.342 1.00 97.88 298 GLY A C 1
ATOM 2274 O O . GLY A 1 298 ? -18.951 -5.545 14.227 1.00 97.88 298 GLY A O 1
ATOM 2275 N N . GLU A 1 299 ? -19.648 -7.370 15.281 1.00 96.19 299 GLU A N 1
ATOM 2276 C CA . GLU A 1 299 ? -18.541 -7.398 16.250 1.00 96.19 299 GLU A CA 1
ATOM 2277 C C . GLU A 1 299 ? -17.151 -7.651 15.641 1.00 96.19 299 GLU A C 1
ATOM 2279 O O . GLU A 1 299 ? -16.144 -7.469 16.322 1.00 96.19 299 GLU A O 1
ATOM 2284 N N . ARG A 1 300 ? -17.091 -8.059 14.368 1.00 98.00 300 ARG A N 1
ATOM 2285 C CA . ARG A 1 300 ? -15.870 -8.160 13.557 1.00 98.00 300 ARG A CA 1
ATOM 2286 C C . ARG A 1 300 ? -15.744 -7.003 12.562 1.00 98.00 300 ARG A C 1
ATOM 2288 O O . ARG A 1 300 ? -14.948 -7.076 11.630 1.00 98.00 300 ARG A O 1
ATOM 2295 N N . ILE A 1 301 ? -16.515 -5.937 12.752 1.00 98.75 301 ILE A N 1
ATOM 2296 C CA . ILE A 1 301 ? -16.409 -4.700 11.985 1.00 98.75 301 ILE A CA 1
ATOM 2297 C C . ILE A 1 301 ? -15.996 -3.577 12.930 1.00 98.75 301 ILE A C 1
ATOM 2299 O O . ILE A 1 301 ? -16.590 -3.401 13.997 1.00 98.75 301 ILE A O 1
ATOM 2303 N N . ILE A 1 302 ? -15.005 -2.798 12.507 1.00 98.44 302 ILE A N 1
ATOM 2304 C CA . ILE A 1 302 ? -14.622 -1.548 13.162 1.00 98.44 302 ILE A CA 1
ATOM 2305 C C . ILE A 1 302 ? -14.982 -0.400 12.230 1.00 98.44 302 ILE A C 1
ATOM 2307 O O . ILE A 1 302 ? -14.637 -0.406 11.056 1.00 98.44 302 ILE A O 1
ATOM 2311 N N . CYS A 1 303 ? -15.726 0.580 12.738 1.00 98.44 303 CYS A N 1
ATOM 2312 C CA . CYS A 1 303 ? -16.039 1.803 12.011 1.00 98.44 303 CYS A CA 1
ATOM 2313 C C . CYS A 1 303 ? -15.066 2.912 12.437 1.00 98.44 303 CYS A C 1
ATOM 2315 O O . CYS A 1 303 ? -15.352 3.666 13.377 1.00 98.44 303 CYS A O 1
ATOM 2317 N N . SER A 1 304 ? -13.933 3.027 11.736 1.00 96.62 304 SER A N 1
ATOM 2318 C CA . SER A 1 304 ? -12.887 4.035 11.987 1.00 96.62 304 SER A CA 1
ATOM 2319 C C . SER A 1 304 ? -13.069 5.348 11.213 1.00 96.62 304 SER A C 1
ATOM 2321 O O . SER A 1 304 ? -12.228 6.243 11.300 1.00 96.62 304 SER A O 1
ATOM 2323 N N . ALA A 1 305 ? -14.175 5.499 10.474 1.00 95.50 305 ALA A N 1
ATOM 2324 C CA . ALA A 1 305 ? -14.472 6.688 9.672 1.00 95.50 305 ALA A CA 1
ATOM 2325 C C . ALA A 1 305 ? -14.174 8.009 10.415 1.00 95.50 305 ALA A C 1
ATOM 2327 O O . ALA A 1 305 ? -14.665 8.243 11.525 1.00 95.50 305 ALA A O 1
ATOM 2328 N N . ALA A 1 306 ? -13.408 8.893 9.765 1.00 90.50 306 ALA A N 1
ATOM 2329 C CA . ALA A 1 306 ? -12.979 10.167 10.346 1.00 90.50 306 ALA A CA 1
ATOM 2330 C C . ALA A 1 306 ? -14.154 11.103 10.666 1.00 90.50 306 ALA A C 1
ATOM 2332 O O . ALA A 1 306 ? -14.090 11.869 11.618 1.00 90.50 306 ALA A O 1
ATOM 2333 N N . ILE A 1 307 ? -15.219 11.049 9.861 1.00 92.19 307 ILE A N 1
ATOM 2334 C CA . ILE A 1 307 ? -16.458 11.794 10.082 1.00 92.19 307 ILE A CA 1
ATOM 2335 C C . ILE A 1 307 ? -17.611 10.805 10.001 1.00 92.19 307 ILE A C 1
ATOM 2337 O O . ILE A 1 307 ? -17.925 10.285 8.929 1.00 92.19 307 ILE A O 1
ATOM 2341 N N . LYS A 1 308 ? -18.255 10.550 11.140 1.00 97.56 308 LYS A N 1
ATOM 2342 C CA . LYS A 1 308 ? -19.394 9.633 11.217 1.00 97.56 308 LYS A CA 1
ATOM 2343 C C . LYS A 1 308 ? -20.691 10.428 11.127 1.00 97.56 308 LYS A C 1
ATOM 2345 O O . LYS A 1 308 ? -20.928 11.311 11.950 1.00 97.56 308 LYS A O 1
ATOM 2350 N N . SER A 1 309 ? -21.516 10.169 10.116 1.00 97.50 309 SER A N 1
ATOM 2351 C CA . SER A 1 309 ? -22.867 10.739 10.048 1.00 97.50 309 SER A CA 1
ATOM 2352 C C . SER A 1 309 ? -23.791 10.015 11.027 1.00 97.50 309 SER A C 1
ATOM 2354 O O . SER A 1 309 ? -23.535 8.868 11.392 1.00 97.50 309 SER A O 1
ATOM 2356 N N . ASP A 1 310 ? -24.902 10.638 11.412 1.00 97.88 310 ASP A N 1
ATOM 2357 C CA . ASP A 1 310 ? -25.886 9.989 12.288 1.00 97.88 310 ASP A CA 1
ATOM 2358 C C . ASP A 1 310 ? -26.474 8.723 11.645 1.00 97.88 310 ASP A C 1
ATOM 2360 O O . ASP A 1 310 ? -26.765 7.762 12.349 1.00 97.88 310 ASP A O 1
ATOM 2364 N N . ARG A 1 311 ? -26.571 8.680 10.306 1.00 98.06 311 ARG A N 1
ATOM 2365 C CA . ARG A 1 311 ? -26.966 7.481 9.547 1.00 98.06 311 ARG A CA 1
ATOM 2366 C C . ARG A 1 311 ? -25.936 6.356 9.646 1.00 98.06 311 ARG A C 1
ATOM 2368 O O . ARG A 1 311 ? -26.317 5.210 9.858 1.00 98.06 311 ARG A O 1
ATOM 2375 N N . LEU A 1 312 ? -24.644 6.674 9.530 1.00 98.62 312 LEU A N 1
ATOM 2376 C CA . LEU A 1 312 ? -23.574 5.691 9.706 1.00 98.62 312 LEU A CA 1
ATOM 2377 C C . LEU A 1 312 ? -23.544 5.168 11.148 1.00 98.62 312 LEU A C 1
ATOM 2379 O O . LEU A 1 312 ? -23.476 3.962 11.359 1.00 98.62 312 LEU A O 1
ATOM 2383 N N . LEU A 1 313 ? -23.641 6.062 12.136 1.00 98.62 313 LEU A N 1
ATOM 2384 C CA . LEU A 1 313 ? -23.683 5.684 13.550 1.00 98.62 313 LEU A CA 1
ATOM 2385 C C . LEU A 1 313 ? -24.902 4.816 13.870 1.00 98.62 313 LEU A C 1
ATOM 2387 O O . LEU A 1 313 ? -24.764 3.806 14.550 1.00 98.62 313 LEU A O 1
ATOM 2391 N N . ALA A 1 314 ? -26.075 5.180 13.352 1.00 98.31 314 ALA A N 1
ATOM 2392 C CA . ALA A 1 314 ? -27.288 4.383 13.454 1.00 98.31 314 ALA A CA 1
ATOM 2393 C C . ALA A 1 314 ? -27.083 2.966 12.912 1.00 98.31 314 ALA A C 1
ATOM 2395 O O . ALA A 1 314 ? -27.269 2.006 13.650 1.00 98.31 314 ALA A O 1
ATOM 2396 N N . LEU A 1 315 ? -26.617 2.849 11.663 1.00 98.56 315 LEU A N 1
ATOM 2397 C CA . LEU A 1 315 ? -26.370 1.561 11.018 1.00 98.56 315 LEU A CA 1
ATOM 2398 C C . LEU A 1 315 ? -25.374 0.705 11.816 1.00 98.56 315 LEU A C 1
ATOM 2400 O O . LEU A 1 315 ? -25.572 -0.501 11.953 1.00 98.56 315 LEU A O 1
ATOM 2404 N N . ALA A 1 316 ? -24.326 1.327 12.360 1.00 98.69 316 ALA A N 1
ATOM 2405 C CA . ALA A 1 316 ? -23.346 0.652 13.201 1.00 98.69 316 ALA A CA 1
ATOM 2406 C C . ALA A 1 316 ? -23.964 0.136 14.514 1.00 98.69 316 ALA A C 1
ATOM 2408 O O . ALA A 1 316 ? -23.750 -1.022 14.872 1.00 98.69 316 ALA A O 1
ATOM 2409 N N . ILE A 1 317 ? -24.767 0.955 15.203 1.00 98.56 317 ILE A N 1
ATOM 2410 C CA . ILE A 1 317 ? -25.454 0.571 16.447 1.00 98.56 317 ILE A CA 1
ATOM 2411 C C . ILE A 1 317 ? -26.435 -0.577 16.189 1.00 98.56 317 ILE A C 1
ATOM 2413 O O . ILE A 1 317 ? -26.387 -1.582 16.895 1.00 98.56 317 ILE A O 1
ATOM 2417 N N . ASP A 1 318 ? -27.266 -0.453 15.152 1.00 98.25 318 ASP A N 1
ATOM 2418 C CA . ASP A 1 318 ? -28.316 -1.422 14.811 1.00 98.25 318 ASP A CA 1
ATOM 2419 C C . ASP A 1 318 ? -27.740 -2.812 14.470 1.00 98.25 318 ASP A C 1
ATOM 2421 O O . ASP A 1 318 ? -28.422 -3.822 14.613 1.00 98.25 318 ASP A O 1
ATOM 2425 N N . ASN A 1 319 ? -26.465 -2.877 14.065 1.00 98.50 319 ASN A N 1
ATOM 2426 C CA . ASN A 1 319 ? -25.767 -4.114 13.704 1.00 98.50 319 ASN A CA 1
ATOM 2427 C C . ASN A 1 319 ? -24.668 -4.516 14.703 1.00 98.50 319 ASN A C 1
ATOM 2429 O O . ASN A 1 319 ? -23.863 -5.392 14.400 1.00 98.50 319 ASN A O 1
ATOM 2433 N N . ALA A 1 320 ? -24.612 -3.897 15.888 1.00 97.81 320 ALA A N 1
ATOM 2434 C CA . ALA A 1 320 ? -23.606 -4.171 16.922 1.00 97.81 320 ALA A CA 1
ATOM 2435 C C . ALA A 1 320 ? -22.140 -4.046 16.442 1.00 97.81 320 ALA A C 1
ATOM 2437 O O . ALA A 1 320 ? -21.263 -4.784 16.907 1.00 97.81 320 ALA A O 1
ATOM 2438 N N . VAL A 1 321 ? -21.885 -3.101 15.533 1.00 98.75 321 VAL A N 1
ATOM 2439 C CA . VAL A 1 321 ? -20.550 -2.730 15.046 1.00 98.75 321 VAL A CA 1
ATOM 2440 C C . VAL A 1 321 ? -19.770 -1.972 16.108 1.00 98.75 321 VAL A C 1
ATOM 2442 O O . VAL A 1 321 ? -20.333 -1.157 16.841 1.00 98.75 321 VAL A O 1
ATOM 2445 N N . VAL A 1 322 ? -18.461 -2.221 16.183 1.00 98.69 322 VAL A N 1
ATOM 2446 C CA . VAL A 1 322 ? -17.579 -1.461 17.069 1.00 98.69 322 VAL A CA 1
ATOM 2447 C C . VAL A 1 322 ? -17.291 -0.100 16.443 1.00 98.69 322 VAL A C 1
ATOM 2449 O O . VAL A 1 322 ? -16.732 0.004 15.353 1.00 98.69 322 VAL A O 1
ATOM 2452 N N . ILE A 1 323 ? -17.672 0.970 17.132 1.00 98.75 323 ILE A N 1
ATOM 2453 C CA . ILE A 1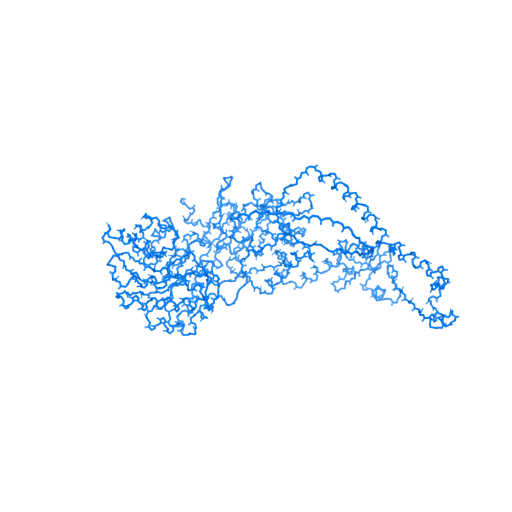 323 ? -17.454 2.342 16.672 1.00 98.75 323 ILE A CA 1
ATOM 2454 C C . ILE A 1 323 ? -16.175 2.874 17.313 1.00 98.75 323 ILE A C 1
ATOM 2456 O O . ILE A 1 323 ? -16.083 2.951 18.536 1.00 98.75 323 ILE A O 1
ATOM 2460 N N . SER A 1 324 ? -15.199 3.286 16.504 1.00 98.25 324 SER A N 1
ATOM 2461 C CA . SER A 1 324 ? -14.019 3.988 17.015 1.00 98.25 324 SER A CA 1
ATOM 2462 C C . SER A 1 324 ? -14.387 5.443 17.315 1.00 98.25 324 SER A C 1
ATOM 2464 O O . SER A 1 324 ? -14.454 6.254 16.390 1.00 98.25 324 SER A O 1
ATOM 2466 N N . ALA A 1 325 ? -14.657 5.780 18.576 1.00 98.06 325 ALA A N 1
ATOM 2467 C CA . ALA A 1 325 ? -15.008 7.140 18.978 1.00 98.06 325 ALA A CA 1
ATOM 2468 C C . ALA A 1 325 ? -13.766 8.040 18.968 1.00 98.06 325 ALA A C 1
ATOM 2470 O O . ALA A 1 325 ? -12.829 7.822 19.734 1.00 98.06 325 ALA A O 1
ATOM 2471 N N . ASP A 1 326 ? -13.780 9.052 18.102 1.00 97.50 326 ASP A N 1
ATOM 2472 C CA . ASP A 1 326 ? -12.656 9.970 17.892 1.00 97.50 326 ASP A CA 1
ATOM 2473 C C . ASP A 1 326 ? -12.543 11.030 18.999 1.00 97.50 326 ASP A C 1
ATOM 2475 O O . ASP A 1 326 ? -11.447 11.420 19.379 1.00 97.50 326 ASP A O 1
ATOM 2479 N N . SER A 1 327 ? -13.670 11.476 19.559 1.00 96.69 327 SER A N 1
ATOM 2480 C CA . SER A 1 327 ? -13.703 12.544 20.566 1.00 96.69 327 SER A CA 1
ATOM 2481 C C . SER A 1 327 ? -14.825 12.364 21.582 1.00 96.69 327 SER A C 1
ATOM 2483 O O . SER A 1 327 ? -15.789 11.627 21.346 1.00 96.69 327 SER A O 1
ATOM 2485 N N . ARG A 1 328 ? -14.755 13.093 22.703 1.00 96.19 328 ARG A N 1
ATOM 2486 C CA . ARG A 1 328 ? -15.817 13.086 23.728 1.00 96.19 328 ARG A CA 1
ATOM 2487 C C . ARG A 1 328 ? -17.164 13.548 23.168 1.00 96.19 328 ARG A C 1
ATOM 2489 O O . ARG A 1 328 ? -18.191 12.946 23.467 1.00 96.19 328 ARG A O 1
ATOM 2496 N N . ALA A 1 329 ? -17.159 14.555 22.294 1.00 95.56 329 ALA A N 1
ATOM 2497 C CA . ALA A 1 329 ? -18.369 15.033 21.624 1.00 95.56 329 ALA A CA 1
ATOM 2498 C C . ALA A 1 329 ? -18.983 13.961 20.703 1.00 95.56 329 ALA A C 1
ATOM 2500 O O . ALA A 1 329 ? -20.207 13.801 20.650 1.00 95.56 329 ALA A O 1
ATOM 2501 N N . GLU A 1 330 ? -18.147 13.186 20.001 1.00 97.50 330 GLU A N 1
ATOM 2502 C CA . GLU A 1 330 ? -18.625 12.045 19.222 1.00 97.50 330 GLU A CA 1
ATOM 2503 C C . GLU A 1 330 ? -19.183 10.938 20.130 1.00 97.50 330 GLU A C 1
ATOM 2505 O O . GLU A 1 330 ? -20.259 10.416 19.838 1.00 97.50 330 GLU A O 1
ATOM 2510 N N . ALA A 1 331 ? -18.529 10.635 21.256 1.00 97.44 331 ALA A N 1
ATOM 2511 C CA . ALA A 1 331 ? -19.020 9.664 22.237 1.00 97.44 331 ALA A CA 1
ATOM 2512 C C . ALA A 1 331 ? -20.403 10.050 22.801 1.00 97.44 331 ALA A C 1
ATOM 2514 O O . ALA A 1 331 ? -21.292 9.201 22.891 1.00 97.44 331 ALA A O 1
ATOM 2515 N N . GLU A 1 332 ? -20.639 11.332 23.101 1.00 96.50 332 GLU A N 1
ATOM 2516 C CA . GLU A 1 332 ? -21.961 11.828 23.517 1.00 96.50 332 GLU A CA 1
ATOM 2517 C C . GLU A 1 332 ? -23.017 11.631 22.438 1.00 96.50 332 GLU A C 1
ATOM 2519 O O . GLU A 1 332 ? -24.150 11.239 22.723 1.00 96.50 332 GLU A O 1
ATOM 2524 N N . ARG A 1 333 ? -22.653 11.896 21.182 1.00 97.25 333 ARG A N 1
ATOM 2525 C CA . ARG A 1 333 ? -23.553 11.702 20.048 1.00 97.25 333 ARG A CA 1
ATOM 2526 C C . ARG A 1 333 ? -23.908 10.229 19.857 1.00 97.25 333 ARG A C 1
ATOM 2528 O O . ARG A 1 333 ? -25.086 9.924 19.681 1.00 97.25 333 ARG A O 1
ATOM 2535 N N . ILE A 1 334 ? -22.928 9.330 19.961 1.00 98.31 334 ILE A N 1
ATOM 2536 C CA . ILE A 1 334 ? -23.148 7.877 19.933 1.00 98.31 334 ILE A CA 1
ATOM 2537 C C . ILE A 1 334 ? -24.096 7.470 21.067 1.00 98.31 334 ILE A C 1
ATOM 2539 O O . ILE A 1 334 ? -25.086 6.787 20.815 1.00 98.31 334 ILE A O 1
ATOM 2543 N N . ALA A 1 335 ? -23.859 7.947 22.294 1.00 97.75 335 ALA A N 1
ATOM 2544 C CA . ALA A 1 335 ? -24.699 7.629 23.448 1.00 97.75 335 ALA A CA 1
ATOM 2545 C C . ALA A 1 335 ? -26.154 8.079 23.254 1.00 97.75 335 ALA A C 1
ATOM 2547 O O . ALA A 1 335 ? -27.078 7.322 23.557 1.00 97.75 335 ALA A O 1
ATOM 2548 N N . ARG A 1 336 ? -26.382 9.286 22.716 1.00 97.44 336 ARG A N 1
ATOM 2549 C CA . ARG A 1 336 ? -27.736 9.780 22.410 1.00 97.44 336 ARG A CA 1
ATOM 2550 C C . ARG A 1 336 ? -28.444 8.892 21.387 1.00 97.44 336 ARG A C 1
ATOM 2552 O O . ARG A 1 336 ? -29.589 8.509 21.611 1.00 97.44 336 ARG A O 1
ATOM 2559 N N . LEU A 1 337 ? -27.762 8.530 20.299 1.00 98.06 337 LEU A N 1
ATOM 2560 C CA . LEU A 1 337 ? -28.330 7.673 19.252 1.00 98.06 337 LEU A CA 1
ATOM 2561 C C . LEU A 1 337 ? -28.611 6.249 19.744 1.00 98.06 337 LEU A C 1
ATOM 2563 O O . LEU A 1 337 ? -29.621 5.673 19.343 1.00 98.06 337 LEU A O 1
ATOM 2567 N N . ALA A 1 338 ? -27.754 5.711 20.614 1.00 98.19 338 ALA A N 1
ATOM 2568 C CA . ALA A 1 338 ? -27.935 4.410 21.251 1.00 98.19 338 ALA A CA 1
ATOM 2569 C C . ALA A 1 338 ? -29.137 4.420 22.208 1.00 98.19 338 ALA A C 1
ATOM 2571 O O . ALA A 1 338 ? -29.998 3.547 22.136 1.00 98.19 338 ALA A O 1
ATOM 2572 N N . THR A 1 339 ? -29.261 5.479 23.018 1.00 97.31 339 THR A N 1
ATOM 2573 C CA . THR A 1 339 ? -30.409 5.697 23.917 1.00 97.31 339 THR A CA 1
ATOM 2574 C C . THR A 1 339 ? -31.722 5.728 23.139 1.00 97.31 339 THR A C 1
ATOM 2576 O O . THR A 1 339 ? -32.664 5.029 23.495 1.00 97.31 339 THR A O 1
ATOM 2579 N N . ALA A 1 340 ? -31.770 6.491 22.042 1.00 96.81 340 ALA A N 1
ATOM 2580 C CA . ALA A 1 340 ? -32.954 6.594 21.189 1.00 96.81 340 ALA A CA 1
ATOM 2581 C C . ALA A 1 340 ? -33.359 5.256 20.539 1.00 96.81 340 ALA A C 1
ATOM 2583 O O . ALA A 1 340 ? -34.498 5.111 20.107 1.00 96.81 340 ALA A O 1
ATOM 2584 N N . ARG A 1 341 ? -32.438 4.286 20.473 1.00 96.25 341 ARG A N 1
ATOM 2585 C CA . ARG A 1 341 ? -32.645 2.936 19.923 1.00 96.25 341 ARG A CA 1
ATOM 2586 C C . ARG A 1 341 ? -32.886 1.869 20.988 1.00 96.25 341 ARG A C 1
ATOM 2588 O O . ARG A 1 341 ? -33.082 0.713 20.635 1.00 96.25 341 ARG A O 1
ATOM 2595 N N . GLY A 1 342 ? -32.828 2.221 22.275 1.00 96.56 342 GLY A N 1
ATOM 2596 C CA . GLY A 1 342 ? -32.853 1.235 23.358 1.00 96.56 342 GLY A CA 1
ATOM 2597 C C . GLY A 1 342 ? -31.677 0.249 23.301 1.00 96.56 342 GLY A C 1
ATOM 2598 O O . GLY A 1 342 ? -31.816 -0.889 23.738 1.00 96.56 342 GLY A O 1
ATOM 2599 N N . ALA A 1 343 ? -30.539 0.668 22.740 1.00 96.81 343 ALA A N 1
ATOM 2600 C CA . ALA A 1 343 ? -29.365 -0.168 22.516 1.00 96.81 343 ALA A CA 1
ATOM 2601 C C . ALA A 1 343 ? -28.153 0.326 23.320 1.00 96.81 343 ALA A C 1
ATOM 2603 O O . ALA A 1 343 ? -28.073 1.490 23.720 1.00 96.81 343 ALA A O 1
ATOM 2604 N N . VAL A 1 344 ? -27.170 -0.557 23.504 1.00 97.00 344 VAL A N 1
ATOM 2605 C CA . VAL A 1 344 ? -25.843 -0.207 24.025 1.00 97.00 344 VAL A CA 1
ATOM 2606 C C . VAL A 1 344 ? -24.862 -0.215 22.858 1.00 97.00 344 VAL A C 1
ATOM 2608 O O . VAL A 1 344 ? -24.627 -1.258 22.248 1.00 97.00 344 VAL A O 1
ATOM 2611 N N . ALA A 1 345 ? -24.283 0.942 22.533 1.00 98.31 345 ALA A N 1
ATOM 2612 C CA . ALA A 1 345 ? -23.299 1.033 21.458 1.00 98.31 345 ALA A CA 1
ATOM 2613 C C . ALA A 1 345 ? -21.949 0.461 21.910 1.00 98.31 345 ALA A C 1
ATOM 2615 O O . ALA A 1 345 ? -21.455 0.820 22.980 1.00 98.31 345 ALA A O 1
ATOM 2616 N N . LYS A 1 346 ? -21.327 -0.388 21.084 1.00 98.38 346 LYS A N 1
ATOM 2617 C CA . LYS A 1 346 ? -19.960 -0.879 21.307 1.00 98.38 346 LYS A CA 1
ATOM 2618 C C . LYS A 1 346 ? -18.966 0.170 20.819 1.00 98.38 346 LYS A C 1
ATOM 2620 O O . LYS A 1 346 ? -18.997 0.549 19.650 1.00 98.38 346 LYS A O 1
ATOM 2625 N N . VAL A 1 347 ? -18.085 0.632 21.699 1.00 98.25 347 VAL A N 1
ATOM 2626 C CA . VAL A 1 347 ? -17.136 1.706 21.398 1.00 98.25 347 VAL A CA 1
ATOM 2627 C C . VAL A 1 347 ? -15.706 1.274 21.695 1.00 98.25 347 VAL A C 1
ATOM 2629 O O . VAL A 1 347 ? -15.426 0.726 22.762 1.00 98.25 347 VAL A O 1
ATOM 2632 N N . ALA A 1 348 ? -14.807 1.567 20.756 1.00 98.44 348 ALA A N 1
ATOM 2633 C CA . ALA A 1 348 ? -13.377 1.646 21.010 1.00 98.44 348 ALA A CA 1
ATOM 2634 C C . ALA A 1 348 ? -12.967 3.121 21.122 1.00 98.44 348 ALA A C 1
ATOM 2636 O O . ALA A 1 348 ? -13.353 3.925 20.274 1.00 98.44 348 ALA A O 1
ATOM 2637 N N . LEU A 1 349 ? -12.235 3.503 22.168 1.00 98.50 349 LEU A N 1
ATOM 2638 C CA . LEU A 1 349 ? -11.826 4.901 22.356 1.00 98.50 349 LEU A CA 1
ATOM 2639 C C . LEU A 1 349 ? -10.548 5.184 21.574 1.00 98.50 349 LEU A C 1
ATOM 2641 O O . LEU A 1 349 ? -9.546 4.508 21.801 1.00 98.50 349 LEU A O 1
ATOM 2645 N N . LEU A 1 350 ? -10.572 6.175 20.679 1.00 97.94 350 LEU A N 1
ATOM 2646 C CA . LEU A 1 350 ? -9.387 6.560 19.922 1.00 97.94 350 LEU A CA 1
ATOM 2647 C C . LEU A 1 350 ? -8.467 7.419 20.796 1.00 97.94 350 LEU A C 1
ATOM 2649 O O . LEU A 1 350 ? -8.777 8.563 21.133 1.00 97.94 350 LEU A O 1
ATOM 2653 N N . LEU A 1 351 ? -7.340 6.846 21.193 1.00 97.69 351 LEU A N 1
ATOM 2654 C CA . LEU A 1 351 ? -6.299 7.486 21.976 1.00 97.69 351 LEU A CA 1
ATOM 2655 C C . LEU A 1 351 ? -5.350 8.256 21.052 1.00 97.69 351 LEU A C 1
ATOM 2657 O O . LEU A 1 351 ? -4.688 7.667 20.191 1.00 97.69 351 LEU A O 1
ATOM 2661 N N . ALA A 1 352 ? -5.236 9.560 21.302 1.00 96.69 352 ALA A N 1
ATOM 2662 C CA . ALA A 1 352 ? -4.161 10.391 20.782 1.00 96.69 352 ALA A CA 1
ATOM 2663 C C . ALA A 1 352 ? -2.896 10.167 21.637 1.00 96.69 352 ALA A C 1
ATOM 2665 O O . ALA A 1 352 ? -2.917 10.517 22.826 1.00 96.69 352 ALA A O 1
ATOM 2666 N N . PRO A 1 353 ? -1.810 9.611 21.068 1.00 92.38 353 PRO A N 1
ATOM 2667 C CA . PRO A 1 353 ? -0.575 9.372 21.808 1.00 92.38 353 PRO A CA 1
ATOM 2668 C C . PRO A 1 353 ? 0.047 10.659 22.349 1.00 92.38 353 PRO A C 1
ATOM 2670 O O . PRO A 1 353 ? -0.200 11.759 21.841 1.00 92.38 353 PRO A O 1
ATOM 2673 N N . ASP A 1 354 ? 0.905 10.528 23.358 1.00 90.31 354 ASP A N 1
ATOM 2674 C CA . ASP A 1 354 ? 1.604 11.677 23.927 1.00 90.31 354 ASP A CA 1
ATOM 2675 C C . ASP A 1 354 ? 2.514 12.387 22.910 1.00 90.31 354 ASP A C 1
ATOM 2677 O O . ASP A 1 354 ? 3.525 11.853 22.446 1.00 90.31 354 ASP A O 1
ATOM 2681 N N . SER A 1 355 ? 2.192 13.654 22.627 1.00 88.94 355 SER A N 1
ATOM 2682 C CA . SER A 1 355 ? 2.924 14.502 21.683 1.00 88.94 355 SER A CA 1
ATOM 2683 C C . SER A 1 355 ? 4.348 14.852 22.132 1.00 88.94 355 SER A C 1
ATOM 2685 O O . SER A 1 355 ? 5.103 15.450 21.371 1.00 88.94 355 SER A O 1
ATOM 2687 N N . ARG A 1 356 ? 4.719 14.535 23.380 1.00 87.56 356 ARG A N 1
ATOM 2688 C CA . ARG A 1 356 ? 6.105 14.642 23.869 1.00 87.56 356 ARG A CA 1
ATOM 2689 C C . ARG A 1 356 ? 6.992 13.505 23.366 1.00 87.56 356 ARG A C 1
ATOM 2691 O O . ARG A 1 356 ? 8.205 13.670 23.310 1.00 87.56 356 ARG A O 1
ATOM 2698 N N . THR A 1 357 ? 6.394 12.362 23.038 1.00 84.50 357 THR A N 1
ATOM 2699 C CA . THR A 1 357 ? 7.098 11.142 22.614 1.00 84.50 357 THR A CA 1
ATOM 2700 C C . THR A 1 357 ? 6.821 10.770 21.164 1.00 84.50 357 THR A C 1
ATOM 2702 O O . THR A 1 357 ? 7.600 10.033 20.575 1.00 84.50 357 THR A O 1
ATOM 2705 N N . MET A 1 358 ? 5.726 11.263 20.584 1.00 87.38 358 MET A N 1
ATOM 2706 C CA . MET A 1 358 ? 5.302 10.947 19.221 1.00 87.38 358 MET A CA 1
ATOM 2707 C C . MET A 1 358 ? 4.860 12.201 18.463 1.00 87.38 358 MET A C 1
ATOM 2709 O O . MET A 1 358 ? 4.474 13.191 19.088 1.00 87.38 358 MET A O 1
ATOM 2713 N N . PRO A 1 359 ? 4.869 12.178 17.117 1.00 87.38 359 PRO A N 1
ATOM 2714 C CA . PRO A 1 359 ? 4.329 13.272 16.321 1.00 87.38 359 PRO A CA 1
ATOM 2715 C C . PRO A 1 359 ? 2.862 13.574 16.673 1.00 87.38 359 PRO A C 1
ATOM 2717 O O . PRO A 1 359 ? 2.080 12.646 16.896 1.00 87.38 359 PRO A O 1
ATOM 2720 N N . PRO A 1 360 ? 2.455 14.856 16.693 1.00 89.38 360 PRO A N 1
ATOM 2721 C CA . PRO A 1 360 ? 1.080 15.225 16.994 1.00 89.38 360 PRO A CA 1
ATOM 2722 C C . PRO A 1 360 ? 0.112 14.684 15.934 1.00 89.38 360 PRO A C 1
ATOM 2724 O O . PRO A 1 360 ? 0.414 14.649 14.740 1.00 89.38 360 PRO A O 1
ATOM 2727 N N . THR A 1 361 ? -1.086 14.312 16.377 1.00 90.56 361 THR A N 1
ATOM 2728 C CA . THR A 1 361 ? -2.180 13.830 15.529 1.00 90.56 361 THR A CA 1
ATOM 2729 C C . THR A 1 361 ? -3.433 14.671 15.751 1.00 90.56 361 THR A C 1
ATOM 2731 O O . THR A 1 361 ? -3.647 15.213 16.833 1.00 90.56 361 THR A O 1
ATOM 2734 N N . ARG A 1 362 ? -4.268 14.785 14.714 1.00 92.31 362 ARG A N 1
ATOM 2735 C CA . ARG A 1 362 ? -5.578 15.453 14.790 1.00 92.31 362 ARG A CA 1
ATOM 2736 C C . ARG A 1 362 ? -6.718 14.521 15.218 1.00 92.31 362 ARG A C 1
ATOM 2738 O O . ARG A 1 362 ? -7.862 14.955 15.199 1.00 92.31 362 ARG A O 1
ATOM 2745 N N . PHE A 1 363 ? -6.412 13.250 15.463 1.00 94.06 363 PHE A N 1
ATOM 2746 C CA . PHE A 1 363 ? -7.377 12.191 15.747 1.00 94.06 363 PHE A CA 1
ATOM 2747 C C . PHE A 1 363 ? -7.250 11.720 17.192 1.00 94.06 363 PHE A C 1
ATOM 2749 O O . PHE A 1 363 ? -6.128 11.594 17.690 1.00 94.06 363 PHE A O 1
ATOM 2756 N N . GLY A 1 364 ? -8.376 11.381 17.812 1.00 95.81 364 GLY A N 1
ATOM 2757 C CA . GLY A 1 364 ? -8.417 10.886 19.184 1.00 95.81 364 GLY A CA 1
ATOM 2758 C C . GLY A 1 364 ? -8.336 11.970 20.264 1.00 95.81 364 GLY A C 1
ATOM 2759 O O . GLY A 1 364 ? -8.084 13.147 20.002 1.00 95.81 364 GLY A O 1
ATOM 2760 N N . GLU A 1 365 ? -8.487 11.541 21.517 1.00 97.38 365 GLU A N 1
ATOM 2761 C CA . GLU A 1 365 ? -8.279 12.369 22.713 1.00 97.38 365 GLU A CA 1
ATOM 2762 C C . GLU A 1 365 ? -7.146 11.806 23.576 1.00 97.38 365 GLU A C 1
ATOM 2764 O O . GLU A 1 365 ? -6.784 10.631 23.486 1.00 97.38 365 GLU A O 1
ATOM 2769 N N . ARG A 1 366 ? -6.572 12.658 24.431 1.00 96.69 366 ARG A N 1
ATOM 2770 C CA . ARG A 1 366 ? -5.503 12.269 25.362 1.00 96.69 366 ARG A CA 1
ATOM 2771 C C . ARG A 1 366 ? -6.023 11.316 26.437 1.00 96.69 366 ARG A C 1
ATOM 2773 O O . ARG A 1 366 ? -7.185 11.405 26.834 1.00 96.69 366 ARG A O 1
ATOM 2780 N N . LEU A 1 367 ? -5.125 10.482 26.967 1.00 96.88 367 LEU A N 1
ATOM 2781 C CA . LEU A 1 367 ? -5.418 9.521 28.036 1.00 96.88 367 LEU A CA 1
ATOM 2782 C C . LEU A 1 367 ? -6.201 10.157 29.191 1.00 96.88 367 LEU A C 1
ATOM 2784 O O . LEU A 1 367 ? -7.286 9.682 29.510 1.00 96.88 367 LEU A O 1
ATOM 2788 N N . ASP A 1 368 ? -5.699 11.254 29.763 1.00 96.81 368 ASP A N 1
ATOM 2789 C CA . ASP A 1 368 ? -6.321 11.901 30.929 1.00 96.81 368 ASP A CA 1
ATOM 2790 C C . ASP A 1 368 ? -7.724 12.442 30.616 1.00 96.81 368 ASP A C 1
ATOM 2792 O O . ASP A 1 368 ? -8.622 12.395 31.455 1.00 96.81 368 ASP A O 1
ATOM 2796 N N . ALA A 1 369 ? -7.939 12.916 29.384 1.00 97.06 369 ALA A N 1
ATOM 2797 C CA . ALA A 1 369 ? -9.240 13.406 28.942 1.00 97.06 369 ALA A CA 1
ATOM 2798 C C . ALA A 1 369 ? -10.257 12.264 28.815 1.00 97.06 369 ALA A C 1
ATOM 2800 O O . ALA A 1 369 ? -11.411 12.430 29.214 1.00 97.06 369 ALA A O 1
ATOM 2801 N N . TRP A 1 370 ? -9.837 11.105 28.294 1.00 97.81 370 TRP A N 1
ATOM 2802 C CA . TRP A 1 370 ? -10.683 9.913 28.258 1.00 97.81 370 TRP A CA 1
ATOM 2803 C C . TRP A 1 370 ? -10.956 9.354 29.653 1.00 97.81 370 TRP A C 1
ATOM 2805 O O . TRP A 1 370 ? -12.110 9.059 29.965 1.00 97.81 370 TRP A O 1
ATOM 2815 N N . ALA A 1 371 ? -9.919 9.246 30.485 1.00 97.19 371 ALA A N 1
ATOM 2816 C CA . ALA A 1 371 ? -10.018 8.734 31.845 1.00 97.19 371 ALA A CA 1
ATOM 2817 C C . ALA A 1 371 ? -10.984 9.574 32.691 1.00 97.19 371 ALA A C 1
ATOM 2819 O O . ALA A 1 371 ? -11.892 9.016 33.301 1.00 97.19 371 ALA A O 1
ATOM 2820 N N . GLU A 1 372 ? -10.869 10.908 32.669 1.00 96.88 372 GLU A N 1
ATOM 2821 C CA . GLU A 1 372 ? -11.798 11.764 33.417 1.00 96.88 372 GLU A CA 1
ATOM 2822 C C . GLU A 1 372 ? -13.224 11.679 32.860 1.00 96.88 372 GLU A C 1
ATOM 2824 O O . GLU A 1 372 ? -14.190 11.583 33.618 1.00 96.88 372 GLU A O 1
ATOM 2829 N N . TYR A 1 373 ? -13.384 11.657 31.533 1.00 96.25 373 TYR A N 1
ATOM 2830 C CA . TYR A 1 373 ? -14.708 11.610 30.911 1.00 96.25 373 TYR A CA 1
ATOM 2831 C C . TYR A 1 373 ? -15.492 10.327 31.255 1.00 96.25 373 TYR A C 1
ATOM 2833 O O . TYR A 1 373 ? -16.714 10.382 31.462 1.00 96.25 373 TYR A O 1
ATOM 2841 N N . PHE A 1 374 ? -14.790 9.193 31.343 1.00 95.75 374 PHE A N 1
ATOM 2842 C CA . PHE A 1 374 ? -15.336 7.872 31.673 1.00 95.75 374 PHE A CA 1
ATOM 2843 C C . PHE A 1 374 ? -15.086 7.432 33.121 1.00 95.75 374 PHE A C 1
ATOM 2845 O O . PHE A 1 374 ? -15.343 6.282 33.462 1.00 95.75 374 PHE A O 1
ATOM 2852 N N . ARG A 1 375 ? -14.693 8.354 34.010 1.00 94.12 375 ARG A N 1
ATOM 2853 C CA . ARG A 1 375 ? -14.601 8.094 35.457 1.00 94.12 375 ARG A CA 1
ATOM 2854 C C . ARG A 1 375 ? -15.940 7.669 36.071 1.00 94.12 375 ARG A C 1
ATOM 2856 O O . ARG A 1 375 ? -15.989 7.066 37.138 1.00 94.12 375 ARG A O 1
ATOM 2863 N N . THR A 1 376 ? -17.046 8.011 35.408 1.00 87.50 376 THR A N 1
ATOM 2864 C CA . THR A 1 376 ? -18.396 7.558 35.758 1.00 87.50 376 THR A CA 1
ATOM 2865 C C . THR A 1 376 ? -18.957 6.655 34.666 1.00 87.50 376 THR A C 1
ATOM 2867 O O . THR A 1 376 ? -18.854 6.959 33.474 1.00 87.50 376 THR A O 1
ATOM 2870 N N . LEU A 1 377 ? -19.604 5.563 35.084 1.00 82.38 377 LEU A N 1
ATOM 2871 C CA . LEU A 1 377 ? -20.172 4.570 34.178 1.00 82.38 377 LEU A CA 1
ATOM 2872 C C . LEU A 1 377 ? -21.243 5.187 33.256 1.00 82.38 377 LEU A C 1
ATOM 2874 O O . LEU A 1 377 ? -22.207 5.804 33.717 1.00 82.38 377 LEU A O 1
ATOM 2878 N N . ARG A 1 378 ? -21.129 4.954 31.944 1.00 86.75 378 ARG A N 1
ATOM 2879 C CA . ARG A 1 378 ? -22.096 5.410 30.927 1.00 86.75 378 ARG A CA 1
ATOM 2880 C C . ARG A 1 378 ? -22.921 4.236 30.386 1.00 86.75 378 ARG A C 1
ATOM 2882 O O . ARG A 1 378 ? -22.483 3.539 29.483 1.00 86.75 378 ARG A O 1
ATOM 2889 N N . ARG A 1 379 ? -24.142 4.038 30.903 1.00 81.19 379 ARG A N 1
ATOM 2890 C CA . ARG A 1 379 ? -24.975 2.833 30.652 1.00 81.19 379 ARG A CA 1
ATOM 2891 C C . ARG A 1 379 ? -25.271 2.496 29.178 1.00 81.19 379 ARG A C 1
ATOM 2893 O O . ARG A 1 379 ? -25.468 1.327 28.879 1.00 81.19 379 ARG A O 1
ATOM 2900 N N . ASN A 1 380 ? -25.272 3.476 28.271 1.00 92.69 380 ASN A N 1
ATOM 2901 C CA . ASN A 1 380 ? -25.582 3.264 26.844 1.00 92.69 380 ASN A CA 1
ATOM 2902 C C . ASN A 1 380 ? -24.331 3.155 25.952 1.00 92.69 380 ASN A C 1
ATOM 2904 O O . ASN A 1 380 ? -24.449 3.086 24.728 1.00 92.69 380 ASN A O 1
ATOM 2908 N N . LEU A 1 381 ? -23.139 3.133 26.559 1.00 97.12 381 LEU A N 1
ATOM 2909 C CA . LEU A 1 381 ? -21.860 2.925 25.888 1.00 97.12 381 LEU A CA 1
ATOM 2910 C C . LEU A 1 381 ? -21.132 1.733 26.521 1.00 97.12 381 LEU A C 1
ATOM 2912 O O . LEU A 1 381 ? -20.720 1.780 27.678 1.00 97.12 381 LEU A O 1
ATOM 2916 N N . GLY A 1 382 ? -20.934 0.677 25.740 1.00 97.50 382 GLY A N 1
ATOM 2917 C CA . GLY A 1 382 ? -20.054 -0.431 26.088 1.00 97.50 382 GLY A CA 1
ATOM 2918 C C . GLY A 1 382 ? -18.648 -0.143 25.583 1.00 97.50 382 GLY A C 1
ATOM 2919 O O . GLY A 1 382 ? -18.400 -0.246 24.382 1.00 97.50 382 GLY A O 1
ATOM 2920 N N . ILE A 1 383 ? -17.729 0.218 26.479 1.00 98.06 383 ILE A N 1
ATOM 2921 C CA . ILE A 1 383 ? -16.321 0.427 26.118 1.00 98.06 383 ILE A CA 1
ATOM 2922 C C . ILE A 1 383 ? -15.649 -0.940 25.988 1.00 98.06 383 ILE A C 1
ATOM 2924 O O . ILE A 1 383 ? -15.361 -1.589 26.991 1.00 98.06 383 ILE A O 1
ATOM 2928 N N . VAL A 1 384 ? -15.458 -1.392 24.748 1.00 98.00 384 VAL A N 1
ATOM 2929 C CA . VAL A 1 384 ? -14.984 -2.751 24.427 1.00 98.00 384 VAL A CA 1
ATOM 2930 C C . VAL A 1 384 ? -13.511 -2.798 24.033 1.00 98.00 384 VAL A C 1
ATOM 2932 O O . VAL A 1 384 ? -12.939 -3.884 24.001 1.00 98.00 384 VAL A O 1
ATOM 2935 N N . GLY A 1 385 ? -12.884 -1.653 23.763 1.00 98.19 385 GLY A N 1
ATOM 2936 C CA . GLY A 1 385 ? -11.467 -1.595 23.422 1.00 98.19 385 GLY A CA 1
ATOM 2937 C C . GLY A 1 385 ? -10.899 -0.182 23.373 1.00 98.19 385 GLY A C 1
ATOM 2938 O O . GLY A 1 385 ? -11.623 0.802 23.538 1.00 98.19 385 GLY A O 1
ATOM 2939 N N . ILE A 1 386 ? -9.595 -0.092 23.132 1.00 98.62 386 ILE A N 1
ATOM 2940 C CA . ILE A 1 386 ? -8.874 1.160 22.869 1.00 98.62 386 ILE A CA 1
ATOM 2941 C C . ILE A 1 386 ? -8.292 1.082 21.467 1.00 98.62 386 ILE A C 1
ATOM 2943 O O . ILE A 1 386 ? -7.725 0.058 21.098 1.00 98.62 386 ILE A O 1
ATOM 2947 N N . HIS A 1 387 ? -8.422 2.152 20.698 1.00 98.06 387 HIS A N 1
ATOM 2948 C CA . HIS A 1 387 ? -7.837 2.279 19.372 1.00 98.06 387 HIS A CA 1
ATOM 2949 C C . HIS A 1 387 ? -6.747 3.347 19.412 1.00 98.06 387 HIS A C 1
ATOM 2951 O O . HIS A 1 387 ? -6.907 4.388 20.036 1.00 98.06 387 HIS A O 1
ATOM 2957 N N . THR A 1 388 ? -5.629 3.117 18.744 1.00 95.94 388 THR A N 1
ATOM 2958 C CA . THR A 1 388 ? -4.655 4.148 18.401 1.00 95.94 388 THR A CA 1
ATOM 2959 C C . THR A 1 388 ? -4.150 3.923 16.981 1.00 95.94 388 THR A C 1
ATOM 2961 O O . THR A 1 388 ? -4.078 2.790 16.517 1.00 95.94 388 THR A O 1
ATOM 2964 N N . HIS A 1 389 ? -3.788 4.993 16.277 1.00 93.50 389 HIS A N 1
ATOM 2965 C CA . HIS A 1 389 ? -3.212 4.904 14.940 1.00 93.50 389 HIS A CA 1
ATOM 2966 C C . HIS A 1 389 ? -2.024 5.852 14.820 1.00 93.50 389 HIS A C 1
ATOM 2968 O O . HIS A 1 389 ? -2.144 7.049 15.090 1.00 93.50 389 HIS A O 1
ATOM 2974 N N . LEU A 1 390 ? -0.883 5.319 14.383 1.00 92.00 390 LEU A N 1
ATOM 2975 C CA . LEU A 1 390 ? 0.345 6.086 14.190 1.00 92.00 390 LEU A CA 1
ATOM 2976 C C . LEU A 1 390 ? 0.701 6.195 12.709 1.00 92.00 390 LEU A C 1
ATOM 2978 O O . LEU A 1 390 ? 0.535 5.251 11.933 1.00 92.00 390 LEU A O 1
ATOM 2982 N N . HIS A 1 391 ? 1.293 7.331 12.349 1.00 85.25 391 HIS A N 1
ATOM 2983 C CA . HIS A 1 391 ? 2.015 7.470 11.090 1.00 85.25 391 HIS A CA 1
ATOM 2984 C C . HIS A 1 391 ? 3.401 6.813 11.224 1.00 85.25 391 HIS A C 1
ATOM 2986 O O . HIS A 1 391 ? 4.017 6.880 12.284 1.00 85.25 391 HIS A O 1
ATOM 2992 N N . GLY A 1 392 ? 3.905 6.187 10.157 1.00 88.25 392 GLY A N 1
ATOM 2993 C CA . GLY A 1 392 ? 5.208 5.505 10.155 1.00 88.25 392 GLY A CA 1
ATOM 2994 C C . GLY A 1 392 ? 5.152 4.034 10.587 1.00 88.25 392 GLY A C 1
ATOM 2995 O O . GLY A 1 392 ? 4.081 3.513 10.902 1.00 88.25 392 GLY A O 1
ATOM 2996 N N . TYR A 1 393 ? 6.310 3.366 10.580 1.00 92.81 393 TYR A N 1
ATOM 2997 C CA . TYR A 1 393 ? 6.426 1.898 10.655 1.00 92.81 393 TYR A CA 1
ATOM 2998 C C . TYR A 1 393 ? 7.283 1.388 11.825 1.00 92.81 393 TYR A C 1
ATOM 3000 O O . TYR A 1 393 ? 7.483 0.185 11.950 1.00 92.81 393 TYR A O 1
ATOM 3008 N N . ALA A 1 394 ? 7.793 2.265 12.694 1.00 93.69 394 ALA A N 1
ATOM 3009 C CA . ALA A 1 394 ? 8.694 1.859 13.770 1.00 93.69 394 ALA A CA 1
ATOM 3010 C C . ALA A 1 394 ? 7.983 0.981 14.817 1.00 93.69 394 ALA A C 1
ATOM 3012 O O . ALA A 1 394 ? 6.945 1.362 15.370 1.00 93.69 394 ALA A O 1
ATOM 3013 N N . ALA A 1 395 ? 8.567 -0.183 15.117 1.00 96.06 395 ALA A N 1
ATOM 3014 C CA . ALA A 1 395 ? 8.035 -1.102 16.121 1.00 96.06 395 ALA A CA 1
ATOM 3015 C C . ALA A 1 395 ? 8.060 -0.493 17.536 1.00 96.06 395 ALA A C 1
ATOM 3017 O O . ALA A 1 395 ? 7.096 -0.629 18.289 1.00 96.06 395 ALA A O 1
ATOM 3018 N N . ALA A 1 396 ? 9.118 0.257 17.867 1.00 94.81 396 ALA A N 1
ATOM 3019 C CA . ALA A 1 396 ? 9.266 0.939 19.155 1.00 94.81 396 ALA A CA 1
ATOM 3020 C C . ALA A 1 396 ? 8.138 1.951 19.431 1.00 94.81 396 ALA A C 1
ATOM 3022 O O . ALA A 1 396 ? 7.640 2.042 20.560 1.00 94.81 396 ALA A O 1
ATOM 3023 N N . ASP A 1 397 ? 7.679 2.661 18.397 1.00 94.69 397 ASP A N 1
ATOM 3024 C CA . ASP A 1 397 ? 6.560 3.595 18.518 1.00 94.69 397 ASP A CA 1
ATOM 3025 C C . ASP A 1 397 ? 5.258 2.836 18.800 1.00 94.69 397 ASP A C 1
ATOM 3027 O O . ASP A 1 397 ? 4.502 3.206 19.698 1.00 94.69 397 ASP A O 1
ATOM 3031 N N . ARG A 1 398 ? 5.014 1.710 18.113 1.00 95.94 398 ARG A N 1
ATOM 3032 C CA . ARG A 1 398 ? 3.839 0.863 18.389 1.00 95.94 398 ARG A CA 1
ATOM 3033 C C . ARG A 1 398 ? 3.850 0.301 19.804 1.00 95.94 398 ARG A C 1
ATOM 3035 O O . ARG A 1 398 ? 2.832 0.375 20.488 1.00 95.94 398 ARG A O 1
ATOM 3042 N N . ALA A 1 399 ? 4.996 -0.196 20.264 1.00 96.38 399 ALA A N 1
ATOM 3043 C CA . ALA A 1 399 ? 5.170 -0.679 21.630 1.00 96.38 399 ALA A CA 1
ATOM 3044 C C . ALA A 1 399 ? 4.867 0.421 22.663 1.00 96.38 399 ALA A C 1
ATOM 3046 O O . ALA A 1 399 ? 4.218 0.179 23.681 1.00 96.38 399 ALA A O 1
ATOM 3047 N N . SER A 1 400 ? 5.298 1.655 22.396 1.00 95.44 400 SER A N 1
ATOM 3048 C CA . SER A 1 400 ? 5.053 2.798 23.281 1.00 95.44 400 SER A CA 1
ATOM 3049 C C . SER A 1 400 ? 3.573 3.195 23.317 1.00 95.44 400 SER A C 1
ATOM 3051 O O . SER A 1 400 ? 3.027 3.409 24.401 1.00 95.44 400 SER A O 1
ATOM 3053 N N . ALA A 1 401 ? 2.892 3.195 22.167 1.00 95.69 401 ALA A N 1
ATOM 3054 C CA . ALA A 1 401 ? 1.459 3.473 22.089 1.00 95.69 401 ALA A CA 1
ATOM 3055 C C . ALA A 1 401 ? 0.620 2.378 22.770 1.00 95.69 401 ALA A C 1
ATOM 3057 O O . ALA A 1 401 ? -0.344 2.691 23.467 1.00 95.69 401 ALA A O 1
ATOM 3058 N N . LEU A 1 402 ? 1.017 1.105 22.653 1.00 97.31 402 LEU A N 1
ATOM 3059 C CA . LEU A 1 402 ? 0.388 -0.009 23.373 1.00 97.31 402 LEU A CA 1
ATOM 3060 C C . LEU A 1 402 ? 0.466 0.172 24.889 1.00 97.31 402 LEU A C 1
ATOM 3062 O O . LEU A 1 402 ? -0.536 -0.008 25.578 1.00 97.31 402 LEU A O 1
ATOM 3066 N N . ARG A 1 403 ? 1.625 0.582 25.420 1.00 97.12 403 ARG A N 1
ATOM 3067 C CA . ARG A 1 403 ? 1.770 0.878 26.856 1.00 97.12 403 ARG A CA 1
ATOM 3068 C C . ARG A 1 403 ? 0.861 2.020 27.300 1.00 97.12 403 ARG A C 1
ATOM 3070 O O . ARG A 1 403 ? 0.288 1.957 28.385 1.00 97.12 403 ARG A O 1
ATOM 3077 N N . GLU A 1 404 ? 0.689 3.050 26.475 1.00 97.19 404 GLU A N 1
ATOM 3078 C CA . GLU A 1 404 ? -0.263 4.125 26.766 1.00 97.19 404 GLU A CA 1
ATOM 3079 C C . GLU A 1 404 ? -1.719 3.636 26.721 1.00 97.19 404 GLU A C 1
ATOM 3081 O O . GLU A 1 404 ? -2.480 3.937 27.640 1.00 97.19 404 GLU A O 1
ATOM 3086 N N . CYS A 1 405 ? -2.081 2.800 25.743 1.00 98.06 405 CYS A N 1
ATOM 3087 C CA . CYS A 1 405 ? -3.398 2.162 25.683 1.00 98.06 405 CYS A CA 1
ATOM 3088 C C . CYS A 1 405 ? -3.678 1.327 26.937 1.00 98.06 405 CYS A C 1
ATOM 3090 O O . CYS A 1 405 ? -4.758 1.440 27.507 1.00 98.06 405 CYS A O 1
ATOM 3092 N N . MET A 1 406 ? -2.710 0.534 27.409 1.00 98.25 406 MET A N 1
ATOM 3093 C CA . MET A 1 406 ? -2.866 -0.293 28.613 1.00 98.25 406 MET A CA 1
ATOM 3094 C C . MET A 1 406 ? -3.068 0.547 29.880 1.00 98.25 406 MET A C 1
ATOM 3096 O O . MET A 1 406 ? -3.906 0.198 30.703 1.00 98.25 406 MET A O 1
ATOM 3100 N N . ARG A 1 407 ? -2.401 1.703 30.006 1.00 98.12 407 ARG A N 1
ATOM 3101 C CA . ARG A 1 407 ? -2.679 2.645 31.108 1.00 98.12 407 ARG A CA 1
ATOM 3102 C C . ARG A 1 407 ? -4.107 3.194 31.059 1.00 98.12 407 ARG A C 1
ATOM 3104 O O . ARG A 1 407 ? -4.730 3.365 32.103 1.00 98.12 407 ARG A O 1
ATOM 3111 N N . LEU A 1 408 ? -4.637 3.461 29.862 1.00 98.44 408 LEU A N 1
ATOM 3112 C CA . LEU A 1 408 ? -6.035 3.869 29.709 1.00 98.44 408 LEU A CA 1
ATOM 3113 C C . LEU A 1 408 ? -6.996 2.717 30.042 1.00 98.44 408 LEU A C 1
ATOM 3115 O O . LEU A 1 408 ? -8.005 2.951 30.702 1.00 98.44 408 LEU A O 1
ATOM 3119 N N . VAL A 1 409 ? -6.672 1.480 29.647 1.00 98.62 409 VAL A N 1
ATOM 3120 C CA . VAL A 1 409 ? -7.430 0.286 30.060 1.00 98.62 409 VAL A CA 1
ATOM 3121 C C . VAL A 1 409 ? -7.496 0.193 31.584 1.00 98.62 409 VAL A C 1
ATOM 3123 O O . VAL A 1 409 ? -8.590 0.032 32.116 1.00 98.62 409 VAL A O 1
ATOM 3126 N N . ASP A 1 410 ? -6.374 0.373 32.286 1.00 98.38 410 ASP A N 1
ATOM 3127 C CA . ASP A 1 410 ? -6.324 0.309 33.753 1.00 98.38 410 ASP A CA 1
ATOM 3128 C C . ASP A 1 410 ? -7.217 1.385 34.407 1.00 98.38 410 ASP A C 1
ATOM 3130 O O . ASP A 1 410 ? -7.978 1.096 35.333 1.00 98.38 410 ASP A O 1
ATOM 3134 N N . ALA A 1 411 ? -7.193 2.620 33.891 1.00 98.06 411 ALA A N 1
ATOM 3135 C CA . ALA A 1 411 ? -8.040 3.713 34.383 1.00 98.06 411 ALA A CA 1
ATOM 3136 C C . ALA A 1 411 ? -9.544 3.460 34.148 1.00 98.06 411 ALA A C 1
ATOM 3138 O O . ALA A 1 411 ? -10.387 3.767 34.998 1.00 98.06 411 ALA A O 1
ATOM 3139 N N . LEU A 1 412 ? -9.890 2.875 33.001 1.00 97.75 412 LEU A N 1
ATOM 3140 C CA . LEU A 1 412 ? -11.263 2.498 32.667 1.00 97.75 412 LEU A CA 1
ATOM 3141 C C . LEU A 1 412 ? -11.746 1.310 33.508 1.00 97.75 412 LEU A C 1
ATOM 3143 O O . LEU A 1 412 ? -12.888 1.328 33.972 1.00 97.75 412 LEU A O 1
ATOM 3147 N N . ALA A 1 413 ? -10.877 0.328 33.766 1.00 97.12 413 ALA A N 1
ATOM 3148 C CA . ALA A 1 413 ? -11.150 -0.800 34.654 1.00 97.12 413 ALA A CA 1
ATOM 3149 C C . ALA A 1 413 ? -11.471 -0.337 36.078 1.00 97.12 413 ALA A C 1
ATOM 3151 O O . ALA A 1 413 ? -12.480 -0.752 36.650 1.00 97.12 413 ALA A O 1
ATOM 3152 N N . ALA A 1 414 ? -10.696 0.615 36.608 1.00 96.50 414 ALA A N 1
ATOM 3153 C CA . ALA A 1 414 ? -10.974 1.244 37.901 1.00 96.50 414 ALA A CA 1
ATOM 3154 C C . ALA A 1 414 ? -12.332 1.977 37.948 1.00 96.50 414 ALA A C 1
ATOM 3156 O O . ALA A 1 414 ? -12.897 2.168 39.023 1.00 96.50 414 ALA A O 1
ATOM 3157 N N . SER A 1 415 ? -12.875 2.349 36.786 1.00 95.25 415 SER A N 1
ATOM 3158 C CA . SER A 1 415 ? -14.165 3.036 36.631 1.00 95.25 415 SER A CA 1
ATOM 3159 C C . SER A 1 415 ? -15.327 2.085 36.284 1.00 95.25 415 SER A C 1
ATOM 3161 O O . SER A 1 415 ? -16.439 2.536 36.007 1.00 95.25 415 SER A O 1
ATOM 3163 N N . GLY A 1 416 ? -15.096 0.764 36.306 1.00 95.69 416 GLY A N 1
ATOM 3164 C CA . GLY A 1 416 ? -16.116 -0.265 36.066 1.00 95.69 416 GLY A CA 1
ATOM 3165 C C . GLY A 1 416 ? -16.334 -0.642 34.596 1.00 95.69 416 GLY A C 1
ATOM 3166 O O . GLY A 1 416 ? -17.303 -1.333 34.281 1.00 95.69 416 GLY A O 1
ATOM 3167 N N . HIS A 1 417 ? -15.462 -0.201 33.688 1.00 96.94 417 HIS A N 1
ATOM 3168 C CA . HIS A 1 417 ? -15.465 -0.619 32.284 1.00 96.94 417 HIS A CA 1
ATOM 3169 C C . HIS A 1 417 ? -14.532 -1.819 32.067 1.00 96.94 417 HIS A C 1
ATOM 3171 O O . HIS A 1 417 ? -13.536 -1.958 32.760 1.00 96.94 417 HIS A O 1
ATOM 3177 N N . ALA A 1 418 ? -14.808 -2.672 31.079 1.00 95.94 418 ALA A N 1
ATOM 3178 C CA . ALA A 1 418 ? -13.982 -3.851 30.798 1.00 95.94 418 ALA A CA 1
ATOM 3179 C C . ALA A 1 418 ? -13.591 -3.928 29.310 1.00 95.94 418 ALA A C 1
ATOM 3181 O O . ALA A 1 418 ? -14.155 -4.739 28.569 1.00 95.94 418 ALA A O 1
ATOM 3182 N N . PRO A 1 419 ? -12.658 -3.075 28.841 1.00 98.00 419 PRO A N 1
ATOM 3183 C CA . PRO A 1 419 ? -12.116 -3.194 27.492 1.00 98.00 419 PRO A CA 1
ATOM 3184 C C . PRO A 1 419 ? -11.475 -4.575 27.287 1.00 98.00 419 PRO A C 1
ATOM 3186 O O . PRO A 1 419 ? -10.703 -5.030 28.123 1.00 98.00 419 PRO A O 1
ATOM 3189 N N . ALA A 1 420 ? -11.776 -5.231 26.167 1.00 98.06 420 ALA A N 1
ATOM 3190 C CA . ALA A 1 420 ? -11.334 -6.594 25.858 1.00 98.06 420 ALA A CA 1
ATOM 3191 C C . ALA A 1 420 ? -10.207 -6.651 24.811 1.00 98.06 420 ALA A C 1
ATOM 3193 O O . ALA A 1 420 ? -9.689 -7.728 24.504 1.00 98.06 420 ALA A O 1
ATOM 3194 N N . PHE A 1 421 ? -9.867 -5.518 24.194 1.00 98.62 421 PHE A N 1
ATOM 3195 C CA . PHE A 1 421 ? -8.797 -5.444 23.208 1.00 98.62 421 PHE A CA 1
ATOM 3196 C C . PHE A 1 421 ? -8.146 -4.063 23.151 1.00 98.62 421 PHE A C 1
ATOM 3198 O O . PHE A 1 421 ? -8.736 -3.049 23.535 1.00 98.62 421 PHE A O 1
ATOM 3205 N N . VAL A 1 422 ? -6.938 -4.039 22.601 1.00 98.44 422 VAL A N 1
ATOM 3206 C CA . VAL A 1 422 ? -6.286 -2.828 22.102 1.00 98.44 422 VAL A CA 1
ATOM 3207 C C . VAL A 1 422 ? -6.000 -2.994 20.613 1.00 98.44 422 VAL A C 1
ATOM 3209 O O . VAL A 1 422 ? -5.635 -4.073 20.159 1.00 98.44 422 VAL A O 1
ATOM 3212 N N . GLU A 1 423 ? -6.198 -1.931 19.851 1.00 96.25 423 GLU A N 1
ATOM 3213 C CA . GLU A 1 423 ? -6.037 -1.858 18.400 1.00 96.25 423 GLU A CA 1
ATOM 3214 C C . GLU A 1 423 ? -4.966 -0.813 18.092 1.00 96.25 423 GLU A C 1
ATOM 3216 O O . GLU A 1 423 ? -5.088 0.333 18.526 1.00 96.25 423 GLU A O 1
ATOM 3221 N N . ILE A 1 424 ? -3.928 -1.183 17.338 1.00 95.81 424 ILE A N 1
ATOM 3222 C CA . ILE A 1 424 ? -2.832 -0.259 16.964 1.00 95.81 424 ILE A CA 1
ATOM 3223 C C . ILE A 1 424 ? -2.965 0.298 15.542 1.00 95.81 424 ILE A C 1
ATOM 3225 O O . ILE A 1 424 ? -2.015 0.868 14.989 1.00 95.81 424 ILE A O 1
ATOM 3229 N N . GLY A 1 425 ? -4.150 0.124 14.955 1.00 93.56 425 GLY A N 1
ATOM 3230 C CA . GLY A 1 425 ? -4.483 0.567 13.616 1.00 93.56 425 GLY A CA 1
ATOM 3231 C C . GLY A 1 425 ? -3.604 -0.109 12.565 1.00 93.56 425 GLY A C 1
ATOM 3232 O O . GLY A 1 425 ? -3.105 -1.225 12.733 1.00 93.56 425 GLY A O 1
ATOM 3233 N N . GLY A 1 426 ? -3.412 0.582 11.442 1.00 91.00 426 GLY A N 1
ATOM 3234 C CA . GLY A 1 426 ? -2.543 0.122 10.361 1.00 91.00 426 GLY A CA 1
ATOM 3235 C C . GLY A 1 426 ? -1.053 0.461 10.524 1.00 91.00 426 GLY A C 1
ATOM 3236 O O . GLY A 1 426 ? -0.497 0.613 11.611 1.00 91.00 426 GLY A O 1
ATOM 3237 N N . GLY A 1 427 ? -0.379 0.604 9.380 1.00 88.25 427 GLY A N 1
ATOM 3238 C CA . GLY A 1 427 ? 1.065 0.869 9.335 1.00 88.25 427 GLY A CA 1
ATOM 3239 C C . GLY A 1 427 ? 1.920 -0.361 9.647 1.00 88.25 427 GLY A C 1
ATOM 3240 O O . GLY A 1 427 ? 3.044 -0.226 10.110 1.00 88.25 427 GLY A O 1
ATOM 3241 N N . VAL A 1 428 ? 1.391 -1.554 9.372 1.00 96.62 428 VAL A N 1
ATOM 3242 C CA . VAL A 1 428 ? 2.178 -2.790 9.319 1.00 96.62 428 VAL A CA 1
ATOM 3243 C C . VAL A 1 428 ? 3.067 -2.740 8.063 1.00 96.62 428 VAL A C 1
ATOM 3245 O O . VAL A 1 428 ? 2.512 -2.625 6.961 1.00 96.62 428 VAL A O 1
ATOM 3248 N N . PRO A 1 429 ? 4.406 -2.807 8.186 1.00 96.44 429 PRO A N 1
ATOM 3249 C CA . PRO A 1 429 ? 5.319 -2.686 7.054 1.00 96.44 429 PRO A CA 1
ATOM 3250 C C . PRO A 1 429 ? 5.235 -3.880 6.098 1.00 96.44 429 PRO A C 1
ATOM 3252 O O . PRO A 1 429 ? 4.966 -5.016 6.502 1.00 96.44 429 PRO A O 1
ATOM 3255 N N . MET A 1 430 ? 5.489 -3.604 4.819 1.00 95.44 430 MET A N 1
ATOM 3256 C CA . MET A 1 430 ? 5.665 -4.587 3.750 1.00 95.44 430 MET A CA 1
ATOM 3257 C C . MET A 1 430 ? 6.747 -4.120 2.773 1.00 95.44 430 MET A C 1
ATOM 3259 O O . MET A 1 430 ? 7.055 -2.928 2.711 1.00 95.44 430 MET A O 1
ATOM 3263 N N . SER A 1 431 ? 7.241 -5.052 1.961 1.00 96.19 431 SER A N 1
ATOM 3264 C CA . SER A 1 431 ? 8.225 -4.782 0.913 1.00 96.19 431 SER A CA 1
ATOM 3265 C C . SER A 1 431 ? 7.675 -5.119 -0.459 1.00 96.19 431 SER A C 1
ATOM 3267 O O . SER A 1 431 ? 7.169 -6.216 -0.702 1.00 96.19 431 SER A O 1
ATOM 3269 N N . TYR A 1 432 ? 7.793 -4.153 -1.359 1.00 96.81 432 TYR A N 1
ATOM 3270 C CA . TYR A 1 432 ? 7.446 -4.289 -2.766 1.00 96.81 432 TYR A CA 1
ATOM 3271 C C . TYR A 1 432 ? 8.585 -4.902 -3.578 1.00 96.81 432 TYR A C 1
ATOM 3273 O O . TYR A 1 432 ? 8.329 -5.631 -4.538 1.00 96.81 432 TYR A O 1
ATOM 3281 N N . LEU A 1 433 ? 9.826 -4.612 -3.186 1.00 96.75 433 LEU A N 1
ATOM 3282 C CA . LEU A 1 433 ? 11.031 -4.988 -3.915 1.00 96.75 433 LEU A CA 1
ATOM 3283 C C . LEU A 1 433 ? 11.615 -6.302 -3.411 1.00 96.75 433 LEU A C 1
ATOM 3285 O O . LEU A 1 433 ? 11.513 -6.639 -2.233 1.00 96.75 433 LEU A O 1
ATOM 3289 N N . ALA A 1 434 ? 12.222 -7.045 -4.333 1.00 91.25 434 ALA A N 1
ATOM 3290 C CA . ALA A 1 434 ? 12.928 -8.287 -4.029 1.00 91.25 434 ALA A CA 1
ATOM 3291 C C . ALA A 1 434 ? 14.349 -8.063 -3.489 1.00 91.25 434 ALA A C 1
ATOM 3293 O O . ALA A 1 434 ? 14.920 -8.988 -2.922 1.00 91.25 434 ALA A O 1
ATOM 3294 N N . ASP A 1 435 ? 14.916 -6.879 -3.719 1.00 89.50 435 ASP A N 1
ATOM 3295 C CA . ASP A 1 435 ? 16.331 -6.583 -3.515 1.00 89.50 435 ASP A CA 1
ATOM 3296 C C . ASP A 1 435 ? 16.490 -5.211 -2.848 1.00 89.50 435 ASP A C 1
ATOM 3298 O O . ASP A 1 435 ? 16.012 -4.200 -3.370 1.00 89.50 435 ASP A O 1
ATOM 3302 N N . GLU A 1 436 ? 17.148 -5.197 -1.689 1.00 93.50 436 GLU A N 1
ATOM 3303 C CA . GLU A 1 436 ? 17.476 -3.988 -0.934 1.00 93.50 436 GLU A CA 1
ATOM 3304 C C . GLU A 1 436 ? 18.421 -3.071 -1.718 1.00 93.50 436 GLU A C 1
ATOM 3306 O O . GLU A 1 436 ? 18.228 -1.856 -1.761 1.00 93.50 436 GLU A O 1
ATOM 3311 N N . ALA A 1 437 ? 19.424 -3.644 -2.388 1.00 87.31 437 ALA A N 1
ATOM 3312 C CA . ALA A 1 437 ? 20.457 -2.875 -3.071 1.00 87.31 437 ALA A CA 1
ATOM 3313 C C . ALA A 1 437 ? 19.869 -2.029 -4.207 1.00 87.31 437 ALA A C 1
ATOM 3315 O O . ALA A 1 437 ? 20.329 -0.917 -4.457 1.00 87.31 437 ALA A O 1
ATOM 3316 N N . GLN A 1 438 ? 18.810 -2.515 -4.861 1.00 91.94 438 GLN A N 1
ATOM 3317 C CA . GLN A 1 438 ? 18.087 -1.752 -5.881 1.00 91.94 438 GLN A CA 1
ATOM 3318 C C . GLN A 1 438 ? 17.360 -0.538 -5.302 1.00 91.94 438 GLN A C 1
ATOM 3320 O O . GLN A 1 438 ? 17.296 0.505 -5.953 1.00 91.94 438 GLN A O 1
ATOM 3325 N N . TRP A 1 439 ? 16.833 -0.651 -4.081 1.00 94.31 439 TRP A N 1
ATOM 3326 C CA . TRP A 1 439 ? 16.196 0.472 -3.406 1.00 94.31 439 TRP A CA 1
ATOM 3327 C C . TRP A 1 439 ? 17.208 1.569 -3.071 1.00 94.31 439 TRP A C 1
ATOM 3329 O O . TRP A 1 439 ? 16.977 2.726 -3.422 1.00 94.31 439 TRP A O 1
ATOM 3339 N N . HIS A 1 440 ? 18.352 1.201 -2.489 1.00 88.44 440 HIS A N 1
ATOM 3340 C CA . HIS A 1 440 ? 19.437 2.148 -2.198 1.00 88.44 440 HIS A CA 1
ATOM 3341 C C . HIS A 1 440 ? 20.001 2.774 -3.478 1.00 88.44 440 HIS A C 1
ATOM 3343 O O . HIS A 1 440 ? 20.099 3.993 -3.572 1.00 88.44 440 HIS A O 1
ATOM 3349 N N . ALA A 1 441 ? 20.248 1.972 -4.519 1.00 85.25 441 ALA A N 1
ATOM 3350 C CA . ALA A 1 441 ? 20.718 2.478 -5.808 1.00 85.25 441 ALA A CA 1
ATOM 3351 C C . ALA A 1 441 ? 19.732 3.470 -6.450 1.00 85.25 441 ALA A C 1
ATOM 3353 O O . ALA A 1 441 ? 20.148 4.452 -7.064 1.00 85.25 441 ALA A O 1
ATOM 3354 N N . TYR A 1 442 ? 18.422 3.247 -6.302 1.00 92.25 442 TYR A N 1
ATOM 3355 C CA . TYR A 1 442 ? 17.414 4.217 -6.725 1.00 92.25 442 TYR A CA 1
ATOM 3356 C C . TYR A 1 442 ? 17.481 5.520 -5.922 1.00 92.25 442 TYR A C 1
ATOM 3358 O O . TYR A 1 442 ? 17.405 6.596 -6.520 1.00 92.25 442 TYR A O 1
ATOM 3366 N N . GLN A 1 443 ? 17.641 5.441 -4.599 1.00 91.81 443 GLN A N 1
ATOM 3367 C CA . GLN A 1 443 ? 17.769 6.621 -3.740 1.00 91.81 443 GLN A CA 1
ATOM 3368 C C . GLN A 1 443 ? 19.010 7.454 -4.092 1.00 91.81 443 GLN A C 1
ATOM 3370 O O . GLN A 1 443 ? 18.914 8.677 -4.220 1.00 91.81 443 GLN A O 1
ATOM 3375 N N . ASP A 1 444 ? 20.142 6.798 -4.340 1.00 83.75 444 ASP A N 1
ATOM 3376 C CA . ASP A 1 444 ? 21.364 7.459 -4.797 1.00 83.75 444 ASP A CA 1
ATOM 3377 C C . ASP A 1 444 ? 21.163 8.103 -6.174 1.00 83.75 444 ASP A C 1
ATOM 3379 O O . ASP A 1 444 ? 21.503 9.271 -6.381 1.00 83.75 444 ASP A O 1
ATOM 3383 N N . ALA A 1 445 ? 20.543 7.383 -7.115 1.00 84.69 445 ALA A N 1
ATOM 3384 C CA . ALA A 1 445 ? 20.295 7.888 -8.461 1.00 84.69 445 ALA A CA 1
ATOM 3385 C C . ALA A 1 445 ? 19.377 9.120 -8.464 1.00 84.69 445 ALA A C 1
ATOM 3387 O O . ALA A 1 445 ? 19.679 10.104 -9.144 1.00 84.69 445 ALA A O 1
ATOM 3388 N N . ILE A 1 446 ? 18.272 9.108 -7.706 1.00 90.12 446 ILE A N 1
ATOM 3389 C CA . ILE A 1 446 ? 17.348 10.252 -7.659 1.00 90.12 446 ILE A CA 1
ATOM 3390 C C . ILE A 1 446 ? 17.984 11.462 -6.957 1.00 90.12 446 ILE A C 1
ATOM 3392 O O . ILE A 1 446 ? 17.757 12.601 -7.373 1.00 90.12 446 ILE A O 1
ATOM 3396 N N . ALA A 1 447 ? 18.842 11.239 -5.954 1.00 83.75 447 ALA A N 1
ATOM 3397 C CA . ALA A 1 447 ? 19.616 12.300 -5.313 1.00 83.75 447 ALA A CA 1
ATOM 3398 C C . ALA A 1 447 ? 20.640 12.923 -6.280 1.00 83.75 447 ALA A C 1
ATOM 3400 O O . ALA A 1 447 ? 20.701 14.150 -6.410 1.00 83.75 447 ALA A O 1
ATOM 3401 N N . LEU A 1 448 ? 21.385 12.093 -7.021 1.00 75.56 448 LEU A N 1
ATOM 3402 C CA . LEU A 1 448 ? 22.327 12.545 -8.050 1.00 75.56 448 LEU A CA 1
ATOM 3403 C C . LEU A 1 448 ? 21.617 13.325 -9.165 1.00 75.56 448 LEU A C 1
ATOM 3405 O O . LEU A 1 448 ? 22.069 14.416 -9.523 1.00 75.56 448 LEU A O 1
ATOM 3409 N N . GLN A 1 449 ? 20.467 12.840 -9.646 1.00 85.56 449 GLN A N 1
ATOM 3410 C CA . GLN A 1 449 ? 19.623 13.579 -10.590 1.00 85.56 449 GLN A CA 1
ATOM 3411 C C . GLN A 1 449 ? 19.225 14.947 -10.014 1.00 85.56 449 GLN A C 1
ATOM 3413 O O . GLN A 1 449 ? 19.395 15.970 -10.675 1.00 85.56 449 GLN A O 1
ATOM 3418 N N . GLY A 1 450 ? 18.726 14.985 -8.773 1.00 77.62 450 GLY A N 1
ATOM 3419 C CA . GLY A 1 450 ? 18.290 16.218 -8.109 1.00 77.62 450 GLY A CA 1
ATOM 3420 C C . GLY A 1 450 ? 19.406 17.248 -7.906 1.00 77.62 450 GLY A C 1
ATOM 3421 O O . GLY A 1 450 ? 19.135 18.447 -7.854 1.00 77.62 450 GLY A O 1
ATOM 3422 N N . SER A 1 451 ? 20.658 16.792 -7.834 1.00 75.94 451 SER A N 1
ATOM 3423 C CA . SER A 1 451 ? 21.852 17.644 -7.761 1.00 75.94 451 SER A CA 1
ATOM 3424 C C . SER A 1 451 ? 22.406 18.088 -9.125 1.00 75.94 451 SER A C 1
ATOM 3426 O O . SER A 1 451 ? 23.285 18.946 -9.169 1.00 75.94 451 SER A O 1
ATOM 3428 N N . GLY A 1 452 ? 21.889 17.545 -10.234 1.00 75.44 452 GLY A N 1
ATOM 3429 C CA . GLY A 1 452 ? 22.333 17.861 -11.597 1.00 75.44 452 GLY A CA 1
ATOM 3430 C C . GLY A 1 452 ? 23.603 17.132 -12.053 1.00 75.44 452 GLY A C 1
ATOM 3431 O O . GLY A 1 452 ? 24.144 17.475 -13.101 1.00 75.44 452 GLY A O 1
ATOM 3432 N N . TYR A 1 453 ? 24.079 16.136 -11.295 1.00 61.19 453 TYR A N 1
ATOM 3433 C CA . TYR A 1 453 ? 25.280 15.350 -11.619 1.00 61.19 453 TYR A CA 1
ATOM 3434 C C . TYR A 1 453 ? 24.992 14.075 -12.432 1.00 61.19 453 TYR A C 1
ATOM 3436 O O . TYR A 1 453 ? 25.931 13.373 -12.805 1.00 61.19 453 TYR A O 1
ATOM 3444 N N . ALA A 1 454 ? 23.723 13.770 -12.721 1.00 68.50 454 ALA A N 1
ATOM 3445 C CA . ALA A 1 454 ? 23.312 12.618 -13.523 1.00 68.50 454 ALA A CA 1
ATOM 3446 C C . ALA A 1 454 ? 22.251 13.002 -14.561 1.00 68.50 454 ALA A C 1
ATOM 3448 O O . ALA A 1 454 ? 21.476 13.942 -14.358 1.00 68.50 454 ALA A O 1
ATOM 3449 N N . GLU A 1 455 ? 22.202 12.250 -15.663 1.00 77.56 455 GLU A N 1
ATOM 3450 C CA . GLU A 1 455 ? 21.137 12.398 -16.652 1.00 77.56 455 GLU A CA 1
ATOM 3451 C C . GLU A 1 455 ? 19.764 12.082 -16.035 1.00 77.56 455 GLU A C 1
ATOM 3453 O O . GLU A 1 455 ? 19.630 11.106 -15.286 1.00 77.56 455 GLU A O 1
ATOM 3458 N N . PRO A 1 456 ? 18.723 12.873 -16.345 1.00 86.19 456 PRO A N 1
ATOM 3459 C CA . PRO A 1 456 ? 17.386 12.606 -15.843 1.00 86.19 456 PRO A CA 1
ATOM 3460 C C . PRO A 1 456 ? 16.800 11.298 -16.371 1.00 86.19 456 PRO A C 1
ATOM 3462 O O . PRO A 1 456 ? 16.671 11.084 -17.578 1.00 86.19 456 PRO A O 1
ATOM 3465 N N . PHE A 1 457 ? 16.355 10.451 -15.448 1.00 90.62 457 PHE A N 1
ATOM 3466 C CA . PHE A 1 457 ? 15.608 9.227 -15.751 1.00 90.62 457 PHE A CA 1
ATOM 3467 C C . PHE A 1 457 ? 14.118 9.349 -15.405 1.00 90.62 457 PHE A C 1
ATOM 3469 O O . PHE A 1 457 ? 13.323 8.460 -15.721 1.00 90.62 457 PHE A O 1
ATOM 3476 N N . THR A 1 458 ? 13.728 10.453 -14.771 1.00 95.25 458 THR A N 1
ATOM 3477 C CA . THR A 1 458 ? 12.335 10.800 -14.473 1.00 95.25 458 THR A CA 1
ATOM 3478 C C . THR A 1 458 ? 11.797 11.844 -15.450 1.00 95.25 458 THR A C 1
ATOM 3480 O O . THR A 1 458 ? 12.553 12.623 -16.039 1.00 95.25 458 THR A O 1
ATOM 3483 N N . TRP A 1 459 ? 10.477 11.871 -15.632 1.00 94.25 459 TRP A N 1
ATOM 3484 C CA . TRP A 1 459 ? 9.812 12.829 -16.511 1.00 94.25 459 TRP A CA 1
ATOM 3485 C C . TRP A 1 459 ? 10.149 14.262 -16.094 1.00 94.25 459 TRP A C 1
ATOM 3487 O O . TRP A 1 459 ? 9.830 14.679 -14.982 1.00 94.25 459 TRP A O 1
ATOM 3497 N N . ARG A 1 460 ? 10.804 15.017 -16.986 1.00 91.62 460 ARG A N 1
ATOM 3498 C CA . ARG A 1 460 ? 11.224 16.412 -16.748 1.00 91.62 460 ARG A CA 1
ATOM 3499 C C . ARG A 1 460 ? 12.025 16.607 -15.448 1.00 91.62 460 ARG A C 1
ATOM 3501 O O . ARG A 1 460 ? 11.912 17.654 -14.812 1.00 91.62 460 ARG A O 1
ATOM 3508 N N . SER A 1 461 ? 12.829 15.611 -15.070 1.00 91.38 461 SER A N 1
ATOM 3509 C CA . SER A 1 461 ? 13.658 15.635 -13.855 1.00 91.38 461 SER A CA 1
ATOM 3510 C C . SER A 1 461 ? 12.854 15.772 -12.555 1.00 91.38 461 SER A C 1
ATOM 3512 O O . SER A 1 461 ? 13.312 16.421 -11.610 1.00 91.38 461 SER A O 1
ATOM 3514 N N . ASP A 1 462 ? 11.647 15.200 -12.503 1.00 93.62 462 ASP A N 1
ATOM 3515 C CA . ASP A 1 462 ? 10.827 15.186 -11.291 1.00 93.62 462 ASP A CA 1
ATOM 3516 C C . ASP A 1 462 ? 11.606 14.576 -10.102 1.00 93.62 462 ASP A C 1
ATOM 3518 O O . ASP A 1 462 ? 12.130 13.465 -10.213 1.00 93.62 462 ASP A O 1
ATOM 3522 N N . PRO A 1 463 ? 11.723 15.283 -8.962 1.00 91.62 463 PRO A N 1
ATOM 3523 C CA . PRO A 1 463 ? 12.499 14.813 -7.818 1.00 91.62 463 PRO A CA 1
ATOM 3524 C C . PRO A 1 463 ? 11.821 13.713 -6.987 1.00 91.62 463 PRO A C 1
ATOM 3526 O O . PRO A 1 463 ? 12.484 13.172 -6.107 1.00 91.62 463 PRO A O 1
ATOM 3529 N N . LEU A 1 464 ? 10.528 13.417 -7.196 1.00 92.88 464 LEU A N 1
ATOM 3530 C CA . LEU A 1 464 ? 9.790 12.355 -6.485 1.00 92.88 464 LEU A CA 1
ATOM 3531 C C . LEU A 1 464 ? 9.967 12.397 -4.951 1.00 92.88 464 LEU A C 1
ATOM 3533 O O . LEU A 1 464 ? 10.366 11.420 -4.311 1.00 92.88 464 LEU A O 1
ATOM 3537 N N . ARG A 1 465 ? 9.691 13.558 -4.347 1.00 90.31 465 ARG A N 1
ATOM 3538 C CA . ARG A 1 465 ? 9.992 13.864 -2.933 1.00 90.31 465 ARG A CA 1
ATOM 3539 C C . ARG A 1 465 ? 9.150 13.071 -1.936 1.00 90.31 465 ARG A C 1
ATOM 3541 O O . ARG A 1 465 ? 9.573 12.889 -0.799 1.00 90.31 465 ARG A O 1
ATOM 3548 N N . ASN A 1 466 ? 7.954 12.653 -2.328 1.00 92.38 466 ASN A N 1
ATOM 3549 C CA . ASN A 1 466 ? 7.012 11.943 -1.478 1.00 92.38 466 ASN A CA 1
ATOM 3550 C C . ASN A 1 466 ? 6.762 10.540 -2.037 1.00 92.38 466 ASN A C 1
ATOM 3552 O O . ASN A 1 466 ? 5.834 10.317 -2.814 1.00 92.38 466 ASN A O 1
ATOM 3556 N N . THR A 1 467 ? 7.581 9.575 -1.626 1.00 91.62 467 THR A N 1
ATOM 3557 C CA . THR A 1 467 ? 7.472 8.173 -2.050 1.00 91.62 467 THR A CA 1
ATOM 3558 C C . THR A 1 467 ? 7.258 7.247 -0.857 1.00 91.62 467 THR A C 1
ATOM 3560 O O . THR A 1 467 ? 7.665 7.528 0.269 1.00 91.62 467 THR A O 1
ATOM 3563 N N . TYR A 1 468 ? 6.557 6.138 -1.092 1.00 91.38 468 TYR A N 1
ATOM 3564 C CA . TYR A 1 468 ? 6.485 5.045 -0.123 1.00 91.38 468 TYR A CA 1
ATOM 3565 C C . TYR A 1 468 ? 7.865 4.365 -0.015 1.00 91.38 468 TYR A C 1
ATOM 3567 O O . TYR A 1 468 ? 8.553 4.278 -1.030 1.00 91.38 468 TYR A O 1
ATOM 3575 N N . PRO A 1 469 ? 8.284 3.847 1.152 1.00 92.81 469 PRO A N 1
ATOM 3576 C CA . PRO A 1 469 ? 9.484 3.014 1.243 1.00 92.81 469 PRO A CA 1
ATOM 3577 C C . PRO A 1 469 ? 9.240 1.654 0.564 1.00 92.81 469 PRO A C 1
ATOM 3579 O O . PRO A 1 469 ? 8.650 0.749 1.152 1.00 92.81 469 PRO A O 1
ATOM 3582 N N . TYR A 1 470 ? 9.643 1.506 -0.704 1.00 95.25 470 TYR A N 1
ATOM 3583 C CA . TYR A 1 470 ? 9.363 0.292 -1.492 1.00 95.25 470 TYR A CA 1
ATOM 3584 C C . TYR A 1 470 ? 10.144 -0.944 -1.015 1.00 95.25 470 TYR A C 1
ATOM 3586 O O . TYR A 1 470 ? 9.760 -2.072 -1.338 1.00 95.25 470 TYR A O 1
ATOM 3594 N N . TRP A 1 471 ? 11.175 -0.751 -0.194 1.00 96.06 471 TRP A N 1
ATOM 3595 C CA . TRP A 1 471 ? 11.854 -1.809 0.544 1.00 96.06 471 TRP A CA 1
ATOM 3596 C C . TRP A 1 471 ? 11.929 -1.458 2.036 1.00 96.06 471 TRP A C 1
ATOM 3598 O O . TRP A 1 471 ? 12.227 -0.317 2.392 1.00 96.06 471 TRP A O 1
ATOM 3608 N N . GLN A 1 472 ? 11.607 -2.431 2.889 1.00 93.94 472 GLN A N 1
ATOM 3609 C CA . GLN A 1 472 ? 11.593 -2.354 4.352 1.00 93.94 472 GLN A CA 1
ATOM 3610 C C . GLN A 1 472 ? 11.892 -3.728 4.976 1.00 93.94 472 GLN A C 1
ATOM 3612 O O . GLN A 1 472 ? 11.426 -4.761 4.490 1.00 93.94 472 GLN A O 1
ATOM 3617 N N . GLU A 1 473 ? 12.568 -3.736 6.119 1.00 94.62 473 GLU A N 1
ATOM 3618 C CA . GLU A 1 473 ? 12.734 -4.920 6.962 1.00 94.62 473 GLU A CA 1
ATOM 3619 C C . GLU A 1 473 ? 12.825 -4.491 8.442 1.00 94.62 473 GLU A C 1
ATOM 3621 O O . GLU A 1 473 ? 13.418 -3.445 8.717 1.00 94.62 473 GLU A O 1
ATOM 3626 N N . PRO A 1 474 ? 12.225 -5.235 9.394 1.00 96.31 474 PRO A N 1
ATOM 3627 C CA . PRO A 1 474 ? 11.346 -6.392 9.201 1.00 96.31 474 PRO A CA 1
ATOM 3628 C C . PRO A 1 474 ? 9.950 -6.021 8.679 1.00 96.31 474 PRO A C 1
ATOM 3630 O O . PRO A 1 474 ? 9.510 -4.873 8.734 1.00 96.31 474 PRO A O 1
ATOM 3633 N N . THR A 1 475 ? 9.216 -7.020 8.178 1.00 96.75 475 THR A N 1
ATOM 3634 C CA . THR A 1 475 ? 7.830 -6.859 7.697 1.00 96.75 475 THR A CA 1
ATOM 3635 C C . THR A 1 475 ? 6.857 -7.754 8.462 1.00 96.75 475 THR A C 1
ATOM 3637 O O . THR A 1 475 ? 7.263 -8.749 9.067 1.00 96.75 475 THR A O 1
ATOM 3640 N N . ARG A 1 476 ? 5.569 -7.376 8.457 1.00 97.44 476 ARG A N 1
ATOM 3641 C CA . ARG A 1 476 ? 4.431 -8.141 9.011 1.00 97.44 476 ARG A CA 1
ATOM 3642 C C . ARG A 1 476 ? 4.738 -8.921 10.298 1.00 97.44 476 ARG A C 1
ATOM 3644 O O . ARG A 1 476 ? 4.783 -8.312 11.360 1.00 97.44 476 ARG A O 1
ATOM 3651 N N . GLY A 1 477 ? 4.887 -10.247 10.221 1.00 98.19 477 GLY A N 1
ATOM 3652 C CA . GLY A 1 477 ? 5.045 -11.115 11.390 1.00 98.19 477 GLY A CA 1
ATOM 3653 C C . GLY A 1 477 ? 6.323 -10.832 12.177 1.00 98.19 477 GLY A C 1
ATOM 3654 O O . GLY A 1 477 ? 6.261 -10.669 13.389 1.00 98.19 477 GLY A O 1
ATOM 3655 N N . ALA A 1 478 ? 7.466 -10.694 11.497 1.00 98.38 478 ALA A N 1
ATOM 3656 C CA . ALA A 1 478 ? 8.737 -10.377 12.153 1.00 98.38 478 ALA A CA 1
ATOM 3657 C C . ALA A 1 478 ? 8.693 -8.996 12.824 1.00 98.38 478 ALA A C 1
ATOM 3659 O O . ALA A 1 478 ? 9.116 -8.842 13.966 1.00 98.38 478 ALA A O 1
ATOM 3660 N N . TRP A 1 479 ? 8.082 -8.018 12.153 1.00 98.50 479 TRP A N 1
ATOM 3661 C CA . TRP A 1 479 ? 7.837 -6.702 12.740 1.00 98.50 479 TRP A CA 1
ATOM 3662 C C . TRP A 1 479 ? 6.928 -6.780 13.972 1.00 98.50 479 TRP A C 1
ATOM 3664 O O . TRP A 1 479 ? 7.214 -6.161 14.993 1.00 98.50 479 TRP A O 1
ATOM 3674 N N . LEU A 1 480 ? 5.848 -7.566 13.918 1.00 98.62 480 LEU A N 1
ATOM 3675 C CA . LEU A 1 480 ? 4.941 -7.716 15.055 1.00 98.62 480 LEU A CA 1
ATOM 3676 C C . LEU A 1 480 ? 5.632 -8.388 16.250 1.00 98.62 480 LEU A C 1
ATOM 3678 O O . LEU A 1 480 ? 5.371 -8.005 17.389 1.00 98.62 480 LEU A O 1
ATOM 3682 N N . THR A 1 481 ? 6.543 -9.333 16.007 1.00 98.69 481 THR A N 1
ATOM 3683 C CA . THR A 1 481 ? 7.394 -9.909 17.057 1.00 98.69 481 THR A CA 1
ATOM 3684 C C . THR A 1 481 ? 8.203 -8.825 17.771 1.00 98.69 481 THR A C 1
ATOM 3686 O O . THR A 1 481 ? 8.253 -8.817 18.999 1.00 98.69 481 THR A O 1
ATOM 3689 N N . GLU A 1 482 ? 8.781 -7.869 17.037 1.00 98.56 482 GLU A N 1
ATOM 3690 C CA . GLU A 1 482 ? 9.484 -6.734 17.649 1.00 98.56 482 GLU A CA 1
ATOM 3691 C C . GLU A 1 482 ? 8.538 -5.829 18.446 1.00 98.56 482 GLU A C 1
ATOM 3693 O O . GLU A 1 482 ? 8.868 -5.437 19.565 1.00 98.56 482 GLU A O 1
ATOM 3698 N N . VAL A 1 483 ? 7.342 -5.535 17.920 1.00 98.38 483 VAL A N 1
ATOM 3699 C CA . VAL A 1 483 ? 6.322 -4.729 18.621 1.00 98.38 483 VAL A CA 1
ATOM 3700 C C . VAL A 1 483 ? 5.920 -5.359 19.957 1.00 98.38 483 VAL A C 1
ATOM 3702 O O . VAL A 1 483 ? 5.723 -4.648 20.942 1.00 98.38 483 VAL A O 1
ATOM 3705 N N . LEU A 1 484 ? 5.788 -6.686 19.988 1.00 98.62 484 LEU A N 1
ATOM 3706 C CA . LEU A 1 484 ? 5.360 -7.454 21.159 1.00 98.62 484 LEU A CA 1
ATOM 3707 C C . LEU A 1 484 ? 6.491 -7.734 22.160 1.00 98.62 484 LEU A C 1
ATOM 3709 O O . LEU A 1 484 ? 6.229 -8.228 23.258 1.00 98.62 484 LEU A O 1
ATOM 3713 N N . SER A 1 485 ? 7.733 -7.403 21.807 1.00 97.88 485 SER A N 1
ATOM 3714 C CA . SER A 1 485 ? 8.900 -7.581 22.669 1.00 97.88 485 SER A CA 1
ATOM 3715 C C . SER A 1 485 ? 8.953 -6.560 23.824 1.00 97.88 485 SER A C 1
ATOM 3717 O O . SER A 1 485 ? 8.101 -5.679 23.964 1.00 97.88 485 SER A O 1
ATOM 3719 N N . GLY A 1 486 ? 9.961 -6.671 24.697 1.00 95.69 486 GLY A N 1
ATOM 3720 C CA . GLY A 1 486 ? 10.218 -5.670 25.741 1.00 95.69 486 GLY A CA 1
ATOM 3721 C C . GLY A 1 486 ? 9.081 -5.511 26.760 1.00 95.69 486 GLY A C 1
ATOM 3722 O O . GLY A 1 486 ? 8.760 -4.382 27.151 1.00 95.69 486 GLY A O 1
ATOM 3723 N N . GLY A 1 487 ? 8.447 -6.622 27.152 1.00 97.69 487 GLY A N 1
ATOM 3724 C CA . GLY A 1 487 ? 7.386 -6.669 28.164 1.00 97.69 487 GLY A CA 1
ATOM 3725 C C . GLY A 1 487 ? 5.980 -6.335 27.655 1.00 97.69 487 GLY A C 1
ATOM 3726 O O . GLY A 1 487 ? 5.038 -6.313 28.445 1.00 97.69 487 GLY A O 1
ATOM 3727 N N . VAL A 1 488 ? 5.813 -6.016 26.365 1.00 98.44 488 VAL A N 1
ATOM 3728 C CA . VAL A 1 488 ? 4.505 -5.620 25.814 1.00 98.44 488 VAL A CA 1
ATOM 3729 C C . VAL A 1 488 ? 3.540 -6.804 25.789 1.00 98.44 488 VAL A C 1
ATOM 3731 O O . VAL A 1 488 ? 2.399 -6.660 26.226 1.00 98.44 488 VAL A O 1
ATOM 3734 N N . ALA A 1 489 ? 3.987 -7.973 25.323 1.00 98.62 489 ALA A N 1
ATOM 3735 C CA . ALA A 1 489 ? 3.164 -9.178 25.307 1.00 98.62 489 ALA A CA 1
ATOM 3736 C C . ALA A 1 489 ? 2.732 -9.602 26.717 1.00 98.62 489 ALA A C 1
ATOM 3738 O O . ALA A 1 489 ? 1.561 -9.896 26.936 1.00 98.62 489 ALA A O 1
ATOM 3739 N N . GLU A 1 490 ? 3.653 -9.583 27.683 1.00 98.69 490 GLU A N 1
ATOM 3740 C CA . GLU A 1 490 ? 3.384 -9.864 29.098 1.00 98.69 490 GLU A CA 1
ATOM 3741 C C . GLU A 1 490 ? 2.263 -8.964 29.623 1.00 98.69 490 GLU A C 1
ATOM 3743 O O . GLU A 1 490 ? 1.256 -9.461 30.127 1.00 98.69 490 GLU A O 1
ATOM 3748 N N . ALA A 1 491 ? 2.396 -7.652 29.419 1.00 98.44 491 ALA A N 1
ATOM 3749 C CA . ALA A 1 491 ? 1.440 -6.669 29.908 1.00 98.44 491 ALA A CA 1
ATOM 3750 C C . ALA A 1 491 ? 0.042 -6.811 29.272 1.00 98.44 491 ALA A C 1
ATOM 3752 O O . ALA A 1 491 ? -0.961 -6.550 29.946 1.00 98.44 491 ALA A O 1
ATOM 3753 N N . LEU A 1 492 ? -0.038 -7.247 28.006 1.00 98.62 492 LEU A N 1
ATOM 3754 C CA . LEU A 1 492 ? -1.303 -7.586 27.343 1.00 98.62 492 LEU A CA 1
ATOM 3755 C C . LEU A 1 492 ? -1.942 -8.834 27.963 1.00 98.62 492 LEU A C 1
ATOM 3757 O O . LEU A 1 492 ? -3.133 -8.816 28.282 1.00 98.62 492 LEU A O 1
ATOM 3761 N N . ARG A 1 493 ? -1.153 -9.898 28.174 1.00 98.44 493 ARG A N 1
ATOM 3762 C CA . ARG A 1 493 ? -1.627 -11.165 28.756 1.00 98.44 493 ARG A CA 1
ATOM 3763 C C . ARG A 1 493 ? -2.136 -10.987 30.183 1.00 98.44 493 ARG A C 1
ATOM 3765 O O . ARG A 1 493 ? -3.203 -11.496 30.506 1.00 98.44 493 ARG A O 1
ATOM 3772 N N . GLU A 1 494 ? -1.421 -10.227 31.010 1.00 98.12 494 GLU A N 1
ATOM 3773 C CA . GLU A 1 494 ? -1.818 -9.920 32.395 1.00 98.12 494 GLU A CA 1
ATOM 3774 C C . GLU A 1 494 ? -3.193 -9.245 32.487 1.00 98.12 494 GLU A C 1
ATOM 3776 O O . GLU A 1 494 ? -3.912 -9.428 33.466 1.00 98.12 494 GLU A O 1
ATOM 3781 N N . ARG A 1 495 ? -3.577 -8.491 31.451 1.00 98.00 495 ARG A N 1
ATOM 3782 C CA . ARG A 1 495 ? -4.872 -7.801 31.355 1.00 98.00 495 ARG A CA 1
ATOM 3783 C C . ARG A 1 495 ? -5.930 -8.597 30.588 1.00 98.00 495 ARG A C 1
ATOM 3785 O O . ARG A 1 495 ? -7.042 -8.107 30.421 1.00 98.00 495 ARG A O 1
ATOM 3792 N N . GLY A 1 496 ? -5.598 -9.790 30.086 1.00 97.75 496 GLY A N 1
ATOM 3793 C CA . GLY A 1 496 ? -6.489 -10.580 29.233 1.00 97.75 496 GLY A CA 1
ATOM 3794 C C . GLY A 1 496 ? -6.869 -9.871 27.926 1.00 97.75 496 GLY A C 1
ATOM 3795 O O . GLY A 1 496 ? -7.961 -10.091 27.404 1.00 97.75 496 GLY A O 1
ATOM 3796 N N . LEU A 1 497 ? -6.002 -8.989 27.417 1.00 98.50 497 LEU A N 1
ATOM 3797 C CA . LEU A 1 497 ? -6.277 -8.181 26.231 1.00 98.50 497 LEU A CA 1
ATOM 3798 C C . LEU A 1 497 ? -5.900 -8.919 24.950 1.00 98.50 497 LEU A C 1
ATOM 3800 O O . LEU A 1 497 ? -4.809 -9.475 24.820 1.00 98.50 497 LEU A O 1
ATOM 3804 N N . ARG A 1 498 ? -6.785 -8.826 23.959 1.00 98.44 498 ARG A N 1
ATOM 3805 C CA . ARG A 1 498 ? -6.474 -9.186 22.572 1.00 98.44 498 ARG A CA 1
ATOM 3806 C C . ARG A 1 498 ? -5.800 -8.014 21.868 1.00 98.44 498 ARG A C 1
ATOM 3808 O O . ARG A 1 498 ? -6.104 -6.855 22.162 1.00 98.44 498 ARG A O 1
ATOM 3815 N N . LEU A 1 499 ? -4.934 -8.314 20.907 1.00 98.69 499 LEU A N 1
ATOM 3816 C CA . LEU A 1 499 ? -4.372 -7.317 20.005 1.00 98.69 499 LEU A CA 1
ATOM 3817 C C . LEU A 1 499 ? -5.142 -7.328 18.689 1.00 98.69 499 LEU A C 1
ATOM 3819 O O . LEU A 1 499 ? -5.266 -8.362 18.034 1.00 98.69 499 LEU A O 1
ATOM 3823 N N . HIS A 1 500 ? -5.643 -6.176 18.282 1.00 98.56 500 HIS A N 1
ATOM 3824 C CA . HIS A 1 500 ? -6.196 -5.988 16.955 1.00 98.56 500 HIS A CA 1
ATOM 3825 C C . HIS A 1 500 ? -5.239 -5.165 16.074 1.00 98.56 500 HIS A C 1
ATOM 3827 O O . HIS A 1 500 ? -4.488 -4.318 16.575 1.00 98.56 500 HIS A O 1
ATOM 3833 N N . LEU A 1 501 ? -5.233 -5.468 14.773 1.00 98.31 501 LEU A N 1
ATOM 3834 C CA . LEU A 1 501 ? -4.453 -4.773 13.747 1.00 98.31 501 LEU A CA 1
ATOM 3835 C C . LEU A 1 501 ? -5.357 -4.362 12.573 1.00 98.31 501 LEU A C 1
ATOM 3837 O O . LEU A 1 501 ? -6.091 -5.215 12.074 1.00 98.31 501 LEU A O 1
ATOM 3841 N N . GLU A 1 502 ? -5.178 -3.157 12.010 1.00 97.69 502 GLU A N 1
ATOM 3842 C CA . GLU A 1 502 ? -5.885 -2.681 10.800 1.00 97.69 502 GLU A CA 1
ATOM 3843 C C . GLU A 1 502 ? -4.978 -2.578 9.543 1.00 97.69 502 GLU A C 1
ATOM 3845 O O . GLU A 1 502 ? -4.849 -1.504 8.929 1.00 97.69 502 GLU A O 1
ATOM 3850 N N . PRO A 1 503 ? -4.255 -3.637 9.122 1.00 97.44 503 PRO A N 1
ATOM 3851 C CA . PRO A 1 503 ? -3.429 -3.567 7.929 1.00 97.44 503 PRO A CA 1
ATOM 3852 C C . PRO A 1 503 ? -4.307 -3.466 6.674 1.00 97.44 503 PRO A C 1
ATOM 3854 O O . PRO A 1 503 ? -5.230 -4.245 6.443 1.00 97.44 503 PRO A O 1
ATOM 3857 N N . GLY A 1 504 ? -3.974 -2.494 5.827 1.00 96.19 504 GLY A N 1
ATOM 3858 C CA . GLY A 1 504 ? -4.529 -2.363 4.482 1.00 96.19 504 GLY A CA 1
ATOM 3859 C C . GLY A 1 504 ? -3.532 -2.863 3.444 1.00 96.19 504 GLY A C 1
ATOM 3860 O O . GLY A 1 504 ? -3.600 -4.001 2.996 1.00 96.19 504 GLY A O 1
ATOM 3861 N N . ARG A 1 505 ? -2.551 -2.009 3.115 1.00 96.00 505 ARG A N 1
ATOM 3862 C CA . ARG A 1 505 ? -1.529 -2.243 2.078 1.00 96.00 505 ARG A CA 1
ATOM 3863 C C . ARG A 1 505 ? -0.814 -3.590 2.221 1.00 96.00 505 ARG A C 1
ATOM 3865 O O . ARG A 1 505 ? -0.770 -4.346 1.264 1.00 96.00 505 ARG A O 1
ATOM 3872 N N . SER A 1 506 ? -0.289 -3.879 3.410 1.00 97.25 506 SER A N 1
ATOM 3873 C CA . SER A 1 506 ? 0.478 -5.097 3.692 1.00 97.25 506 SER A CA 1
ATOM 3874 C C . SER A 1 506 ? -0.369 -6.365 3.722 1.00 97.25 506 SER A C 1
ATOM 3876 O O . SER A 1 506 ? 0.180 -7.451 3.542 1.00 97.25 506 SER A O 1
ATOM 3878 N N . LEU A 1 507 ? -1.684 -6.236 3.930 1.00 97.75 507 LEU A N 1
ATOM 3879 C CA . LEU A 1 507 ? -2.602 -7.370 3.945 1.00 97.75 507 LEU A CA 1
ATOM 3880 C C . LEU A 1 507 ? -2.931 -7.854 2.535 1.00 97.75 507 LEU A C 1
ATOM 3882 O O . LEU A 1 507 ? -3.046 -9.054 2.308 1.00 97.75 507 LEU A O 1
ATOM 3886 N N . VAL A 1 508 ? -3.018 -6.920 1.587 1.00 98.00 508 VAL A N 1
ATOM 3887 C CA . VAL A 1 508 ? -3.219 -7.203 0.159 1.00 98.00 508 VAL A CA 1
ATOM 3888 C C . VAL A 1 508 ? -1.904 -7.218 -0.634 1.00 98.00 508 VAL A C 1
ATOM 3890 O O . VAL A 1 508 ? -1.919 -7.121 -1.862 1.00 98.00 508 VAL A O 1
ATOM 3893 N N . ASP A 1 509 ? -0.761 -7.359 0.047 1.00 97.44 509 ASP A N 1
ATOM 3894 C CA . ASP A 1 509 ? 0.529 -7.586 -0.609 1.00 97.44 509 ASP A CA 1
ATOM 3895 C C . ASP A 1 509 ? 0.462 -8.874 -1.437 1.00 97.44 509 ASP A C 1
ATOM 3897 O O . ASP A 1 509 ? 0.047 -9.926 -0.948 1.00 97.44 509 ASP A O 1
ATOM 3901 N N . GLY A 1 510 ? 0.828 -8.788 -2.711 1.00 97.56 510 GLY A N 1
ATOM 3902 C CA . GLY A 1 510 ? 0.767 -9.916 -3.632 1.00 97.56 510 GLY A CA 1
ATOM 3903 C C . GLY A 1 510 ? -0.619 -10.178 -4.225 1.00 97.56 510 GLY A C 1
ATOM 3904 O O . GLY A 1 510 ? -0.753 -11.054 -5.073 1.00 97.56 510 GLY A O 1
ATOM 3905 N N . CYS A 1 511 ? -1.654 -9.437 -3.823 1.00 98.31 511 CYS A N 1
ATOM 3906 C CA . CYS A 1 511 ? -3.046 -9.802 -4.107 1.00 98.31 511 CYS A CA 1
ATOM 3907 C C . CYS A 1 511 ? -3.640 -9.168 -5.371 1.00 98.31 511 CYS A C 1
ATOM 3909 O O . CYS A 1 511 ? -4.805 -9.410 -5.681 1.00 98.31 511 CYS A O 1
ATOM 3911 N N . GLY A 1 512 ? -2.886 -8.367 -6.129 1.00 97.50 512 GLY A N 1
ATOM 3912 C CA . GLY A 1 512 ? -3.395 -7.843 -7.397 1.00 97.50 512 GLY A CA 1
ATOM 3913 C C . GLY A 1 512 ? -2.342 -7.257 -8.323 1.00 97.50 512 GLY A C 1
ATOM 3914 O O . GLY A 1 512 ? -1.236 -6.935 -7.892 1.00 97.50 512 GLY A O 1
ATOM 3915 N N . LEU A 1 513 ? -2.712 -7.128 -9.593 1.00 97.19 513 LEU A N 1
ATOM 3916 C CA . LEU A 1 513 ? -1.954 -6.466 -10.655 1.00 97.19 513 LEU A CA 1
ATOM 3917 C C . LEU A 1 513 ? -2.914 -5.770 -11.631 1.00 97.19 513 LEU A C 1
ATOM 3919 O O . LEU A 1 513 ? -4.045 -6.218 -11.820 1.00 97.19 513 LEU A O 1
ATOM 3923 N N . THR A 1 514 ? -2.464 -4.705 -12.286 1.00 98.00 514 THR A N 1
ATOM 3924 C CA . THR A 1 514 ? -3.239 -3.988 -13.311 1.00 98.00 514 THR A CA 1
ATOM 3925 C C . THR A 1 514 ? -2.694 -4.323 -14.696 1.00 98.00 514 THR A C 1
ATOM 3927 O O . THR A 1 514 ? -1.515 -4.093 -14.953 1.00 98.00 514 THR A O 1
ATOM 3930 N N . LEU A 1 515 ? -3.536 -4.849 -15.588 1.00 98.19 515 LEU A N 1
ATOM 3931 C CA . LEU A 1 515 ? -3.206 -5.111 -16.993 1.00 98.19 515 LEU A CA 1
ATOM 3932 C C . LEU A 1 515 ? -3.706 -3.972 -17.874 1.00 98.19 515 LEU A C 1
ATOM 3934 O O . LEU A 1 515 ? -4.875 -3.604 -17.799 1.00 98.19 515 LEU A O 1
ATOM 3938 N N . ALA A 1 516 ? -2.848 -3.461 -18.751 1.00 98.31 516 ALA A N 1
ATOM 3939 C CA . ALA A 1 516 ? -3.200 -2.439 -19.727 1.00 98.31 516 ALA A CA 1
ATOM 3940 C C . ALA A 1 516 ? -2.661 -2.788 -21.116 1.00 98.31 516 ALA A C 1
ATOM 3942 O O . ALA A 1 516 ? -1.544 -3.284 -21.263 1.00 98.31 516 ALA A O 1
ATOM 3943 N N . LYS A 1 517 ? -3.445 -2.496 -22.153 1.00 98.50 517 LYS A N 1
ATOM 3944 C CA . LYS A 1 517 ? -3.033 -2.665 -23.549 1.00 98.50 517 LYS A CA 1
ATOM 3945 C C . LYS A 1 517 ? -2.112 -1.529 -23.981 1.00 98.50 517 LYS A C 1
ATOM 3947 O O . LYS A 1 517 ? -2.423 -0.365 -23.735 1.00 98.50 517 LYS A O 1
ATOM 3952 N N . VAL A 1 518 ? -1.037 -1.846 -24.697 1.00 98.69 518 VAL A N 1
ATOM 3953 C CA . VAL A 1 518 ? -0.248 -0.846 -25.425 1.00 98.69 518 VAL A CA 1
ATOM 3954 C C . VAL A 1 518 ? -1.063 -0.367 -26.627 1.00 98.69 518 VAL A C 1
ATOM 3956 O O . VAL A 1 518 ? -1.395 -1.148 -27.524 1.00 98.69 518 VAL A O 1
ATOM 3959 N N . ALA A 1 519 ? -1.414 0.916 -26.624 1.00 97.94 519 ALA A N 1
ATOM 3960 C CA . ALA A 1 519 ? -2.228 1.564 -27.647 1.00 97.94 519 ALA A CA 1
ATOM 3961 C C . ALA A 1 519 ? -1.376 2.165 -28.770 1.00 97.94 519 ALA A C 1
ATOM 3963 O O . ALA A 1 519 ? -1.729 2.041 -29.940 1.00 97.94 519 ALA A O 1
ATOM 3964 N N . PHE A 1 520 ? -0.260 2.806 -28.422 1.00 97.69 520 PHE A N 1
ATOM 3965 C CA . PHE A 1 520 ? 0.662 3.401 -29.386 1.00 97.69 520 PHE A CA 1
ATOM 3966 C C . PHE A 1 520 ? 2.090 3.436 -28.841 1.00 97.69 520 PHE A C 1
ATOM 3968 O O . PHE A 1 520 ? 2.311 3.449 -27.630 1.00 97.69 520 PHE A O 1
ATOM 3975 N N . THR A 1 521 ? 3.052 3.541 -29.750 1.00 97.62 521 THR A N 1
ATOM 3976 C CA . THR A 1 521 ? 4.410 4.010 -29.469 1.00 97.62 521 THR A CA 1
ATOM 3977 C C . THR A 1 521 ? 4.666 5.248 -30.322 1.00 97.62 521 THR A C 1
ATOM 3979 O O . THR A 1 521 ? 4.194 5.329 -31.457 1.00 97.62 521 THR A O 1
ATOM 3982 N N . LYS A 1 522 ? 5.323 6.268 -29.765 1.00 95.69 522 LYS A N 1
ATOM 3983 C CA . LYS A 1 522 ? 5.669 7.485 -30.515 1.00 95.69 522 LYS A CA 1
ATOM 3984 C C . LYS A 1 522 ? 6.873 8.187 -29.910 1.00 95.69 522 LYS A C 1
ATOM 3986 O O . LYS A 1 522 ? 7.223 7.937 -28.762 1.00 95.69 522 LYS A O 1
ATOM 3991 N N . THR A 1 523 ? 7.412 9.144 -30.647 1.00 96.06 523 THR A N 1
ATOM 3992 C CA . THR A 1 523 ? 8.454 10.048 -30.163 1.00 96.06 523 THR A CA 1
ATOM 3993 C C . THR A 1 523 ? 7.887 11.461 -30.079 1.00 96.06 523 THR A C 1
ATOM 3995 O O . THR A 1 523 ? 7.200 11.916 -30.996 1.00 96.06 523 THR A O 1
ATOM 3998 N N . CYS A 1 524 ? 8.120 12.143 -28.959 1.00 90.94 524 CYS A N 1
ATOM 3999 C CA . CYS A 1 524 ? 7.785 13.553 -28.791 1.00 90.94 524 CYS A CA 1
ATOM 4000 C C . CYS A 1 524 ? 8.604 14.443 -29.735 1.00 90.94 524 CYS A C 1
ATOM 4002 O O . CYS A 1 524 ? 9.624 14.032 -30.286 1.00 90.94 524 CYS A O 1
ATOM 4004 N N . SER A 1 525 ? 8.182 15.699 -29.896 1.00 90.94 525 SER A N 1
ATOM 4005 C CA . SER A 1 525 ? 8.895 16.678 -30.730 1.00 90.94 525 SER A CA 1
ATOM 4006 C C . SER A 1 525 ? 10.318 16.981 -30.248 1.00 90.94 525 SER A C 1
ATOM 4008 O O . SER A 1 525 ? 11.127 17.478 -31.023 1.00 90.94 525 SER A O 1
ATOM 4010 N N . ASP A 1 526 ? 10.614 16.713 -28.977 1.00 88.56 526 ASP A N 1
ATOM 4011 C CA . ASP A 1 526 ? 11.932 16.843 -28.351 1.00 88.56 526 ASP A CA 1
ATOM 4012 C C . ASP A 1 526 ? 12.743 15.532 -28.362 1.00 88.56 526 ASP A C 1
ATOM 4014 O O . ASP A 1 526 ? 13.807 15.462 -27.754 1.00 88.56 526 ASP A O 1
ATOM 4018 N N . GLY A 1 527 ? 12.261 14.494 -29.055 1.00 91.31 527 GLY A N 1
ATOM 4019 C CA . GLY A 1 527 ? 12.956 13.214 -29.184 1.00 91.31 527 GLY A CA 1
ATOM 4020 C C . GLY A 1 527 ? 12.660 12.204 -28.074 1.00 91.31 527 GLY A C 1
ATOM 4021 O O . GLY A 1 527 ? 13.169 11.088 -28.142 1.00 91.31 527 GLY A O 1
ATOM 4022 N N . VAL A 1 528 ? 11.832 12.535 -27.074 1.00 92.75 528 VAL A N 1
ATOM 4023 C CA . VAL A 1 528 ? 11.535 11.615 -25.963 1.00 92.75 528 VAL A CA 1
ATOM 4024 C C . VAL A 1 528 ? 10.582 10.493 -26.408 1.00 92.75 528 VAL A C 1
ATOM 4026 O O . VAL A 1 528 ? 9.463 10.791 -26.840 1.00 92.75 528 VAL A O 1
ATOM 4029 N N . PRO A 1 529 ? 10.958 9.204 -26.284 1.00 96.38 529 PRO A N 1
ATOM 4030 C CA . PRO A 1 529 ? 10.069 8.103 -26.636 1.00 96.38 529 PRO A CA 1
ATOM 4031 C C . PRO A 1 529 ? 8.968 7.885 -25.591 1.00 96.38 529 PRO A C 1
ATOM 4033 O O . PRO A 1 529 ? 9.198 7.954 -24.380 1.00 96.38 529 PRO A O 1
ATOM 4036 N N . LEU A 1 530 ? 7.763 7.582 -26.068 1.00 97.44 530 LEU A N 1
ATOM 4037 C CA . LEU A 1 530 ? 6.565 7.338 -25.272 1.00 97.44 530 LEU A CA 1
ATOM 4038 C C . LEU A 1 530 ? 5.899 6.018 -25.661 1.00 97.44 530 LEU A C 1
ATOM 4040 O O . LEU A 1 530 ? 5.753 5.698 -26.844 1.00 97.44 530 LEU A O 1
ATOM 4044 N N . VAL A 1 531 ? 5.395 5.315 -24.650 1.00 98.44 531 VAL A N 1
ATOM 4045 C CA . VAL A 1 531 ? 4.521 4.147 -24.793 1.00 98.44 531 VAL A CA 1
ATOM 4046 C C . VAL A 1 531 ? 3.170 4.506 -24.189 1.00 98.44 531 VAL A C 1
ATOM 4048 O O . VAL A 1 531 ? 3.044 4.704 -22.981 1.00 98.44 531 VAL A O 1
ATOM 4051 N N . GLY A 1 532 ? 2.157 4.627 -25.043 1.00 98.00 532 GLY A N 1
ATOM 4052 C CA . GLY A 1 532 ? 0.795 4.929 -24.631 1.00 98.00 532 GLY A CA 1
ATOM 4053 C C . GLY A 1 532 ? 0.061 3.675 -24.199 1.00 98.00 532 GLY A C 1
ATOM 4054 O O . GLY A 1 532 ? -0.108 2.752 -24.996 1.00 98.00 532 GLY A O 1
ATOM 4055 N N . LEU A 1 533 ? -0.407 3.652 -22.956 1.00 98.31 533 LEU A N 1
ATOM 4056 C CA . LEU A 1 533 ? -1.270 2.600 -22.443 1.00 98.31 533 LEU A CA 1
ATOM 4057 C C . LEU A 1 533 ? -2.734 3.016 -22.600 1.00 98.31 533 LEU A C 1
ATOM 4059 O O . LEU A 1 533 ? -3.092 4.169 -22.369 1.00 98.31 533 LEU A O 1
ATOM 4063 N N . ALA A 1 534 ? -3.600 2.071 -22.963 1.00 97.31 534 ALA A N 1
ATOM 4064 C CA . ALA A 1 534 ? -5.049 2.257 -22.971 1.00 97.31 534 ALA A CA 1
ATOM 4065 C C . ALA A 1 534 ? -5.579 2.268 -21.526 1.00 97.31 534 ALA A C 1
ATOM 4067 O O . ALA A 1 534 ? -6.264 1.350 -21.089 1.00 97.31 534 ALA A O 1
ATOM 4068 N N . MET A 1 535 ? -5.174 3.276 -20.764 1.00 96.38 535 MET A N 1
ATOM 4069 C CA . MET A 1 535 ? -5.585 3.569 -19.400 1.00 96.38 535 MET A CA 1
ATOM 4070 C C . MET A 1 535 ? -5.310 5.037 -19.100 1.00 96.38 535 MET A C 1
ATOM 4072 O O . MET A 1 535 ? -4.533 5.681 -19.795 1.00 96.38 535 MET A O 1
ATOM 4076 N N . ASN A 1 536 ? -5.913 5.572 -18.051 1.00 94.38 536 ASN A N 1
ATOM 4077 C CA . ASN A 1 536 ? -5.524 6.855 -17.488 1.00 94.38 536 ASN A CA 1
ATOM 4078 C C . ASN A 1 536 ? -4.733 6.651 -16.190 1.00 94.38 536 ASN A C 1
ATOM 4080 O O . ASN A 1 536 ? -4.872 5.631 -15.508 1.00 94.38 536 ASN A O 1
ATOM 4084 N N . ARG A 1 537 ? -3.934 7.646 -15.806 1.00 93.06 537 ARG A N 1
ATOM 4085 C CA . ARG A 1 537 ? -3.072 7.567 -14.622 1.00 93.06 537 ARG A CA 1
ATOM 4086 C C . ARG A 1 537 ? -3.845 7.311 -13.338 1.00 93.06 537 ARG A C 1
ATOM 4088 O O . ARG A 1 537 ? -3.321 6.675 -12.439 1.00 93.06 537 ARG A O 1
ATOM 4095 N N . THR A 1 538 ? -5.091 7.783 -13.225 1.00 93.81 538 THR A N 1
ATOM 4096 C CA . THR A 1 538 ? -5.875 7.625 -11.988 1.00 93.81 538 THR A CA 1
ATOM 4097 C C . THR A 1 538 ? -6.283 6.178 -11.727 1.00 93.81 538 THR A C 1
ATOM 4099 O O . THR A 1 538 ? -6.472 5.815 -10.572 1.00 93.81 538 THR A O 1
ATOM 4102 N N . GLN A 1 539 ? -6.343 5.333 -12.761 1.00 94.56 539 GLN A N 1
ATOM 4103 C CA . GLN A 1 539 ? -6.663 3.905 -12.635 1.00 94.56 539 GLN A CA 1
ATOM 4104 C C . GLN A 1 539 ? -5.525 3.074 -12.006 1.00 94.56 539 GLN A C 1
ATOM 4106 O O . GLN A 1 539 ? -5.731 1.909 -11.677 1.00 94.56 539 GLN A O 1
ATOM 4111 N N . CYS A 1 540 ? -4.333 3.652 -11.821 1.00 93.56 540 CYS A N 1
ATOM 4112 C CA . CYS A 1 540 ? -3.239 3.055 -11.056 1.00 93.56 540 CYS A CA 1
ATOM 4113 C C . CYS A 1 540 ? -2.404 4.160 -10.390 1.00 93.56 540 CYS A C 1
ATOM 4115 O O . CYS A 1 540 ? -1.322 4.509 -10.858 1.00 93.56 540 CYS A O 1
ATOM 4117 N N . ARG A 1 541 ? -2.920 4.739 -9.297 1.00 91.31 541 ARG A N 1
ATOM 4118 C CA . ARG A 1 541 ? -2.295 5.875 -8.604 1.00 91.31 541 ARG A CA 1
ATOM 4119 C C . ARG A 1 541 ? -2.427 5.795 -7.091 1.00 91.31 541 ARG A C 1
ATOM 4121 O O . ARG A 1 541 ? -3.469 5.426 -6.563 1.00 91.31 541 ARG A O 1
ATOM 4128 N N . THR A 1 542 ? -1.377 6.238 -6.411 1.00 91.19 542 THR A N 1
ATOM 4129 C CA . THR A 1 542 ? -1.298 6.389 -4.952 1.00 91.19 542 THR A CA 1
ATOM 4130 C C . THR A 1 542 ? -1.219 7.868 -4.565 1.00 91.19 542 THR A C 1
ATOM 4132 O O . THR A 1 542 ? -1.069 8.742 -5.415 1.00 91.19 542 THR A O 1
ATOM 4135 N N . THR A 1 543 ? -1.294 8.164 -3.269 1.00 90.12 543 THR A N 1
ATOM 4136 C CA . THR A 1 543 ? -1.052 9.508 -2.717 1.00 90.12 543 THR A CA 1
ATOM 4137 C C . THR A 1 543 ? 0.427 9.917 -2.734 1.00 90.12 543 THR A C 1
ATOM 4139 O O . THR A 1 543 ? 0.743 11.055 -2.398 1.00 90.12 543 THR A O 1
ATOM 4142 N N . SER A 1 544 ? 1.329 8.991 -3.067 1.00 91.00 544 SER A N 1
ATOM 4143 C CA . SER A 1 544 ? 2.744 9.262 -3.353 1.00 91.00 544 SER A CA 1
ATOM 4144 C C . SER A 1 544 ? 2.932 9.834 -4.762 1.00 91.00 544 SER A C 1
ATOM 4146 O O . SER A 1 544 ? 2.055 9.699 -5.616 1.00 91.00 544 SER A O 1
ATOM 4148 N N . ASP A 1 545 ? 4.093 10.433 -5.009 1.00 90.69 545 ASP A N 1
ATOM 4149 C CA . ASP A 1 545 ? 4.432 11.075 -6.283 1.00 90.69 545 ASP A CA 1
ATOM 4150 C C . ASP A 1 545 ? 4.478 10.079 -7.453 1.00 90.69 545 ASP A C 1
ATOM 4152 O O . ASP A 1 545 ? 4.124 10.444 -8.578 1.00 90.69 545 ASP A O 1
ATOM 4156 N N . ASP A 1 546 ? 4.868 8.824 -7.185 1.00 90.56 546 ASP A N 1
ATOM 4157 C CA . ASP A 1 546 ? 4.942 7.755 -8.186 1.00 90.56 546 ASP A CA 1
ATOM 4158 C C . ASP A 1 546 ? 4.796 6.338 -7.586 1.00 90.56 546 ASP A C 1
ATOM 4160 O O . ASP A 1 546 ? 4.877 6.127 -6.364 1.00 90.56 546 ASP A O 1
ATOM 4164 N N . PHE A 1 547 ? 4.599 5.356 -8.472 1.00 89.88 547 PHE A N 1
ATOM 4165 C CA . PHE A 1 547 ? 4.700 3.930 -8.177 1.00 89.88 547 PHE A CA 1
ATOM 4166 C C . PHE A 1 547 ? 6.041 3.349 -8.638 1.00 89.88 547 PHE A C 1
ATOM 4168 O O . PHE A 1 547 ? 6.321 3.273 -9.824 1.00 89.88 547 PHE A O 1
ATOM 4175 N N . LEU A 1 548 ? 6.891 2.904 -7.714 1.00 92.38 548 LEU A N 1
ATOM 4176 C CA . LEU A 1 548 ? 8.294 2.600 -8.017 1.00 92.38 548 LEU A CA 1
ATOM 4177 C C . LEU A 1 548 ? 8.567 1.098 -8.122 1.00 92.38 548 LEU A C 1
ATOM 4179 O O . LEU A 1 548 ? 9.355 0.539 -7.363 1.00 92.38 548 LEU A O 1
ATOM 4183 N N . ILE A 1 549 ? 7.909 0.439 -9.073 1.00 94.12 549 ILE A N 1
ATOM 4184 C CA . ILE A 1 549 ? 8.162 -0.971 -9.392 1.00 94.12 549 ILE A CA 1
ATOM 4185 C C . ILE A 1 549 ? 8.271 -1.151 -10.900 1.00 94.12 549 ILE A C 1
ATOM 4187 O O . ILE A 1 549 ? 7.578 -0.492 -11.673 1.00 94.12 549 ILE A O 1
ATOM 4191 N N . ASP A 1 550 ? 9.160 -2.044 -11.321 1.00 96.75 550 ASP A N 1
ATOM 4192 C CA . ASP A 1 550 ? 9.279 -2.455 -12.714 1.00 96.75 550 ASP A CA 1
ATOM 4193 C C . ASP A 1 550 ? 8.000 -3.175 -13.194 1.00 96.75 550 ASP A C 1
ATOM 4195 O O . ASP A 1 550 ? 7.572 -4.150 -12.563 1.00 96.75 550 ASP A O 1
ATOM 4199 N N . PRO A 1 551 ? 7.393 -2.738 -14.312 1.00 96.88 551 PRO A N 1
ATOM 4200 C CA . PRO A 1 551 ? 6.282 -3.458 -14.913 1.00 96.88 551 PRO A CA 1
ATOM 4201 C C . PRO A 1 551 ? 6.767 -4.727 -15.625 1.00 96.88 551 PRO A C 1
ATOM 4203 O O . PRO A 1 551 ? 7.934 -4.850 -16.001 1.00 96.88 551 PRO A O 1
ATOM 4206 N N . TYR A 1 552 ? 5.842 -5.649 -15.877 1.00 97.31 552 TYR A N 1
ATOM 4207 C CA . TYR A 1 552 ? 6.057 -6.766 -16.792 1.00 97.31 552 TYR A CA 1
ATOM 4208 C C . TYR A 1 552 ? 5.480 -6.441 -18.168 1.00 97.31 552 TYR A C 1
ATOM 4210 O O . TYR A 1 552 ? 4.441 -5.789 -18.278 1.00 97.31 552 TYR A O 1
ATOM 4218 N N . LEU A 1 553 ? 6.126 -6.945 -19.215 1.00 97.50 553 LEU A N 1
ATOM 4219 C CA . LEU A 1 553 ? 5.592 -6.934 -20.571 1.00 97.50 553 LEU A CA 1
ATOM 4220 C C . LEU A 1 553 ? 5.120 -8.339 -20.929 1.00 97.50 553 LEU A C 1
ATOM 4222 O O . LEU A 1 553 ? 5.906 -9.283 -20.926 1.00 97.50 553 LEU A O 1
ATOM 4226 N N . VAL A 1 554 ? 3.844 -8.460 -21.277 1.00 97.62 554 VAL A N 1
ATOM 4227 C CA . VAL A 1 554 ? 3.308 -9.637 -21.958 1.00 97.62 554 VAL A CA 1
ATOM 4228 C C . VAL A 1 554 ? 3.439 -9.360 -23.451 1.00 97.62 554 VAL A C 1
ATOM 4230 O O . VAL A 1 554 ? 2.595 -8.695 -24.062 1.00 97.62 554 VAL A O 1
ATOM 4233 N N . LYS A 1 555 ? 4.565 -9.804 -24.016 1.00 95.81 555 LYS A N 1
ATOM 4234 C CA . LYS A 1 555 ? 4.898 -9.609 -25.428 1.00 95.81 555 LYS A CA 1
ATOM 4235 C C . LYS A 1 555 ? 3.961 -10.457 -26.290 1.00 95.81 555 LYS A C 1
ATOM 4237 O O . LYS A 1 555 ? 3.866 -11.667 -26.104 1.00 95.81 555 LYS A O 1
ATOM 4242 N N . ARG A 1 556 ? 3.256 -9.817 -27.222 1.00 95.88 556 ARG A N 1
ATOM 4243 C CA . ARG A 1 556 ? 2.327 -10.461 -28.172 1.00 95.88 556 ARG A CA 1
ATOM 4244 C C . ARG A 1 556 ? 2.706 -10.220 -29.627 1.00 95.88 556 ARG A C 1
ATOM 4246 O O . ARG A 1 556 ? 2.192 -10.883 -30.521 1.00 95.88 556 ARG A O 1
ATOM 4253 N N . THR A 1 557 ? 3.584 -9.259 -29.856 1.00 95.75 557 THR A N 1
ATOM 4254 C CA . THR A 1 557 ? 4.152 -8.929 -31.160 1.00 95.75 557 THR A CA 1
ATOM 4255 C C . THR A 1 557 ? 5.575 -9.488 -31.279 1.00 95.75 557 THR A C 1
ATOM 4257 O O . THR A 1 557 ? 6.200 -9.777 -30.255 1.00 95.75 557 THR A O 1
ATOM 4260 N N . PRO A 1 558 ? 6.121 -9.656 -32.498 1.00 96.25 558 PRO A N 1
ATOM 4261 C CA . PRO A 1 558 ? 7.518 -10.049 -32.669 1.00 96.25 558 PRO A CA 1
ATOM 4262 C C . PRO A 1 558 ? 8.486 -9.100 -31.933 1.00 96.25 558 PRO A C 1
ATOM 4264 O O . PRO A 1 558 ? 8.160 -7.920 -31.758 1.00 96.25 558 PRO A O 1
ATOM 4267 N N . PRO A 1 559 ? 9.665 -9.585 -31.499 1.00 94.25 559 PRO A N 1
ATOM 4268 C CA . PRO A 1 559 ? 10.711 -8.726 -30.954 1.00 94.25 559 PRO A CA 1
ATOM 4269 C C . PRO A 1 559 ? 11.066 -7.590 -31.917 1.00 94.25 559 PRO A C 1
ATOM 4271 O O . PRO A 1 559 ? 11.097 -7.782 -33.133 1.00 94.25 559 PRO A O 1
ATOM 4274 N N . SER A 1 560 ? 11.340 -6.415 -31.363 1.00 93.31 560 SER A N 1
ATOM 4275 C CA . SER A 1 560 ? 11.798 -5.242 -32.108 1.00 93.31 560 SER A CA 1
ATOM 4276 C C . SER A 1 560 ? 13.013 -4.620 -31.424 1.00 93.31 560 SER A C 1
ATOM 4278 O O . SER A 1 560 ? 13.490 -5.135 -30.413 1.00 93.31 560 SER A O 1
ATOM 4280 N N . GLU A 1 561 ? 13.513 -3.512 -31.971 1.00 91.25 561 GLU A N 1
ATOM 4281 C CA . GLU A 1 561 ? 14.623 -2.781 -31.361 1.00 91.25 561 GLU A CA 1
ATOM 4282 C C . GLU A 1 561 ? 14.306 -2.343 -29.927 1.00 91.25 561 GLU A C 1
ATOM 4284 O O . GLU A 1 561 ? 13.155 -2.054 -29.575 1.00 91.25 561 GLU A O 1
ATOM 4289 N N . GLU A 1 562 ? 15.360 -2.304 -29.113 1.00 93.25 562 GLU A N 1
ATOM 4290 C CA . GLU A 1 562 ? 15.295 -1.830 -27.739 1.00 93.25 562 GLU A CA 1
ATOM 4291 C C . GLU A 1 562 ? 14.829 -0.372 -27.696 1.00 93.25 562 GLU A C 1
ATOM 4293 O O . GLU A 1 562 ? 15.258 0.464 -28.489 1.00 93.25 562 GLU A O 1
ATOM 4298 N N . ILE A 1 563 ? 13.978 -0.055 -26.722 1.00 94.75 563 ILE A N 1
ATOM 4299 C CA . ILE A 1 563 ? 13.486 1.305 -26.507 1.00 94.75 563 ILE A CA 1
ATOM 4300 C C . ILE A 1 563 ? 13.438 1.635 -25.017 1.00 94.75 563 ILE A C 1
ATOM 4302 O O . ILE A 1 563 ? 13.026 0.819 -24.191 1.00 94.75 563 ILE A O 1
ATOM 4306 N N . GLU A 1 564 ? 13.832 2.860 -24.676 1.00 95.81 564 GLU A N 1
ATOM 4307 C CA . GLU A 1 564 ? 13.626 3.453 -23.358 1.00 95.81 564 GLU A CA 1
ATOM 4308 C C . GLU A 1 564 ? 12.564 4.550 -23.462 1.00 95.81 564 GLU A C 1
ATOM 4310 O O . GLU A 1 564 ? 12.762 5.551 -24.150 1.00 95.81 564 GLU A O 1
ATOM 4315 N N . ALA A 1 565 ? 11.428 4.376 -22.793 1.00 97.19 565 ALA A N 1
ATOM 4316 C CA . ALA A 1 565 ? 10.265 5.239 -22.961 1.00 97.19 565 ALA A CA 1
ATOM 4317 C C . ALA A 1 565 ? 9.539 5.519 -21.644 1.00 97.19 565 ALA A C 1
ATOM 4319 O O . ALA A 1 565 ? 9.578 4.721 -20.707 1.00 97.19 565 ALA A O 1
ATOM 4320 N N . PHE A 1 566 ? 8.822 6.639 -21.584 1.00 97.56 566 PHE A N 1
ATOM 4321 C CA . PHE A 1 566 ? 7.868 6.891 -20.503 1.00 97.56 566 PHE A CA 1
ATOM 4322 C C . PHE A 1 566 ? 6.512 6.259 -20.815 1.00 97.56 566 PHE A C 1
ATOM 4324 O O . PHE A 1 566 ? 6.069 6.243 -21.967 1.00 97.56 566 PHE A O 1
ATOM 4331 N N . LEU A 1 567 ? 5.842 5.757 -19.775 1.00 97.69 567 LEU A N 1
ATOM 4332 C CA . LEU A 1 567 ? 4.487 5.225 -19.894 1.00 97.69 567 LEU A CA 1
ATOM 4333 C C . LEU A 1 567 ? 3.482 6.360 -19.718 1.00 97.69 567 LEU A C 1
ATOM 4335 O O . LEU A 1 567 ? 3.429 6.973 -18.651 1.00 97.69 567 LEU A O 1
ATOM 4339 N N . VAL A 1 568 ? 2.672 6.613 -20.743 1.00 97.06 568 VAL A N 1
ATOM 4340 C CA . VAL A 1 568 ? 1.645 7.667 -20.740 1.00 97.06 568 VAL A CA 1
ATOM 4341 C C . VAL A 1 568 ? 0.242 7.079 -20.821 1.00 97.06 568 VAL A C 1
ATOM 4343 O O . VAL A 1 568 ? 0.050 5.959 -21.297 1.00 97.06 568 VAL A O 1
ATOM 4346 N N . GLY A 1 569 ? -0.730 7.839 -20.326 1.00 95.88 569 GLY A N 1
ATOM 4347 C CA . GLY A 1 569 ? -2.141 7.461 -20.298 1.00 95.88 569 GLY A CA 1
ATOM 4348 C C . GLY A 1 569 ? -3.024 8.244 -21.272 1.00 95.88 569 GLY A C 1
ATOM 4349 O O . GLY A 1 569 ? -2.555 8.868 -22.223 1.00 95.88 569 GLY A O 1
ATOM 4350 N N . ALA A 1 570 ? -4.331 8.194 -21.021 1.00 94.56 570 ALA A N 1
ATOM 4351 C CA . ALA A 1 570 ? -5.371 8.671 -21.928 1.00 94.56 570 ALA A CA 1
ATOM 4352 C C . ALA A 1 570 ? -5.847 10.115 -21.683 1.00 94.56 570 ALA A C 1
ATOM 4354 O O . ALA A 1 570 ? -6.545 10.666 -22.536 1.00 94.56 570 ALA A O 1
ATOM 4355 N N . TYR A 1 571 ? -5.536 10.747 -20.544 1.00 92.88 571 TYR A N 1
ATOM 4356 C CA . TYR A 1 571 ? -5.937 12.144 -20.343 1.00 92.88 571 TYR A CA 1
ATOM 4357 C C . TYR A 1 571 ? -5.162 13.107 -21.245 1.00 92.88 571 TYR A C 1
ATOM 4359 O O . TYR A 1 571 ? -3.953 13.006 -21.423 1.00 92.88 571 TYR A O 1
ATOM 4367 N N . CYS A 1 572 ? -5.876 14.110 -21.759 1.00 90.50 572 CYS A N 1
ATOM 4368 C CA . CYS A 1 572 ? -5.326 15.161 -22.612 1.00 90.50 572 CYS A CA 1
ATOM 4369 C C . CYS A 1 572 ? -4.594 16.238 -21.787 1.00 90.50 572 CYS A C 1
ATOM 4371 O O . CYS A 1 572 ? -4.949 17.417 -21.819 1.00 90.50 572 CYS A O 1
ATOM 4373 N N . ILE A 1 573 ? -3.597 15.826 -21.003 1.00 91.25 573 ILE A N 1
ATOM 4374 C CA . ILE A 1 573 ? -2.727 16.709 -20.222 1.00 91.25 573 ILE A CA 1
ATOM 4375 C C . ILE A 1 573 ? -1.273 16.259 -20.363 1.00 91.25 573 ILE A C 1
ATOM 4377 O O . ILE A 1 573 ? -0.984 15.074 -20.471 1.00 91.25 573 ILE A O 1
ATOM 4381 N N . GLU A 1 574 ? -0.352 17.214 -20.311 1.00 87.75 574 GLU A N 1
ATOM 4382 C CA . GLU A 1 574 ? 1.085 16.963 -20.486 1.00 87.75 574 GLU A CA 1
ATOM 4383 C C . GLU A 1 574 ? 1.692 16.082 -19.378 1.00 87.75 574 GLU A C 1
ATOM 4385 O O . GLU A 1 574 ? 2.672 15.379 -19.589 1.00 87.75 574 GLU A O 1
ATOM 4390 N N . ASP A 1 575 ? 1.101 16.127 -18.183 1.00 88.81 575 ASP A N 1
ATOM 4391 C CA . ASP A 1 575 ? 1.534 15.368 -17.003 1.00 88.81 575 ASP A CA 1
ATOM 4392 C C . ASP A 1 575 ? 0.744 14.045 -16.843 1.00 88.81 575 ASP A C 1
ATOM 4394 O O . ASP A 1 575 ? 0.560 13.536 -15.733 1.00 88.81 575 ASP A O 1
ATOM 4398 N N . GLU A 1 576 ? 0.230 13.493 -17.950 1.00 93.25 576 GLU A N 1
ATOM 4399 C CA . GLU A 1 576 ? -0.450 12.192 -17.986 1.00 93.25 576 GLU A CA 1
ATOM 4400 C C . GLU A 1 576 ? 0.551 11.033 -18.073 1.00 93.25 576 GLU A C 1
ATOM 4402 O O . GLU A 1 576 ? 0.730 10.387 -19.107 1.00 93.25 576 GLU A O 1
ATOM 4407 N N . LEU A 1 577 ? 1.218 10.777 -16.951 1.00 94.69 577 LEU A N 1
ATOM 4408 C CA . LEU A 1 577 ? 2.203 9.709 -16.794 1.00 94.69 577 LEU A CA 1
ATOM 4409 C C . LEU A 1 577 ? 1.612 8.595 -15.927 1.00 94.69 577 LEU A C 1
ATOM 4411 O O . LEU A 1 577 ? 1.032 8.868 -14.873 1.00 94.69 577 LEU A O 1
ATOM 4415 N N . ILE A 1 578 ? 1.777 7.346 -16.364 1.00 95.38 578 ILE A N 1
ATOM 4416 C CA . ILE A 1 578 ? 1.453 6.156 -15.565 1.00 95.38 578 ILE A CA 1
ATOM 4417 C C . ILE A 1 578 ? 2.590 5.860 -14.585 1.00 95.38 578 ILE A C 1
ATOM 4419 O O . ILE A 1 578 ? 2.337 5.580 -13.419 1.00 95.38 578 ILE A O 1
ATOM 4423 N N . LEU A 1 579 ? 3.832 5.961 -15.067 1.00 93.31 579 LEU A N 1
ATOM 4424 C CA . LEU A 1 579 ? 5.061 5.908 -14.279 1.00 93.31 579 LEU A CA 1
ATOM 4425 C C . LEU A 1 579 ? 5.909 7.124 -14.638 1.00 93.31 579 LEU A C 1
ATOM 4427 O O . LEU A 1 579 ? 6.099 7.412 -15.823 1.00 93.31 579 LEU A O 1
ATOM 4431 N N . ARG A 1 580 ? 6.433 7.833 -13.635 1.00 94.38 580 ARG A N 1
ATOM 4432 C CA . ARG A 1 580 ? 7.324 8.981 -13.872 1.00 94.38 580 ARG A CA 1
ATOM 4433 C C . ARG A 1 580 ? 8.745 8.551 -14.187 1.00 94.38 580 ARG A C 1
ATOM 4435 O O . ARG A 1 580 ? 9.491 9.363 -14.721 1.00 94.38 580 ARG A O 1
ATOM 4442 N N . ARG A 1 581 ? 9.127 7.309 -13.885 1.00 94.88 581 ARG A N 1
ATOM 4443 C CA . ARG A 1 581 ? 10.418 6.711 -14.257 1.00 94.88 581 ARG A CA 1
ATOM 4444 C C . ARG A 1 581 ? 10.386 6.145 -15.682 1.00 94.88 581 ARG A C 1
ATOM 4446 O O . ARG A 1 581 ? 9.427 5.475 -16.064 1.00 94.88 581 ARG A O 1
ATOM 4453 N N . LYS A 1 582 ? 11.455 6.375 -16.450 1.00 95.00 582 LYS A N 1
ATOM 4454 C CA . LYS A 1 582 ? 11.635 5.807 -17.793 1.00 95.00 582 LYS A CA 1
ATOM 4455 C C . LYS A 1 582 ? 11.752 4.282 -17.713 1.00 95.00 582 LYS A C 1
ATOM 4457 O O . LYS A 1 582 ? 12.458 3.764 -16.846 1.00 95.00 582 LYS A O 1
ATOM 4462 N N . ILE A 1 583 ? 11.069 3.580 -18.614 1.00 97.44 583 ILE A N 1
ATOM 4463 C CA . ILE A 1 583 ? 11.039 2.119 -18.716 1.00 97.44 583 ILE A CA 1
ATOM 4464 C C . ILE A 1 583 ? 11.820 1.664 -19.944 1.00 97.44 583 ILE A C 1
ATOM 4466 O O . ILE A 1 583 ? 11.597 2.157 -21.046 1.00 97.44 583 ILE A O 1
ATOM 4470 N N . ARG A 1 584 ? 12.722 0.707 -19.748 1.00 95.62 584 ARG A N 1
ATOM 4471 C CA . ARG A 1 584 ? 13.508 0.047 -20.784 1.00 95.62 584 ARG A CA 1
ATOM 4472 C C . ARG A 1 584 ? 12.841 -1.257 -21.208 1.00 95.62 584 ARG A C 1
ATOM 4474 O O . ARG A 1 584 ? 12.485 -2.087 -20.368 1.00 95.62 584 ARG A O 1
ATOM 4481 N N . PHE A 1 585 ? 12.719 -1.435 -22.518 1.00 97.12 585 PHE A N 1
ATOM 4482 C CA . PHE A 1 585 ? 12.138 -2.595 -23.184 1.00 97.12 585 PHE A CA 1
ATOM 4483 C C . PHE A 1 585 ? 13.199 -3.260 -24.072 1.00 97.12 585 PHE A C 1
ATOM 4485 O O . PHE A 1 585 ? 13.331 -2.863 -25.230 1.00 97.12 585 PHE A O 1
ATOM 4492 N N . PRO A 1 586 ? 13.967 -4.243 -23.561 1.00 93.62 586 PRO A N 1
ATOM 4493 C CA . PRO A 1 586 ? 15.072 -4.858 -24.310 1.00 93.62 586 PRO A CA 1
ATOM 4494 C C . PRO A 1 586 ? 14.650 -5.512 -25.635 1.00 93.62 586 PRO A C 1
ATOM 4496 O O . PRO A 1 586 ? 15.292 -5.282 -26.654 1.00 93.62 586 PRO A O 1
ATOM 4499 N N . ALA A 1 587 ? 13.522 -6.231 -25.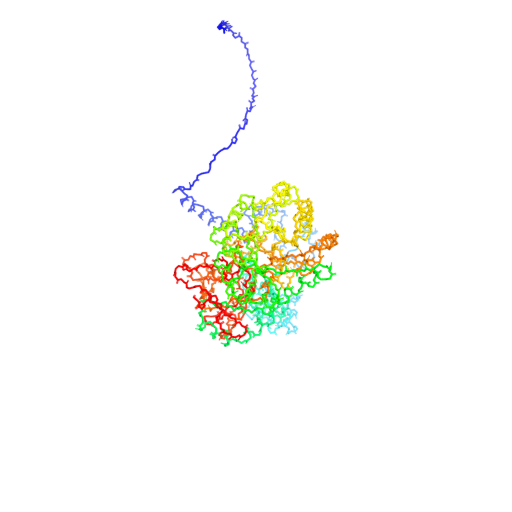638 1.00 93.69 587 ALA A N 1
ATOM 4500 C CA . ALA A 1 587 ? 12.922 -6.846 -26.830 1.00 93.69 587 ALA A CA 1
ATOM 4501 C C . ALA A 1 587 ? 11.952 -5.911 -27.590 1.00 93.69 587 ALA A C 1
ATOM 4503 O O . ALA A 1 587 ? 11.122 -6.370 -28.388 1.00 93.69 587 ALA A O 1
ATOM 4504 N N . GLY A 1 588 ? 11.995 -4.613 -27.277 1.00 96.50 588 GLY A N 1
ATOM 4505 C CA . GLY A 1 588 ? 11.074 -3.603 -27.777 1.00 96.50 588 GLY A CA 1
ATOM 4506 C C . GLY A 1 588 ? 9.624 -3.765 -27.303 1.00 96.50 588 GLY A C 1
ATOM 4507 O O . GLY A 1 588 ? 9.267 -4.678 -26.555 1.00 96.50 588 GLY A O 1
ATOM 4508 N N . VAL A 1 589 ? 8.758 -2.847 -27.731 1.00 98.19 589 VAL A N 1
ATOM 4509 C CA . VAL A 1 589 ? 7.329 -2.819 -27.380 1.00 98.19 589 VAL A CA 1
ATOM 4510 C C . VAL A 1 589 ? 6.528 -2.229 -28.533 1.00 98.19 589 VAL A C 1
ATOM 4512 O O . VAL A 1 589 ? 6.967 -1.275 -29.173 1.00 98.19 589 VAL A O 1
ATOM 4515 N N . ALA A 1 590 ? 5.358 -2.798 -28.813 1.00 97.94 590 ALA A N 1
ATOM 4516 C CA . ALA A 1 590 ? 4.515 -2.373 -29.923 1.00 97.94 590 ALA A CA 1
ATOM 4517 C C . ALA A 1 590 ? 3.021 -2.384 -29.553 1.00 97.94 590 ALA A C 1
ATOM 4519 O O . ALA A 1 590 ? 2.613 -3.067 -28.607 1.00 97.94 590 ALA A O 1
ATOM 4520 N N . PRO A 1 591 ? 2.177 -1.645 -30.301 1.00 98.25 591 PRO A N 1
ATOM 4521 C CA . PRO A 1 591 ? 0.729 -1.719 -30.147 1.00 98.25 591 PRO A CA 1
ATOM 4522 C C . PRO A 1 591 ? 0.222 -3.163 -30.213 1.00 98.25 591 PRO A C 1
ATOM 4524 O O . PRO A 1 591 ? 0.581 -3.916 -31.116 1.00 98.25 591 PRO A O 1
ATOM 4527 N N . GLY A 1 592 ? -0.629 -3.541 -29.259 1.00 96.12 592 GLY A N 1
ATOM 4528 C CA . GLY A 1 592 ? -1.133 -4.913 -29.116 1.00 96.12 592 GLY A CA 1
ATOM 4529 C C . GLY A 1 592 ? -0.430 -5.751 -28.044 1.00 96.12 592 GLY A C 1
ATOM 4530 O O . GLY A 1 592 ? -1.053 -6.690 -27.542 1.00 96.12 592 GLY A O 1
ATOM 4531 N N . ASP A 1 593 ? 0.788 -5.384 -27.630 1.00 98.50 593 ASP A N 1
ATOM 4532 C CA . ASP A 1 593 ? 1.402 -5.914 -26.406 1.00 98.50 593 ASP A CA 1
ATOM 4533 C C . ASP A 1 593 ? 0.605 -5.472 -25.163 1.00 98.50 593 ASP A C 1
ATOM 4535 O O . ASP A 1 593 ? -0.184 -4.518 -25.215 1.00 98.50 593 ASP A O 1
ATOM 4539 N N . LEU A 1 594 ? 0.810 -6.147 -24.028 1.00 98.69 594 LEU A N 1
ATOM 4540 C CA . LEU A 1 594 ? 0.201 -5.764 -22.750 1.00 98.69 594 LEU A CA 1
ATOM 4541 C C . LEU A 1 594 ? 1.277 -5.438 -21.716 1.00 98.69 594 LEU A C 1
ATOM 4543 O O . LEU A 1 594 ? 2.299 -6.117 -21.626 1.00 98.69 594 LEU A O 1
ATOM 4547 N N . VAL A 1 595 ? 1.015 -4.428 -20.896 1.00 98.38 595 VAL A N 1
ATOM 4548 C CA . VAL A 1 595 ? 1.833 -4.070 -19.738 1.00 98.38 595 VAL A CA 1
ATOM 4549 C C . VAL A 1 595 ? 1.080 -4.456 -18.472 1.00 98.38 595 VAL A C 1
ATOM 4551 O O . VAL A 1 595 ? -0.077 -4.075 -18.290 1.00 98.38 595 VAL A O 1
ATOM 4554 N N . ALA A 1 596 ? 1.741 -5.204 -17.593 1.00 98.06 596 ALA A N 1
ATOM 4555 C CA . ALA A 1 596 ? 1.228 -5.560 -16.280 1.00 98.06 596 ALA A CA 1
ATOM 4556 C C . ALA A 1 596 ? 1.984 -4.794 -15.194 1.00 98.06 596 ALA A C 1
ATOM 4558 O O . ALA A 1 596 ? 3.201 -4.928 -15.050 1.00 98.06 596 ALA A O 1
ATOM 4559 N N . ILE A 1 597 ? 1.253 -4.017 -14.404 1.00 97.12 597 ILE A N 1
ATOM 4560 C CA . ILE A 1 597 ? 1.774 -3.300 -13.244 1.00 97.12 597 ILE A CA 1
ATOM 4561 C C . ILE A 1 597 ? 1.490 -4.175 -12.014 1.00 97.12 597 ILE A C 1
ATOM 4563 O O . ILE A 1 597 ? 0.320 -4.364 -11.670 1.00 97.12 597 ILE A O 1
ATOM 4567 N N . PRO A 1 598 ? 2.511 -4.777 -11.380 1.00 96.88 598 PRO A N 1
ATOM 4568 C CA . PRO A 1 598 ? 2.299 -5.735 -10.301 1.00 96.88 598 PRO A CA 1
ATOM 4569 C C . PRO A 1 598 ? 1.972 -5.052 -8.972 1.00 96.88 598 PRO A C 1
ATOM 4571 O O . PRO A 1 598 ? 2.257 -3.881 -8.774 1.00 96.88 598 PRO A O 1
ATOM 4574 N N . ASN A 1 599 ? 1.427 -5.815 -8.028 1.00 97.06 599 ASN A N 1
ATOM 4575 C CA . ASN A 1 599 ? 1.168 -5.414 -6.641 1.00 97.06 599 ASN A CA 1
ATOM 4576 C C . ASN A 1 599 ? 0.326 -4.138 -6.441 1.00 97.06 599 ASN A C 1
ATOM 4578 O O . ASN A 1 599 ? 0.530 -3.373 -5.493 1.00 97.06 599 ASN A O 1
ATOM 4582 N N . THR A 1 600 ? -0.647 -3.902 -7.318 1.00 96.75 600 THR A N 1
ATOM 4583 C CA . THR A 1 600 ? -1.441 -2.664 -7.327 1.00 96.75 600 THR A CA 1
ATOM 4584 C C . THR A 1 600 ? -2.663 -2.704 -6.394 1.00 96.75 600 THR A C 1
ATOM 4586 O O . THR A 1 600 ? -3.350 -1.693 -6.215 1.00 96.75 600 THR A O 1
ATOM 4589 N N . ALA A 1 601 ? -2.925 -3.838 -5.732 1.00 97.19 601 ALA A N 1
ATOM 4590 C CA . ALA A 1 601 ? -4.092 -4.006 -4.865 1.00 97.19 601 ALA A CA 1
ATOM 4591 C C . ALA A 1 601 ? -4.120 -3.008 -3.695 1.00 97.19 601 ALA A C 1
ATOM 4593 O O . ALA A 1 601 ? -5.181 -2.476 -3.383 1.00 97.19 601 ALA A O 1
ATOM 4594 N N . GLY A 1 602 ? -2.981 -2.722 -3.061 1.00 95.75 602 GLY A N 1
ATOM 4595 C CA . GLY A 1 602 ? -2.916 -1.802 -1.925 1.00 95.75 602 GLY A CA 1
ATOM 4596 C C . GLY A 1 602 ? -2.772 -0.346 -2.360 1.00 95.75 602 GLY A C 1
ATOM 4597 O O . GLY A 1 602 ? -1.656 0.095 -2.614 1.00 95.75 602 GLY A O 1
ATOM 4598 N N . TYR A 1 603 ? -3.864 0.422 -2.372 1.00 94.56 603 TYR A N 1
ATOM 4599 C CA . TYR A 1 603 ? -3.864 1.869 -2.644 1.00 94.56 603 TYR A CA 1
ATOM 4600 C C . TYR A 1 603 ? -3.294 2.304 -4.014 1.00 94.56 603 TYR A C 1
ATOM 4602 O O . TYR A 1 603 ? -2.806 3.426 -4.123 1.00 94.56 603 TYR A O 1
ATOM 4610 N N . PHE A 1 604 ? -3.339 1.472 -5.061 1.00 94.19 604 PHE A N 1
ATOM 4611 C CA . PHE A 1 604 ? -3.020 1.936 -6.425 1.00 94.19 604 PHE A CA 1
ATOM 4612 C C . PHE A 1 604 ? -4.226 1.854 -7.352 1.00 94.19 604 PHE A C 1
ATOM 4614 O O . PHE A 1 604 ? -4.609 2.851 -7.951 1.00 94.19 604 PHE A O 1
ATOM 4621 N N . MET A 1 605 ? -4.871 0.691 -7.425 1.00 93.44 605 MET A N 1
ATOM 4622 C CA . MET A 1 605 ? -5.973 0.452 -8.364 1.00 93.44 605 MET A CA 1
ATOM 4623 C C . MET A 1 605 ? -7.212 1.337 -8.153 1.00 93.44 605 MET A C 1
ATOM 4625 O O . MET A 1 605 ? -7.925 1.608 -9.112 1.00 93.44 605 MET A O 1
ATOM 4629 N N . ARG A 1 606 ? -7.537 1.714 -6.903 1.00 85.62 606 ARG A N 1
ATOM 4630 C CA . ARG A 1 606 ? -8.867 2.276 -6.564 1.00 85.62 606 ARG A CA 1
ATOM 4631 C C . ARG A 1 606 ? -8.858 3.541 -5.696 1.00 85.62 606 ARG A C 1
ATOM 4633 O O . ARG A 1 606 ? -9.888 4.199 -5.622 1.00 85.62 606 ARG A O 1
ATOM 4640 N N . ILE A 1 607 ? -7.762 3.889 -5.014 1.00 9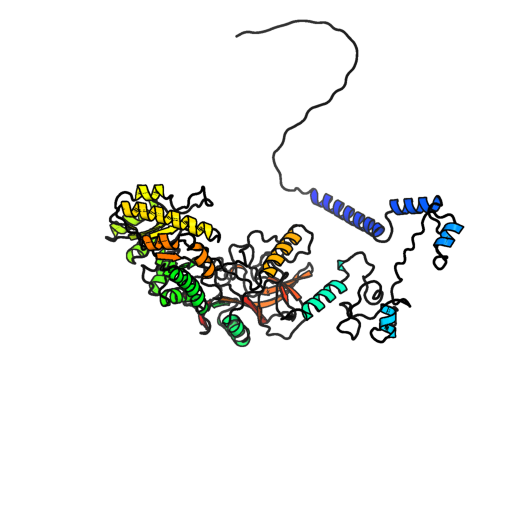0.62 607 ILE A N 1
ATOM 4641 C CA . ILE A 1 607 ? -7.791 4.965 -3.996 1.00 90.62 607 ILE A CA 1
ATOM 4642 C C . ILE A 1 607 ? -7.999 6.361 -4.600 1.00 90.62 607 ILE A C 1
ATOM 4644 O O . ILE A 1 607 ? -8.652 7.202 -3.990 1.00 90.62 607 ILE A O 1
ATOM 4648 N N . LEU A 1 608 ? -7.457 6.601 -5.795 1.00 93.12 608 LEU A N 1
ATOM 4649 C CA . LEU A 1 608 ? -7.523 7.887 -6.494 1.00 93.12 608 LEU A CA 1
ATOM 4650 C C . LEU A 1 608 ? -8.130 7.762 -7.897 1.00 93.12 608 LEU A C 1
ATOM 4652 O O . LEU A 1 608 ? -7.976 8.679 -8.702 1.00 93.12 608 LEU A O 1
ATOM 4656 N N . GLU A 1 609 ? -8.799 6.643 -8.195 1.00 92.38 609 GLU A N 1
ATOM 4657 C CA . GLU A 1 609 ? -9.429 6.421 -9.497 1.00 92.38 609 GLU A CA 1
ATOM 4658 C C . GLU A 1 609 ? -10.505 7.473 -9.783 1.00 92.38 609 GLU A C 1
ATOM 4660 O O . GLU A 1 609 ? -11.238 7.908 -8.893 1.00 92.38 609 GLU A O 1
ATOM 4665 N N . SER A 1 610 ? -10.610 7.889 -11.042 1.00 92.50 610 SER A N 1
ATOM 4666 C CA . SER A 1 610 ? -11.574 8.892 -11.469 1.00 92.50 610 SER A CA 1
ATOM 4667 C C . SER A 1 610 ? -12.186 8.503 -12.806 1.00 92.50 610 SER A C 1
ATOM 4669 O O . SER A 1 610 ? -11.480 8.056 -13.707 1.00 92.50 610 SER A O 1
ATOM 4671 N N . ALA A 1 611 ? -13.493 8.736 -12.940 1.00 93.12 611 ALA A N 1
ATOM 4672 C CA . ALA A 1 611 ? -14.212 8.640 -14.209 1.00 93.12 611 ALA A CA 1
ATOM 4673 C C . ALA A 1 611 ? -14.188 9.971 -14.989 1.00 93.12 611 ALA A C 1
ATOM 4675 O O . ALA A 1 611 ? -15.139 10.323 -15.693 1.00 93.12 611 ALA A O 1
ATOM 4676 N N . SER A 1 612 ? -13.129 10.770 -14.808 1.00 92.12 612 SER A N 1
ATOM 4677 C CA . SER A 1 612 ? -12.966 12.038 -15.518 1.00 92.12 612 SER A CA 1
ATOM 4678 C C . SER A 1 612 ? -12.941 11.807 -17.029 1.00 92.12 612 SER A C 1
ATOM 4680 O O . SER A 1 612 ? -12.523 10.751 -17.505 1.00 92.12 612 SER A O 1
ATOM 4682 N N . HIS A 1 613 ? -13.424 12.790 -17.791 1.00 90.69 613 HIS A N 1
ATOM 4683 C CA . HIS A 1 613 ? -13.665 12.667 -19.235 1.00 90.69 613 HIS A CA 1
ATOM 4684 C C . HIS A 1 613 ? -14.591 11.498 -19.615 1.00 90.69 613 HIS A C 1
ATOM 4686 O O . HIS A 1 613 ? -14.552 11.034 -20.749 1.00 90.69 613 HIS A O 1
ATOM 4692 N N . GLN A 1 614 ? -15.411 11.018 -18.669 1.00 92.56 614 GLN A N 1
ATOM 4693 C CA . GLN A 1 614 ? -16.290 9.857 -18.839 1.00 92.56 614 GLN A CA 1
ATOM 4694 C C . GLN A 1 614 ? -15.535 8.566 -19.200 1.00 92.56 614 GLN A C 1
ATOM 4696 O O . GLN A 1 614 ? -16.134 7.616 -19.702 1.00 92.56 614 GLN A O 1
ATOM 4701 N N . ILE A 1 615 ? -14.227 8.502 -18.915 1.00 91.38 615 ILE A N 1
ATOM 4702 C CA . ILE A 1 615 ? -13.453 7.270 -19.059 1.00 91.38 615 ILE A CA 1
ATOM 4703 C C . ILE A 1 615 ? -13.923 6.293 -17.970 1.00 91.38 615 ILE A C 1
ATOM 4705 O O . ILE A 1 615 ? -13.893 6.657 -16.791 1.00 91.38 615 ILE A O 1
ATOM 4709 N N . PRO A 1 616 ? -14.361 5.069 -18.315 1.00 91.69 616 PRO A N 1
ATOM 4710 C CA . PRO A 1 616 ? -14.825 4.108 -17.323 1.00 91.69 616 PRO A CA 1
ATOM 4711 C C . PRO A 1 616 ? -13.749 3.763 -16.288 1.00 91.69 616 PRO A C 1
ATOM 4713 O O . PRO A 1 616 ? -12.555 3.714 -16.587 1.00 91.69 616 PRO A O 1
ATOM 4716 N N . LEU A 1 617 ? -14.178 3.473 -15.061 1.00 94.81 617 LEU A N 1
ATOM 4717 C CA . LEU A 1 617 ? -13.287 2.914 -14.047 1.00 94.81 617 LEU A CA 1
ATOM 4718 C C . LEU A 1 617 ? -12.825 1.512 -14.461 1.00 94.81 617 LEU A C 1
ATOM 4720 O O . LEU A 1 617 ? -13.567 0.771 -15.109 1.00 94.81 617 LEU A O 1
ATOM 4724 N N . ALA A 1 618 ? -11.612 1.147 -14.050 1.00 95.88 618 ALA A N 1
ATOM 4725 C CA . ALA A 1 618 ? -11.065 -0.178 -14.298 1.00 95.88 618 ALA A CA 1
ATOM 4726 C C . ALA A 1 618 ? -11.907 -1.246 -13.582 1.00 95.88 618 ALA A C 1
ATOM 4728 O O . ALA A 1 618 ? -12.172 -1.143 -12.377 1.00 95.88 618 ALA A O 1
ATOM 4729 N N . LYS A 1 619 ? -12.317 -2.277 -14.323 1.00 96.75 619 LYS A N 1
ATOM 4730 C CA . LYS A 1 619 ? -13.046 -3.428 -13.776 1.00 96.75 619 LYS A CA 1
ATOM 4731 C C . LYS A 1 619 ? -12.100 -4.333 -12.987 1.00 96.75 619 LYS A C 1
ATOM 4733 O O . LYS A 1 619 ? -10.946 -4.491 -13.377 1.00 96.75 619 LYS A O 1
ATOM 4738 N N . ASN A 1 620 ? -12.580 -4.925 -11.895 1.00 96.88 620 ASN A N 1
ATOM 4739 C CA . ASN A 1 620 ? -11.849 -5.913 -11.107 1.00 96.88 620 ASN A CA 1
ATOM 4740 C C . ASN A 1 620 ? -12.317 -7.320 -11.457 1.00 96.88 620 ASN A C 1
ATOM 4742 O O . ASN A 1 620 ? -13.510 -7.616 -11.409 1.00 96.88 620 ASN A O 1
ATOM 4746 N N . VAL A 1 621 ? -11.363 -8.194 -11.743 1.00 98.06 621 VAL A N 1
ATOM 4747 C CA . VAL A 1 621 ? -11.592 -9.592 -12.091 1.00 98.06 621 VAL A CA 1
ATOM 4748 C C . VAL A 1 621 ? -10.889 -10.477 -11.076 1.00 98.06 621 VAL A C 1
ATOM 4750 O O . VAL A 1 621 ? -9.701 -10.303 -10.809 1.00 98.06 621 VAL A O 1
ATOM 4753 N N . VAL A 1 622 ? -11.619 -11.440 -10.521 1.00 98.06 622 VAL A N 1
ATOM 4754 C CA . VAL A 1 622 ? -11.087 -12.415 -9.570 1.00 98.06 622 VAL A CA 1
ATOM 4755 C C . VAL A 1 622 ? -10.422 -13.564 -10.328 1.00 98.06 622 VAL A C 1
ATOM 4757 O O . VAL A 1 622 ? -11.083 -14.315 -11.049 1.00 98.06 622 VAL A O 1
ATOM 4760 N N . TRP A 1 623 ? -9.116 -13.721 -10.144 1.00 96.94 623 TRP A N 1
ATOM 4761 C CA . TRP A 1 623 ? -8.320 -14.839 -10.655 1.00 96.94 623 TRP A CA 1
ATOM 4762 C C . TRP A 1 623 ? -8.349 -16.037 -9.687 1.00 96.94 623 TRP A C 1
ATOM 4764 O O . TRP A 1 623 ? -8.338 -15.817 -8.472 1.00 96.94 623 TRP A O 1
ATOM 4774 N N . PRO A 1 624 ? -8.369 -17.301 -10.167 1.00 94.94 624 PRO A N 1
ATOM 4775 C CA . PRO A 1 624 ? -8.381 -17.757 -11.566 1.00 94.94 624 PRO A CA 1
ATOM 4776 C C . PRO A 1 624 ? -9.777 -17.884 -12.184 1.00 94.94 624 PRO A C 1
ATOM 4778 O O . PRO A 1 624 ? -9.912 -18.299 -13.326 1.00 94.94 624 PRO A O 1
ATOM 4781 N N . ALA A 1 625 ? -10.834 -17.528 -11.449 1.00 93.50 625 ALA A N 1
ATOM 4782 C CA . ALA A 1 625 ? -12.203 -17.685 -11.933 1.00 93.50 625 ALA A CA 1
ATOM 4783 C C . ALA A 1 625 ? -12.522 -16.832 -13.179 1.00 93.50 625 ALA A C 1
ATOM 4785 O O . ALA A 1 625 ? -13.478 -17.132 -13.889 1.00 93.50 625 ALA A O 1
ATOM 4786 N N . GLY A 1 626 ? -11.770 -15.753 -13.426 1.00 93.00 626 GLY A N 1
ATOM 4787 C CA . GLY A 1 626 ? -11.924 -14.912 -14.614 1.00 93.00 626 GLY A CA 1
ATOM 4788 C C . GLY A 1 626 ? -13.254 -14.152 -14.655 1.00 93.00 626 GLY A C 1
ATOM 4789 O O . GLY A 1 626 ? -13.716 -13.793 -15.737 1.00 93.00 626 GLY A O 1
ATOM 4790 N N . ARG A 1 627 ? -13.877 -13.927 -13.489 1.00 95.75 627 ARG A N 1
ATOM 4791 C CA . ARG A 1 627 ? -15.177 -13.253 -13.321 1.00 95.75 627 ARG A CA 1
ATOM 4792 C C . ARG A 1 627 ? -15.031 -11.928 -12.582 1.00 95.75 627 ARG A C 1
ATOM 4794 O O . ARG A 1 627 ? -14.116 -11.783 -11.773 1.00 95.75 627 ARG A O 1
ATOM 4801 N N . LEU A 1 628 ? -15.948 -10.994 -12.827 1.00 97.81 628 LEU A N 1
ATOM 4802 C CA . LEU A 1 628 ? -15.979 -9.724 -12.100 1.00 97.81 628 LEU A CA 1
ATOM 4803 C C . LEU A 1 628 ? -16.102 -9.954 -10.589 1.00 97.81 628 LEU A C 1
ATOM 4805 O O . LEU A 1 628 ? -16.829 -10.847 -10.150 1.00 97.81 628 LEU A O 1
ATOM 4809 N N . ASP A 1 629 ? -15.400 -9.137 -9.806 1.00 97.44 629 ASP A N 1
ATOM 4810 C CA . ASP A 1 629 ? -15.699 -8.991 -8.382 1.00 97.44 629 ASP A CA 1
ATOM 4811 C C . ASP A 1 629 ? -17.072 -8.324 -8.221 1.00 97.44 629 ASP A C 1
ATOM 4813 O O . ASP A 1 629 ? -17.440 -7.429 -8.990 1.00 97.44 629 ASP A O 1
ATOM 4817 N N . ASP A 1 630 ? -17.819 -8.735 -7.197 1.00 95.62 630 ASP A N 1
ATOM 4818 C CA . ASP A 1 630 ? -19.179 -8.254 -6.930 1.00 95.62 630 ASP A CA 1
ATOM 4819 C C . ASP A 1 630 ? -19.252 -6.722 -6.755 1.00 95.62 630 ASP A C 1
ATOM 4821 O O . ASP A 1 630 ? -20.330 -6.140 -6.898 1.00 95.62 630 ASP A O 1
ATOM 4825 N N . ILE A 1 631 ? -18.122 -6.050 -6.487 1.00 94.38 631 ILE A N 1
ATOM 4826 C CA . ILE A 1 631 ? -18.037 -4.586 -6.444 1.00 94.38 631 ILE A CA 1
ATOM 4827 C C . ILE A 1 631 ? -18.350 -3.908 -7.786 1.00 94.38 631 ILE A C 1
ATOM 4829 O O . ILE A 1 631 ? -18.769 -2.754 -7.777 1.00 94.38 631 ILE A O 1
ATOM 4833 N N . ASP A 1 632 ? -18.146 -4.589 -8.921 1.00 93.88 632 ASP A N 1
ATOM 4834 C CA . ASP A 1 632 ? -18.347 -4.029 -10.268 1.00 93.88 632 ASP A CA 1
ATOM 4835 C C . ASP A 1 632 ? -19.533 -4.657 -11.031 1.00 93.88 632 ASP A C 1
ATOM 4837 O O . ASP A 1 632 ? -19.746 -4.312 -12.200 1.00 93.88 632 ASP A O 1
ATOM 4841 N N . VAL A 1 633 ? -20.279 -5.570 -10.393 1.00 86.44 633 VAL A N 1
ATOM 4842 C CA . VAL A 1 633 ? -21.501 -6.209 -10.932 1.00 86.44 633 VAL A CA 1
ATOM 4843 C C . VAL A 1 633 ? -22.753 -5.353 -10.684 1.00 86.44 633 VAL A C 1
ATOM 4845 O O . VAL A 1 633 ? -23.747 -5.506 -11.390 1.00 86.44 633 VAL A O 1
ATOM 4848 N N . ARG A 1 634 ? -22.709 -4.474 -9.677 1.00 58.12 634 ARG A N 1
ATOM 4849 C CA . ARG A 1 634 ? -23.857 -3.702 -9.183 1.00 58.12 634 ARG A CA 1
ATOM 4850 C C . ARG A 1 634 ? -23.932 -2.284 -9.726 1.00 58.12 634 ARG A C 1
ATOM 4852 O O . ARG A 1 634 ? -22.862 -1.658 -9.898 1.00 58.12 634 ARG A O 1
#

InterPro domains:
  IPR000183 Ornithine/DAP/Arg decarboxylase [PR01179] (259-277)
  IPR000183 Ornithine/DAP/Arg decarboxylase [PR01179] (279-291)
  IPR000183 Ornithine/DAP/Arg decarboxylase [PR01179] (380-393)
  IPR000183 Ornithine/DAP/Arg decarboxylase [PR01179] (499-518)
  IPR009006 Alanine racemase/group IV decarboxylase, C-terminal [G3DSA:2.40.37.10] (483-632)
  IPR009006 Alanine racemase/group IV decarboxylase, C-terminal [SSF50621] (497-606)
  IPR022644 Orn/DAP/Arg decarboxylase 2, N-terminal [PF02784] (253-440)
  IPR029066 PLP-binding barrel [G3DSA:3.20.20.10] (235-456)
  IPR029066 PLP-binding barrel [SSF51419] (226-511)

Organism: NCBI:txid2763010

Secondary structure (DSSP, 8-state):
----------------------------------TTHHHHHHHHHHHHHHHHHHHHHHSSS--HHHHHHHHHHHHTTSS--TTTT-TTS-HHHHHHHTT-S-------PPSS--TTSHHHHHHHTTSS-B-TTT-PBPB-TTSBBTT-SS-B--SGGGTTTSTTTT-S-GGG--HHHHHHHHHHHHH-S-TT--EESS--PBPP-HHHHHHHH-HHHHHHHHHHH-SSEEEE-SHHHHHHHHHHHHHHHHTT--EEEEEEGGG---HHHHHHHHHTT-EEEE-SHHHHHHHHHTT--GGGEEE--SS--HHHHHHHHHTTPEEEE-SHHHHHHHHHHHHHTT--EEEEEEB---TTTS---SSSB-HHHHHHHTSS--TTEEEEEEE---SS--HHHHHHHHHHHHHHHHHHHHTT----EEE--S------BS-HHHHHHHHHHHHHHHHTSS---BGGG----S---SS-SS-HHHHHHHHHTTTHHHHHHHTTPEEEE--STTTSTTSEEEEEEEEEEEE-TTS-EEEEESS-GGGG--SSS---SPPEEE--SPP---EEEEEE-SSSSTT-EEEEEEEEETT---BTBEEEEES-TTTTSSSS---GGGPPPPEEEETTTTEE-GGGT-

Radius of gyration: 36.19 Å; chains: 1; bounding box: 106×101×83 Å

Sequence (634 aa):
MAHRATRAGGAPRRRARGAQPRPVLQPRGLPRPQRGDEARDRRAARRFGRLTRTLERVAFGPPADTAREVLALIDSGRIRTDLLGRGDEDLAQLAREVGASAVIDAVNAPPGLVEGTLEAELVRCGIGREHPETGSLMVERDGTLAGQRHIAAAGRVSEGWILGHDTLRRGEHEVIPAWARRVTRAALADPERVHGLPPLRPRKVSWWREMLADGQECARLVETFGSPVNVVNPAPMRDNIGELVRAGAAAGVETKVFFARKANKALVFADEARGMGHGVDVASENELRQVLERGMPGERIICSAAIKSDRLLALAIDNAVVISADSRAEAERIARLATARGAVAKVALLLAPDSRTMPPTRFGERLDAWAEYFRTLRRNLGIVGIHTHLHGYAAADRASALRECMRLVDALAASGHAPAFVEIGGGVPMSYLADEAQWHAYQDAIALQGSGYAEPFTWRSDPLRNTYPYWQEPTRGAWLTEVLSGGVAEALRERGLRLHLEPGRSLVDGCGLTLAKVAFTKTCSDGVPLVGLAMNRTQCRTTSDDFLIDPYLVKRTPPSEEIEAFLVGAYCIEDELILRRKIRFPAGVAPGDLVAIPNTAGYFMRILESASHQIPLAKNVVWPAGRLDDIDVR

Foldseek 3Di:
DDDDDDDDDDDDDDDDDDDDDDDDDDDDDDDDDDDPVVVVVVVVVVVVVVVVVQVVVCQPDPRPVVVVVVVVCCVVVVDPPVCVVVLPDPVVVVCVVVVPPDDDDDDPDAAADDPPDPQVVCVVVVNWPADPPFNATDADLQQHGVPDDPDGDAASRRDPVQPDRPGPPPVSNCNPVSVVLSVVLVVDPCNQFWAFVVGFAFDDDPVVVVCLVPLVNLLVLCVVFHFKAKEFALVVLVVLQVLQQVLCVVLVFGEAEAAACLQDVFCVNLLSCVVVVHAHEDQDQVSLVSSVVSVGQQCRYEHPHPDADLNNLLSSQVRQHEYEQFDPVSVVSSLVSLVVVVTAHHYAFEAFDDCVVAPGDPTGDHLVRLLVSLLAPRVNYQHAYYEYEHPEAALVVLLRVLVRRLVSQVSNVNSVHQHAAYEHEENFDDAGGPDPVSLVVVVVQLVCLVVVNDDAQFAVSDSQPFDDSNDDPDGRNVSSNSNCPDCSSVSCVVSNYHYYYHYHLSSCFQTIKIKWFFAFWDADPVRATETETAAFLQQFDAPGPFDRHRKGKSDPDFFDAKDWHFYAYDDPDPPRGNGRGIMIRHSDDGGGIMIMGGSRSGRTRPNRHDCPVVNDRHFYAYPPVSHTRPVPVD